Protein AF-A0A519RLJ9-F1 (afdb_monomer_lite)

Foldseek 3Di:
DDDDDDDDDDDPDDDDDDDDDDDDDDDDDDDQWDWCPVDLDADEFFDKDFIFATAGPVVRHGDDLPWDKFKDKQNHTFDWDTDPGGIIGGHHDDAWFAWIWIWMWTDDPNDIDIDIDIHGYWYDPDQKIKRAGHVPAFWAEEEEAEQDACPPPLNVCLCSPAVNVLCVFPLNVVLSSRYTYMYGRDHDYPDFDPDDPQAPAPPPALDGDPVSVVVCCVPPVDHQAYEYAYCGHDWDAHRRYTYDHSDHNLVVVLNCLCSQLVAFAQAAAPPPPDDFDDDAPSHLFKDQDFALVRRNVNLQAPDNPQFALPHPPHDQQGFGWNAGGNNHRHGMTGGHDDDCSYDHSPHDDDLSSSQSNLLSTCLRSCQQVQWDWDDDPQKIKIARNHDDDPQFKKKWKDKQNHTDPVCIPPRMDIDRNVPDPDPDMDMDIDIDTNPPSHSPPCSVVPND

Sequence (448 aa):
CDVYLTKSNIDGTVSKQKISIIFHVKPVADENLKFDMTNKKVFVAGDSVQLNFPYDPDTHVSVPANSNFKLSIDDIPVSYSVNVDGLNFTMPVHHLAGAKKLNIQFDNQGKTVSLTRSLLSKIDYGDIEYWMGDKGRPGATYVVITEQRVDRQEYLDWINSQFTNFLNTPIVAQYSNYWNLVVIKKPAPENYAYVDNEEVSAILFGDLKESGYAFVKSFVPNYDGIILNTNLNGRATGGYLMVVNFPHINILLHEFGHLHAKLGDEYADTSYPRDPIYMEGLNPNVSNFNDYESIPWKHWILDKTNIPGVNAGADQMGVGAFLGANYKANQFYRPMLSTIMGFDIFAPFGPIYTEAWALGTYERLGILGSITSTKTANLRTFTVAKEWDRNLTKVEWFLNGSKQDGWTNQSEIIVDENKIAENIYSIKAELTDLSSYIKNPHAYSAFK

pLDDT: mean 78.14, std 18.5, range [20.95, 97.0]

Structure (mmCIF, N/CA/C/O backbone):
data_AF-A0A519RLJ9-F1
#
_entry.id   AF-A0A519RLJ9-F1
#
loop_
_atom_site.group_PDB
_atom_site.id
_atom_site.type_symbol
_atom_site.label_atom_id
_atom_site.label_alt_id
_atom_site.label_comp_id
_atom_site.label_asym_id
_atom_site.label_entity_id
_atom_site.label_seq_id
_atom_site.pdbx_PDB_ins_code
_atom_site.Cartn_x
_atom_site.Cartn_y
_atom_site.Cartn_z
_atom_site.occupancy
_atom_site.B_iso_or_equiv
_atom_site.auth_seq_id
_atom_site.auth_comp_id
_atom_site.auth_asym_id
_atom_site.auth_atom_id
_atom_site.pdbx_PDB_model_num
ATOM 1 N N . CYS A 1 1 ? 21.998 19.809 10.229 1.00 22.97 1 CYS A N 1
ATOM 2 C CA . CYS A 1 1 ? 23.327 19.389 9.748 1.00 22.97 1 CYS A CA 1
ATOM 3 C C . CYS A 1 1 ? 23.210 19.150 8.260 1.00 22.97 1 CYS A C 1
ATOM 5 O O . CYS A 1 1 ? 22.621 18.143 7.896 1.00 22.97 1 CYS A O 1
ATOM 7 N N . ASP A 1 2 ? 23.734 20.058 7.440 1.00 21.92 2 ASP A N 1
ATOM 8 C CA . ASP A 1 2 ? 23.807 19.851 5.995 1.00 21.92 2 ASP A CA 1
ATOM 9 C C . ASP A 1 2 ? 25.248 19.529 5.604 1.00 21.92 2 ASP A C 1
ATOM 11 O O . ASP A 1 2 ? 26.192 20.226 5.982 1.00 21.92 2 ASP A O 1
ATOM 15 N N . VAL A 1 3 ? 25.386 18.437 4.860 1.00 21.33 3 VAL A N 1
ATOM 16 C CA . VAL A 1 3 ? 26.570 18.035 4.101 1.00 21.33 3 VAL A CA 1
ATOM 17 C C . VAL A 1 3 ? 26.432 18.630 2.694 1.00 21.33 3 VAL A C 1
ATOM 19 O O . VAL A 1 3 ? 25.332 18.627 2.147 1.00 21.33 3 VAL A O 1
ATOM 22 N N . TYR A 1 4 ? 27.531 19.093 2.087 1.00 24.50 4 TYR A N 1
ATOM 23 C CA . TYR A 1 4 ? 27.564 19.508 0.677 1.00 24.50 4 TYR A CA 1
ATOM 24 C C . TYR A 1 4 ? 28.473 18.607 -0.162 1.00 24.50 4 TYR A C 1
ATOM 26 O O . TYR A 1 4 ? 29.585 18.268 0.241 1.00 24.50 4 TYR A O 1
ATOM 34 N N . LEU A 1 5 ? 27.978 18.284 -1.358 1.00 24.62 5 LEU A N 1
ATOM 35 C CA . LEU A 1 5 ? 28.681 17.648 -2.470 1.00 24.62 5 LEU A CA 1
ATOM 36 C C . LEU A 1 5 ? 29.419 18.690 -3.325 1.00 24.62 5 LEU A C 1
ATOM 38 O O . LEU A 1 5 ? 28.916 19.786 -3.574 1.00 24.62 5 LEU A O 1
ATOM 42 N N . THR A 1 6 ? 30.593 18.314 -3.826 1.00 23.77 6 THR A N 1
ATOM 43 C CA . THR A 1 6 ? 31.406 19.054 -4.800 1.00 23.77 6 THR A CA 1
ATOM 44 C C . THR A 1 6 ? 31.033 18.684 -6.238 1.00 23.77 6 THR A C 1
ATOM 46 O O . THR A 1 6 ? 30.880 17.508 -6.560 1.00 23.77 6 THR A O 1
ATOM 49 N N . LYS A 1 7 ? 30.985 19.673 -7.143 1.00 27.58 7 LYS A N 1
ATOM 50 C CA . LYS A 1 7 ? 31.057 19.439 -8.595 1.00 27.58 7 LYS A CA 1
ATOM 51 C C . LYS A 1 7 ? 31.957 20.482 -9.261 1.00 27.58 7 LYS A C 1
ATOM 53 O O . LYS A 1 7 ? 31.788 21.679 -9.049 1.00 27.58 7 LYS A O 1
ATOM 58 N N . SER A 1 8 ? 32.921 20.009 -10.047 1.00 27.06 8 SER A N 1
ATOM 59 C CA . SER A 1 8 ? 33.808 20.804 -10.902 1.00 27.06 8 SER A CA 1
ATOM 60 C C . SER A 1 8 ? 33.192 21.000 -12.291 1.00 27.06 8 SER A C 1
ATOM 62 O O . SER A 1 8 ? 32.725 20.021 -12.873 1.00 27.06 8 SER A O 1
ATOM 64 N N . ASN A 1 9 ? 33.266 22.212 -12.851 1.00 33.59 9 ASN A N 1
ATOM 65 C CA . ASN A 1 9 ? 33.014 22.480 -14.274 1.00 33.59 9 ASN A CA 1
ATOM 66 C C . ASN A 1 9 ? 34.316 22.913 -14.990 1.00 33.59 9 ASN A C 1
ATOM 68 O O . ASN A 1 9 ? 35.293 23.296 -14.349 1.00 33.59 9 ASN A O 1
ATOM 72 N N . ILE A 1 10 ? 34.317 22.765 -16.318 1.00 41.56 10 ILE A N 1
ATOM 73 C CA . ILE A 1 10 ? 35.453 22.422 -17.201 1.00 41.56 10 ILE A CA 1
ATOM 74 C C . ILE A 1 10 ? 36.354 23.605 -17.651 1.00 41.56 10 ILE A C 1
ATOM 76 O O . ILE A 1 10 ? 37.298 23.390 -18.401 1.00 41.56 10 ILE A O 1
ATOM 80 N N . ASP A 1 11 ? 36.173 24.838 -17.174 1.00 42.59 11 ASP A N 1
ATOM 81 C CA . ASP A 1 11 ? 36.894 26.022 -17.699 1.00 42.59 11 ASP A CA 1
ATOM 82 C C . ASP A 1 11 ? 37.713 26.836 -16.671 1.00 42.59 11 ASP A C 1
ATOM 84 O O . ASP A 1 11 ? 38.232 27.907 -16.984 1.00 42.59 11 ASP A O 1
ATOM 88 N N . GLY A 1 12 ? 37.932 26.313 -15.461 1.00 42.00 12 GLY A N 1
ATOM 89 C CA . GLY A 1 12 ? 39.043 26.741 -14.597 1.00 42.00 12 GLY A CA 1
ATOM 90 C C . GLY A 1 12 ? 38.978 28.153 -13.992 1.00 42.00 12 GLY A C 1
ATOM 91 O O . GLY A 1 12 ? 39.973 28.594 -13.417 1.00 42.00 12 GLY A O 1
ATOM 92 N N . THR A 1 13 ? 37.844 28.861 -14.040 1.00 34.94 13 THR A N 1
ATOM 93 C CA . THR A 1 13 ? 37.690 30.168 -13.367 1.00 34.94 13 THR A CA 1
ATOM 94 C C . THR A 1 13 ? 36.633 30.138 -12.259 1.00 34.94 13 THR A C 1
ATOM 96 O O . THR A 1 13 ? 35.510 29.680 -12.439 1.00 34.94 13 THR A O 1
ATOM 99 N N . VAL A 1 14 ? 37.004 30.621 -11.064 1.00 31.22 14 VAL A N 1
ATOM 100 C CA . VAL A 1 14 ? 36.149 30.642 -9.863 1.00 31.22 14 VAL A CA 1
ATOM 101 C C . VAL A 1 14 ? 35.544 32.035 -9.691 1.00 31.22 14 VAL A C 1
ATOM 103 O O . VAL A 1 14 ? 36.252 32.980 -9.346 1.00 31.22 14 VAL A O 1
ATOM 106 N N . SER A 1 15 ? 34.225 32.159 -9.854 1.00 29.77 15 SER A N 1
ATOM 107 C CA . SER A 1 15 ? 33.452 33.312 -9.378 1.00 29.77 15 SER A CA 1
ATOM 108 C C . SER A 1 15 ? 32.503 32.862 -8.260 1.00 29.77 15 SER A C 1
ATOM 110 O O . SER A 1 15 ? 31.780 31.877 -8.389 1.00 29.77 15 SER A O 1
ATOM 112 N N . LYS A 1 16 ? 32.557 33.533 -7.103 1.00 25.69 16 LYS A N 1
ATOM 113 C CA . LYS A 1 16 ? 31.707 33.230 -5.941 1.00 25.69 16 LYS A CA 1
ATOM 114 C C . LYS A 1 16 ? 30.383 33.987 -6.075 1.00 25.69 16 LYS A C 1
ATOM 116 O O . LYS A 1 16 ? 30.379 35.210 -5.954 1.00 25.69 16 LYS A O 1
ATOM 121 N N . GLN A 1 17 ? 29.271 33.275 -6.250 1.00 24.62 17 GLN A N 1
ATOM 122 C CA . GLN A 1 17 ? 27.920 33.811 -6.047 1.00 24.62 17 GLN A CA 1
ATOM 123 C C . GLN A 1 17 ? 27.141 32.954 -5.041 1.00 24.62 17 GLN A C 1
ATOM 125 O O . GLN A 1 17 ? 27.264 31.733 -4.998 1.00 24.62 17 GLN A O 1
ATOM 130 N N . LYS A 1 18 ? 26.395 33.645 -4.176 1.00 22.44 18 LYS A N 1
ATOM 131 C CA . LYS A 1 18 ? 25.698 33.139 -2.989 1.00 22.44 18 LYS A CA 1
ATOM 132 C C . LYS A 1 18 ? 24.268 32.752 -3.396 1.00 22.44 18 LYS A C 1
ATOM 134 O O . LYS A 1 18 ? 23.529 33.624 -3.841 1.00 22.44 18 LYS A O 1
ATOM 139 N N . ILE A 1 19 ? 23.892 31.480 -3.260 1.00 22.34 19 ILE A N 1
ATOM 140 C CA . I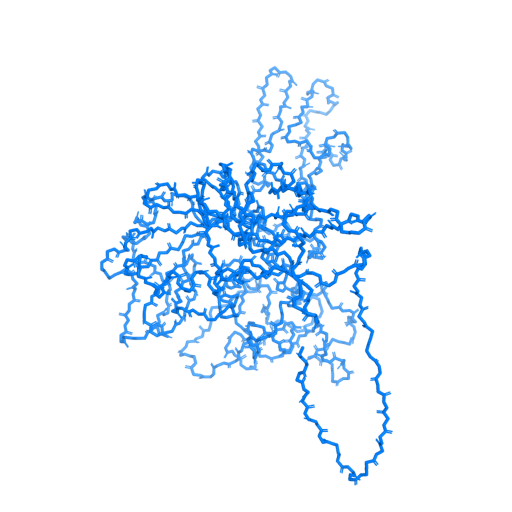LE A 1 19 ? 22.536 30.979 -3.550 1.00 22.34 19 ILE A CA 1
ATOM 141 C C . ILE A 1 19 ? 21.792 30.770 -2.226 1.00 22.34 19 ILE A C 1
ATOM 143 O O . ILE A 1 19 ? 22.325 30.158 -1.302 1.00 22.34 19 ILE A O 1
ATOM 147 N N . SER A 1 20 ? 20.570 31.297 -2.150 1.00 20.95 20 SER A N 1
ATOM 148 C CA . SER A 1 20 ? 19.632 31.137 -1.034 1.00 20.95 20 SER A CA 1
ATOM 149 C C . SER A 1 20 ? 18.620 30.033 -1.350 1.00 20.95 20 SER A C 1
ATOM 151 O O . SER A 1 20 ? 18.102 29.988 -2.464 1.00 20.95 20 SER A O 1
ATOM 153 N N . ILE A 1 21 ? 18.303 29.185 -0.368 1.00 21.56 21 ILE A N 1
ATOM 154 C CA . ILE A 1 21 ? 17.259 28.152 -0.457 1.00 21.56 21 ILE A CA 1
ATOM 155 C C . ILE A 1 21 ? 16.128 28.512 0.513 1.00 21.56 21 ILE A C 1
ATOM 157 O O . ILE A 1 21 ? 16.378 28.878 1.660 1.00 21.56 21 ILE A O 1
ATOM 161 N N . ILE A 1 22 ? 14.888 28.428 0.025 1.00 23.12 22 ILE A N 1
ATOM 162 C CA . ILE A 1 22 ? 13.652 28.695 0.767 1.00 23.12 22 ILE A CA 1
ATOM 163 C C . ILE A 1 22 ? 13.033 27.356 1.179 1.00 23.12 22 ILE A C 1
ATOM 165 O O . ILE A 1 22 ? 12.832 26.480 0.340 1.00 23.12 22 ILE A O 1
ATOM 169 N N . PHE A 1 23 ? 12.695 27.221 2.461 1.00 22.23 23 PHE A N 1
ATOM 170 C CA . PHE A 1 23 ? 11.922 26.099 2.994 1.00 22.23 23 PHE A CA 1
ATOM 171 C C . PHE A 1 23 ? 10.433 26.454 3.044 1.00 22.23 23 PHE A C 1
ATOM 173 O O . PHE A 1 23 ? 10.064 27.525 3.523 1.00 22.23 23 PHE A O 1
ATOM 180 N N . HIS A 1 24 ? 9.569 25.525 2.628 1.00 22.42 24 HIS A N 1
ATOM 181 C CA . HIS A 1 24 ? 8.136 25.592 2.914 1.00 22.42 24 HIS A CA 1
ATOM 182 C C . HIS A 1 24 ? 7.833 24.762 4.163 1.00 22.42 24 HIS A C 1
ATOM 184 O O . HIS A 1 24 ? 7.605 23.557 4.089 1.00 22.42 24 HIS A O 1
ATOM 190 N N . VAL A 1 25 ? 7.833 25.422 5.320 1.00 24.17 25 VAL A N 1
ATOM 191 C CA . VAL A 1 25 ? 7.362 24.862 6.592 1.00 24.17 25 VAL A CA 1
ATOM 192 C C . VAL A 1 25 ? 6.022 25.517 6.903 1.00 24.17 25 VAL A C 1
ATOM 194 O O . VAL A 1 25 ? 5.924 26.744 6.901 1.00 24.17 25 VAL A O 1
ATOM 197 N N . LYS A 1 26 ? 4.971 24.726 7.150 1.00 24.23 26 LYS A N 1
ATOM 198 C CA . LYS A 1 26 ? 3.727 25.275 7.707 1.00 24.23 26 LYS A CA 1
ATOM 199 C C . LYS A 1 26 ? 3.988 25.675 9.167 1.00 24.23 26 LYS A C 1
ATOM 201 O O . LYS A 1 26 ? 4.359 24.802 9.950 1.00 24.23 26 LYS A O 1
ATOM 206 N N . PRO A 1 27 ? 3.798 26.950 9.541 1.00 28.98 27 PRO A N 1
ATOM 207 C CA . PRO A 1 27 ? 4.069 27.415 10.888 1.00 28.98 27 PRO A CA 1
ATOM 208 C C . PRO A 1 27 ? 2.886 27.110 11.812 1.00 28.98 27 PRO A C 1
ATOM 210 O O . PRO A 1 27 ? 1.740 27.431 11.499 1.00 28.98 27 PRO A O 1
ATOM 213 N N . VAL A 1 28 ? 3.181 26.578 12.994 1.00 29.55 28 VAL A N 1
ATOM 214 C CA . VAL A 1 28 ? 2.538 27.054 14.222 1.00 29.55 28 VAL A CA 1
ATOM 215 C C . VAL A 1 28 ? 3.669 27.637 15.065 1.00 29.55 28 VAL A C 1
ATOM 217 O O . VAL A 1 28 ? 4.760 27.076 15.097 1.00 29.55 28 VAL A O 1
ATOM 220 N N . ALA A 1 29 ? 3.425 28.831 15.598 1.00 34.62 29 ALA A N 1
ATOM 221 C CA . ALA A 1 29 ? 4.416 29.767 16.112 1.00 34.62 29 ALA A CA 1
ATOM 222 C C . ALA A 1 29 ? 5.423 29.163 17.109 1.00 34.62 29 ALA A C 1
ATOM 224 O O . ALA A 1 29 ? 5.026 28.433 18.009 1.00 34.62 29 ALA A O 1
ATOM 225 N N . ASP A 1 30 ? 6.690 29.546 16.906 1.00 36.75 30 ASP A N 1
ATOM 226 C CA . ASP A 1 30 ? 7.830 29.585 17.833 1.00 36.75 30 ASP A CA 1
ATOM 227 C C . ASP A 1 30 ? 7.744 28.724 19.096 1.00 36.75 30 ASP A C 1
ATOM 229 O O . ASP A 1 30 ? 7.095 29.102 20.068 1.00 36.75 30 ASP A O 1
ATOM 233 N N . GLU A 1 31 ? 8.497 27.623 19.080 1.00 43.94 31 GLU A N 1
ATOM 234 C CA . GLU A 1 31 ? 9.605 27.340 20.005 1.00 43.94 31 GLU A CA 1
ATOM 235 C C . GLU A 1 31 ? 10.197 25.983 19.597 1.00 43.94 31 GLU A C 1
ATOM 237 O O . GLU A 1 31 ? 9.472 24.996 19.478 1.00 43.94 31 GLU A O 1
ATOM 242 N N . ASN A 1 32 ? 11.504 25.918 19.331 1.00 52.50 32 ASN A N 1
ATOM 243 C CA . ASN A 1 32 ? 12.202 24.782 18.706 1.00 52.50 32 ASN A CA 1
ATOM 244 C C . ASN A 1 32 ? 12.193 23.463 19.521 1.00 52.50 32 ASN A C 1
ATOM 246 O O . ASN A 1 32 ? 12.993 22.574 19.256 1.00 52.50 32 ASN A O 1
ATOM 250 N N . LEU A 1 33 ? 11.301 23.293 20.494 1.00 46.94 33 LEU A N 1
ATOM 251 C CA . LEU A 1 33 ? 11.306 22.224 21.482 1.00 46.94 33 LEU A CA 1
ATOM 252 C C . LEU A 1 33 ? 11.239 20.812 20.859 1.00 46.94 33 LEU A C 1
ATOM 254 O O . LEU A 1 33 ? 10.334 20.461 20.091 1.00 46.94 33 LEU A O 1
ATOM 258 N N . LYS A 1 34 ? 12.200 19.959 21.230 1.00 54.94 34 LYS A N 1
ATOM 259 C CA . LYS A 1 34 ? 12.291 18.547 20.830 1.00 54.94 34 LYS A CA 1
ATOM 260 C C . LYS A 1 34 ? 12.080 17.623 22.024 1.00 54.94 34 LYS A C 1
ATOM 262 O O . LYS A 1 34 ? 12.339 17.991 23.155 1.00 54.94 34 LYS A O 1
ATOM 267 N N . PHE A 1 35 ? 11.633 16.405 21.743 1.00 54.66 35 PHE A N 1
ATOM 268 C CA . PHE A 1 35 ? 11.635 15.295 22.692 1.00 54.66 35 PHE A CA 1
ATOM 269 C C . PHE A 1 35 ? 12.705 14.315 22.222 1.00 54.66 35 PHE A C 1
ATOM 271 O O . PHE A 1 35 ? 12.685 13.949 21.043 1.00 54.66 35 PHE A O 1
ATOM 278 N N . ASP A 1 36 ? 13.599 13.888 23.111 1.00 52.12 36 ASP A N 1
ATOM 279 C CA . ASP A 1 36 ? 14.444 12.726 22.841 1.00 52.12 36 ASP A CA 1
ATOM 280 C C . ASP A 1 36 ? 13.684 11.468 23.268 1.00 52.12 36 ASP A C 1
ATOM 282 O O . ASP A 1 36 ? 13.525 11.184 24.457 1.00 52.12 36 ASP A O 1
ATOM 286 N N . MET A 1 37 ? 13.146 10.755 22.282 1.00 52.12 37 MET A N 1
ATOM 287 C CA . MET A 1 37 ? 12.640 9.401 22.464 1.00 52.12 37 MET A CA 1
ATOM 288 C C . MET A 1 37 ? 13.844 8.476 22.328 1.00 52.12 37 MET A C 1
ATOM 290 O O . MET A 1 37 ? 14.149 8.008 21.231 1.00 52.12 37 MET A O 1
ATOM 294 N N . THR A 1 38 ? 14.532 8.210 23.436 1.00 39.50 38 THR A N 1
ATOM 295 C CA . THR A 1 38 ? 15.809 7.480 23.442 1.00 39.50 38 THR A CA 1
ATOM 296 C C . THR A 1 38 ? 15.722 6.053 22.908 1.00 39.50 38 THR A C 1
ATOM 298 O O . THR A 1 38 ? 16.753 5.426 22.709 1.00 39.50 38 THR A O 1
ATOM 301 N N . ASN A 1 39 ? 14.532 5.515 22.627 1.00 45.72 39 ASN A N 1
ATOM 302 C CA . ASN A 1 39 ? 14.405 4.228 21.963 1.00 45.72 39 ASN A CA 1
ATOM 303 C C . ASN A 1 39 ? 13.245 4.229 20.963 1.00 45.72 39 ASN A C 1
ATOM 305 O O . ASN A 1 39 ? 12.110 4.560 21.310 1.00 45.72 39 ASN A O 1
ATOM 309 N N . LYS A 1 40 ? 13.526 3.770 19.739 1.00 52.69 40 LYS A N 1
ATOM 310 C CA . LYS A 1 40 ? 12.545 3.367 18.718 1.00 52.69 40 LYS A CA 1
ATOM 311 C C . LYS A 1 40 ? 11.772 2.120 19.187 1.00 52.69 40 LYS A C 1
ATOM 313 O O . LYS A 1 40 ? 11.896 1.052 18.597 1.00 52.69 40 LYS A O 1
ATOM 318 N N . LYS A 1 41 ? 11.061 2.218 20.314 1.00 63.66 41 LYS A N 1
ATOM 319 C CA . LYS A 1 41 ? 10.275 1.121 20.887 1.00 63.66 41 LYS A CA 1
ATOM 320 C C . LYS A 1 41 ? 8.920 1.049 20.204 1.00 63.66 41 LYS A C 1
ATOM 322 O O . LYS A 1 41 ? 8.267 2.069 19.992 1.00 63.66 41 LYS A O 1
ATOM 327 N N . VAL A 1 42 ? 8.512 -0.175 19.904 1.00 69.94 42 VAL A N 1
ATOM 328 C CA . VAL A 1 42 ? 7.134 -0.509 19.558 1.00 69.94 42 VAL A CA 1
ATOM 329 C C . VAL A 1 42 ? 6.433 -0.922 20.831 1.00 69.94 42 VAL A C 1
ATOM 331 O O . VAL A 1 42 ? 6.945 -1.767 21.562 1.00 69.94 42 VAL A O 1
ATOM 334 N N . PHE A 1 43 ? 5.291 -0.305 21.098 1.00 74.00 43 PHE A N 1
ATOM 335 C CA . PHE A 1 43 ? 4.575 -0.500 22.350 1.00 74.00 43 PHE A CA 1
ATOM 336 C C . PHE A 1 43 ? 3.354 -1.402 22.171 1.00 74.00 43 PHE A C 1
ATOM 338 O O . PHE A 1 43 ? 2.681 -1.353 21.139 1.00 74.00 43 PHE A O 1
ATOM 345 N N . VAL A 1 44 ? 3.033 -2.178 23.200 1.00 75.44 44 VAL A N 1
ATOM 346 C CA . VAL A 1 44 ? 1.748 -2.871 23.349 1.00 75.44 44 VAL A CA 1
ATOM 347 C C . VAL A 1 44 ? 0.868 -2.149 24.369 1.00 75.44 44 VAL A C 1
ATOM 349 O O . VAL A 1 44 ? 1.330 -1.321 25.156 1.00 75.44 44 VAL A O 1
ATOM 352 N N . ALA A 1 45 ? -0.433 -2.436 24.351 1.00 73.81 45 ALA A N 1
ATOM 353 C CA . ALA A 1 45 ? -1.345 -1.918 25.366 1.00 73.81 45 ALA A CA 1
ATOM 354 C C . ALA A 1 45 ? -0.877 -2.331 26.774 1.00 73.81 45 ALA A C 1
ATOM 356 O O . ALA A 1 45 ? -0.548 -3.492 27.007 1.00 73.81 45 ALA A O 1
ATOM 357 N N . GLY A 1 46 ? -0.872 -1.382 27.710 1.00 78.81 46 GLY A N 1
ATOM 358 C CA . GLY A 1 46 ? -0.385 -1.599 29.073 1.00 78.81 46 GLY A CA 1
ATOM 359 C C . GLY A 1 46 ? 1.100 -1.293 29.287 1.00 78.81 46 GLY A C 1
ATOM 360 O O . GLY A 1 46 ? 1.513 -1.185 30.441 1.00 78.81 46 GLY A O 1
ATOM 361 N N . ASP A 1 47 ? 1.889 -1.085 28.228 1.00 78.00 47 ASP A N 1
ATOM 362 C CA . ASP A 1 47 ? 3.290 -0.687 28.381 1.00 78.00 47 ASP A CA 1
ATOM 363 C C . ASP A 1 47 ? 3.412 0.683 29.053 1.00 78.00 47 ASP A C 1
ATOM 365 O O . ASP A 1 47 ? 2.701 1.634 28.717 1.00 78.00 47 ASP A O 1
ATOM 369 N N . SER A 1 48 ? 4.368 0.800 29.972 1.00 81.38 48 SER A N 1
ATOM 370 C CA . SER A 1 48 ? 4.771 2.087 30.534 1.00 81.38 48 SER A CA 1
ATOM 371 C C . SER A 1 48 ? 5.647 2.843 29.539 1.00 81.38 48 SER A C 1
ATOM 373 O O . SER A 1 48 ? 6.699 2.358 29.118 1.00 81.38 48 SER A O 1
ATOM 375 N N . VAL A 1 49 ? 5.235 4.061 29.204 1.00 81.25 49 VAL A N 1
ATOM 376 C CA . VAL A 1 49 ? 5.968 4.979 28.334 1.00 81.25 49 VAL A CA 1
ATOM 377 C C . VAL A 1 49 ? 6.485 6.139 29.164 1.00 81.25 49 VAL A C 1
ATOM 379 O O . VAL A 1 49 ? 5.711 6.786 29.867 1.00 81.25 49 VAL A O 1
ATOM 382 N N . GLN A 1 50 ? 7.779 6.418 29.040 1.00 82.44 50 GLN A N 1
ATOM 383 C CA . GLN A 1 50 ? 8.421 7.599 29.605 1.00 82.44 50 GLN A CA 1
ATOM 384 C C . GLN A 1 50 ? 8.858 8.520 28.466 1.00 82.44 50 GLN A C 1
ATOM 386 O O . GLN A 1 50 ? 9.608 8.109 27.579 1.00 82.44 50 GLN A O 1
ATOM 391 N N . LEU A 1 51 ? 8.383 9.760 28.495 1.00 79.25 51 LEU A N 1
ATOM 392 C CA . LEU A 1 51 ? 8.795 10.831 27.597 1.00 79.25 51 LEU A CA 1
ATOM 393 C C . LEU A 1 51 ? 9.633 11.821 28.395 1.00 79.25 51 LEU A C 1
ATOM 395 O O . LEU A 1 51 ? 9.121 12.405 29.347 1.00 79.25 51 LEU A O 1
ATOM 399 N N . ASN A 1 52 ? 10.877 12.052 27.987 1.00 79.69 52 ASN A N 1
ATOM 400 C CA . ASN A 1 52 ? 11.699 13.124 28.559 1.00 79.69 52 ASN A CA 1
ATOM 401 C C . ASN A 1 52 ? 11.005 14.478 28.383 1.00 79.69 52 ASN A C 1
ATOM 403 O O . ASN A 1 52 ? 10.235 14.625 27.446 1.00 79.69 52 ASN A O 1
ATOM 407 N N . PHE A 1 53 ? 11.257 15.488 29.215 1.00 77.69 53 PHE A N 1
ATOM 408 C CA . PHE A 1 53 ? 10.660 16.804 28.953 1.00 77.69 53 PHE A CA 1
ATOM 409 C C . PHE A 1 53 ? 11.079 17.369 27.582 1.00 77.69 53 PHE A C 1
ATOM 411 O O . PHE A 1 53 ? 12.200 17.115 27.125 1.00 77.69 53 PHE A O 1
ATOM 418 N N . PRO A 1 54 ? 10.201 18.147 26.917 1.00 72.44 54 PRO A N 1
ATOM 419 C CA . PRO A 1 54 ? 10.601 18.868 25.722 1.00 72.44 54 PRO A CA 1
ATOM 420 C C . PRO A 1 54 ? 11.763 19.809 26.057 1.00 72.44 54 PRO A C 1
ATOM 422 O O . PRO A 1 54 ? 11.732 20.457 27.099 1.00 72.44 54 PRO A O 1
ATOM 425 N N . TYR A 1 55 ? 12.763 19.912 25.186 1.00 71.88 55 TYR A N 1
ATOM 426 C CA . TYR A 1 55 ? 13.931 20.772 25.384 1.00 71.88 55 TYR A CA 1
ATOM 427 C C . TYR A 1 55 ? 14.210 21.642 24.165 1.00 71.88 55 TYR A C 1
ATOM 429 O O . TYR A 1 55 ? 13.980 21.228 23.028 1.00 71.88 55 TYR A O 1
ATOM 437 N N . ASP A 1 56 ? 14.728 22.842 24.398 1.00 67.62 56 ASP A N 1
ATOM 438 C CA . ASP A 1 56 ? 15.175 23.744 23.341 1.00 67.62 56 ASP A CA 1
ATOM 439 C C . ASP A 1 56 ? 16.483 23.194 22.743 1.00 67.62 56 ASP A C 1
ATOM 441 O O . ASP A 1 56 ? 17.437 22.966 23.480 1.00 67.62 56 ASP A O 1
ATOM 445 N N . PRO A 1 57 ? 16.560 22.919 21.434 1.00 61.22 57 PRO A N 1
ATOM 446 C CA . PRO A 1 57 ? 17.709 22.283 20.812 1.00 61.22 57 PRO A CA 1
ATOM 447 C C . PRO A 1 57 ? 18.933 23.189 20.718 1.00 61.22 57 PRO A C 1
ATOM 449 O O . PRO A 1 57 ? 20.022 22.657 20.527 1.00 61.22 57 PRO A O 1
ATOM 452 N N . ASP A 1 58 ? 18.767 24.507 20.839 1.00 62.06 58 ASP A N 1
ATOM 453 C CA . ASP A 1 58 ? 19.869 25.464 20.785 1.00 62.06 58 ASP A CA 1
ATOM 454 C C . ASP A 1 58 ? 20.461 25.688 22.184 1.00 62.06 58 ASP A C 1
ATOM 456 O O . ASP A 1 58 ? 21.675 25.816 22.342 1.00 62.06 58 ASP A O 1
ATOM 460 N N . THR A 1 59 ? 19.611 25.701 23.218 1.00 70.12 59 THR A N 1
ATOM 461 C CA . THR A 1 59 ? 20.032 25.961 24.609 1.00 70.12 59 THR A CA 1
ATOM 462 C C . THR A 1 59 ? 20.130 24.707 25.481 1.00 70.12 59 THR A C 1
ATOM 464 O O . THR A 1 59 ? 20.712 24.756 26.563 1.00 70.12 59 THR A O 1
ATOM 467 N N . HIS A 1 60 ? 19.570 23.584 25.029 1.00 68.44 60 HIS A N 1
ATOM 468 C CA . HIS A 1 60 ? 19.378 22.336 25.777 1.00 68.44 60 HIS A CA 1
ATOM 469 C C . HIS A 1 60 ? 18.590 22.484 27.091 1.00 68.44 60 HIS A C 1
ATOM 471 O O . HIS A 1 60 ? 18.612 21.592 27.941 1.00 68.44 60 HIS A O 1
ATOM 477 N N . VAL A 1 61 ? 17.854 23.586 27.261 1.00 69.81 61 VAL A N 1
ATOM 478 C CA . VAL A 1 61 ? 17.009 23.822 28.437 1.00 69.81 61 VAL A CA 1
ATOM 479 C C . VAL A 1 61 ? 15.675 23.097 28.263 1.00 69.81 61 VAL A C 1
ATOM 481 O O . VAL A 1 61 ? 14.999 23.261 27.249 1.00 69.81 61 VAL A O 1
ATOM 484 N N . SER A 1 62 ? 15.292 22.289 29.254 1.00 71.38 62 SER A N 1
ATOM 485 C CA . SER A 1 62 ? 14.006 21.579 29.274 1.00 71.38 62 SER A CA 1
ATOM 486 C C . SER A 1 62 ? 12.861 22.472 29.753 1.00 71.38 62 SER A C 1
ATOM 488 O O . SER A 1 62 ? 13.054 23.348 30.599 1.00 71.38 62 SER A O 1
ATOM 490 N N . VAL A 1 63 ? 11.654 22.217 29.250 1.00 70.88 63 VAL A N 1
ATO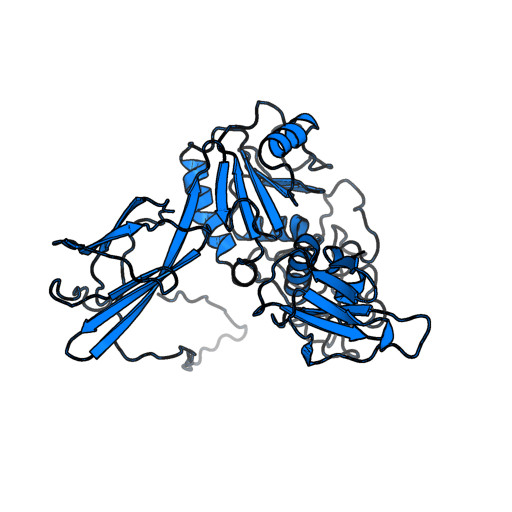M 491 C CA . VAL A 1 63 ? 10.421 22.842 29.733 1.00 70.88 63 VAL A CA 1
ATOM 492 C C . VAL A 1 63 ? 10.223 22.486 31.213 1.00 70.88 63 VAL A C 1
ATOM 494 O O . VAL A 1 63 ? 10.398 21.321 31.581 1.00 70.88 63 VAL A O 1
ATOM 497 N N . PRO A 1 64 ? 9.852 23.449 32.076 1.00 65.12 64 PRO A N 1
ATOM 498 C CA . PRO A 1 64 ? 9.692 23.200 33.503 1.00 65.12 64 PRO A CA 1
ATOM 499 C C . PRO A 1 64 ? 8.669 22.090 33.807 1.00 65.12 64 PRO A C 1
ATOM 501 O O . PRO A 1 64 ? 7.572 22.072 33.239 1.00 65.12 64 PRO A O 1
ATOM 504 N N . ALA A 1 65 ? 8.996 21.206 34.759 1.00 60.97 65 ALA A N 1
ATOM 505 C CA . ALA A 1 65 ? 8.169 20.063 35.176 1.00 60.97 65 ALA A CA 1
ATOM 506 C C . ALA A 1 65 ? 6.772 20.445 35.715 1.00 60.97 65 ALA A C 1
ATOM 508 O O . ALA A 1 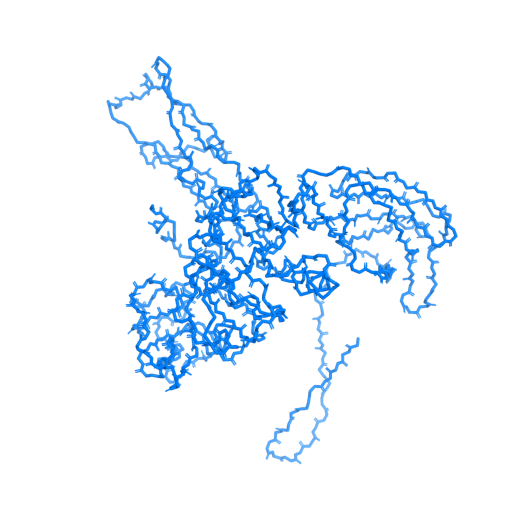65 ? 5.878 19.613 35.816 1.00 60.97 65 ALA A O 1
ATOM 509 N N . ASN A 1 66 ? 6.572 21.712 36.060 1.00 65.06 66 ASN A N 1
ATOM 510 C CA . ASN A 1 66 ? 5.330 22.300 36.560 1.00 65.06 66 ASN A CA 1
ATOM 511 C C . ASN A 1 66 ? 4.395 22.830 35.455 1.00 65.06 66 ASN A C 1
ATOM 513 O O . ASN A 1 66 ? 3.385 23.460 35.769 1.00 65.06 66 ASN A O 1
ATOM 517 N N . SER A 1 67 ? 4.702 22.586 34.178 1.00 70.19 67 SER A N 1
ATOM 518 C CA . SER A 1 67 ? 3.806 22.933 33.068 1.00 70.19 67 SER A CA 1
ATOM 519 C C . SER A 1 67 ? 2.583 22.003 33.043 1.00 70.19 67 SER A C 1
ATOM 521 O O . SER A 1 67 ? 2.698 20.796 33.249 1.00 70.19 67 SER A O 1
ATOM 523 N N . ASN A 1 68 ? 1.390 22.546 32.779 1.00 80.44 68 ASN A N 1
ATOM 524 C CA . ASN A 1 68 ? 0.172 21.742 32.636 1.00 80.44 68 ASN A CA 1
ATOM 525 C C . ASN A 1 68 ? 0.131 21.097 31.247 1.00 80.44 68 ASN A C 1
ATOM 527 O O . ASN A 1 68 ? -0.207 21.760 30.264 1.00 80.44 68 ASN A O 1
ATOM 531 N N . PHE A 1 69 ? 0.458 19.809 31.168 1.00 86.00 69 PHE A N 1
ATOM 532 C CA . PHE A 1 69 ? 0.419 19.060 29.918 1.00 86.00 69 PHE A CA 1
ATOM 533 C C . PHE A 1 69 ? -0.998 18.557 29.590 1.00 86.00 69 PHE A C 1
ATOM 535 O O . PHE A 1 69 ? -1.802 18.215 30.453 1.00 86.00 69 PHE A O 1
ATOM 542 N N . LYS A 1 70 ? -1.312 18.471 28.303 1.00 89.69 70 LYS A N 1
ATOM 543 C CA . LYS A 1 70 ? -2.411 17.673 27.764 1.00 89.69 70 LYS A CA 1
ATOM 544 C C . LYS A 1 70 ? -1.802 16.650 26.833 1.00 89.69 70 LYS A C 1
ATOM 546 O O . LYS A 1 70 ? -1.159 17.017 25.852 1.00 89.69 70 LYS A O 1
ATOM 551 N N . LEU A 1 71 ? -2.010 15.383 27.154 1.00 88.94 71 LEU A N 1
ATOM 552 C CA . LEU A 1 71 ? -1.530 14.260 26.371 1.00 88.94 71 LEU A CA 1
ATOM 553 C C . LEU A 1 71 ? -2.711 13.604 25.663 1.00 88.94 71 LEU A C 1
ATOM 555 O O . LEU A 1 71 ? -3.744 13.351 26.284 1.00 88.94 71 LEU A O 1
ATOM 559 N N . SER A 1 72 ? -2.563 13.313 24.376 1.00 87.06 72 SER A N 1
ATOM 560 C CA . SER A 1 72 ? -3.515 12.482 23.641 1.00 87.06 72 SER A CA 1
ATOM 561 C C . SER A 1 72 ? -2.808 11.571 22.650 1.00 87.06 72 SER A C 1
ATOM 563 O O . SER A 1 72 ? -1.734 11.906 22.151 1.00 87.06 72 SER A O 1
ATOM 565 N N . ILE A 1 73 ? -3.423 10.429 22.365 1.00 81.19 73 ILE A N 1
ATOM 566 C CA . ILE A 1 73 ? -3.000 9.481 21.335 1.00 81.19 73 ILE A CA 1
ATOM 567 C C . ILE A 1 73 ? -4.163 9.302 20.369 1.00 81.19 73 ILE A C 1
ATOM 569 O O . ILE A 1 73 ? -5.268 9.004 20.808 1.00 81.19 73 ILE A O 1
ATOM 573 N N . ASP A 1 74 ? -3.924 9.518 19.075 1.00 78.31 74 ASP A N 1
ATOM 574 C CA . ASP A 1 74 ? -4.964 9.564 18.036 1.00 78.31 74 ASP A CA 1
ATOM 575 C C . ASP A 1 74 ? -6.115 10.504 18.437 1.00 78.31 74 ASP A C 1
ATOM 577 O O . ASP A 1 74 ? -7.293 10.197 18.291 1.00 78.31 74 ASP A O 1
ATOM 581 N N . ASP A 1 75 ? -5.740 11.654 19.011 1.00 86.44 75 ASP A N 1
ATOM 582 C CA . ASP A 1 75 ? -6.642 12.688 19.531 1.00 86.44 75 ASP A CA 1
ATOM 583 C C . ASP A 1 75 ? -7.537 12.231 20.721 1.00 86.44 75 ASP A C 1
ATOM 585 O O . ASP A 1 75 ? -8.381 12.992 21.196 1.00 86.44 75 ASP A O 1
ATOM 589 N N . ILE A 1 76 ? -7.294 11.040 21.290 1.00 85.44 76 ILE A N 1
ATOM 590 C CA . ILE A 1 76 ? -7.932 10.535 22.519 1.00 85.44 76 ILE A CA 1
ATOM 591 C C . ILE A 1 76 ? -7.086 10.922 23.744 1.00 85.44 76 ILE A C 1
ATOM 593 O O . ILE A 1 76 ? -5.908 10.563 23.791 1.00 85.44 76 ILE A O 1
ATOM 597 N N . PRO A 1 77 ? -7.635 11.625 24.754 1.00 91.62 77 PRO A N 1
ATOM 598 C CA . PRO A 1 77 ? -6.888 12.005 25.954 1.00 91.62 77 PRO A CA 1
ATOM 599 C C . PRO A 1 77 ? -6.319 10.805 26.725 1.00 91.62 77 PRO A C 1
ATOM 601 O O . PRO A 1 77 ? -7.016 9.817 26.948 1.00 91.62 77 PRO A O 1
ATOM 604 N N . VAL A 1 78 ? -5.070 10.923 27.184 1.00 88.12 78 VAL A N 1
ATOM 605 C CA . VAL A 1 78 ? -4.366 9.890 27.959 1.00 88.12 78 VAL A CA 1
ATOM 606 C C . VAL A 1 78 ? -3.948 10.453 29.314 1.00 88.12 78 VAL A C 1
ATOM 608 O O . VAL A 1 78 ? -3.361 11.532 29.402 1.00 88.12 78 VAL A O 1
ATOM 611 N N . SER A 1 79 ? -4.249 9.718 30.385 1.00 90.69 79 SER A N 1
ATOM 612 C CA . SER A 1 79 ? -3.782 10.057 31.730 1.00 90.69 79 SER A CA 1
ATOM 613 C C . SER A 1 79 ? -2.274 9.857 31.847 1.00 90.69 79 SER A C 1
ATOM 615 O O . SER A 1 79 ? -1.732 8.866 31.363 1.00 90.69 79 SER A O 1
ATOM 617 N N . TYR A 1 80 ? -1.604 10.781 32.529 1.00 89.12 80 TYR A N 1
ATOM 618 C CA . TYR A 1 80 ? -0.158 10.760 32.715 1.00 89.12 80 TYR A CA 1
ATOM 619 C C . TYR A 1 80 ? 0.210 11.160 34.149 1.00 89.12 80 TYR A C 1
ATOM 621 O O . TYR A 1 80 ? -0.586 11.768 34.868 1.00 89.12 80 TYR A O 1
ATOM 629 N N . SER A 1 81 ? 1.430 10.832 34.558 1.00 88.00 81 SER A N 1
ATOM 630 C CA . SER A 1 81 ? 2.085 11.350 35.755 1.00 88.00 81 SER A CA 1
ATOM 631 C C . SER A 1 81 ? 3.366 12.083 35.367 1.00 88.00 81 SER A C 1
ATOM 633 O O . SER A 1 81 ? 3.975 11.798 34.337 1.00 88.00 81 SER A O 1
ATOM 635 N N . VAL A 1 82 ? 3.768 13.056 36.179 1.00 85.06 82 VAL A N 1
ATOM 636 C CA . VAL A 1 82 ? 5.007 13.814 35.979 1.00 85.06 82 VAL A CA 1
ATOM 637 C C . VAL A 1 82 ? 6.021 13.356 37.022 1.00 85.06 82 VAL A C 1
ATOM 639 O O . VAL A 1 82 ? 5.694 13.319 38.208 1.00 85.06 82 VAL A O 1
ATOM 642 N N . ASN A 1 83 ? 7.233 12.997 36.602 1.00 80.19 83 ASN A N 1
ATOM 643 C CA . ASN A 1 83 ? 8.362 12.742 37.499 1.00 80.19 83 ASN A CA 1
ATOM 644 C C . ASN A 1 83 ? 9.531 13.694 37.181 1.00 80.19 83 ASN A C 1
ATOM 646 O O . ASN A 1 83 ? 9.403 14.596 36.356 1.00 80.19 83 ASN A O 1
ATOM 650 N N . VAL A 1 84 ? 10.662 13.518 37.872 1.00 77.31 84 VAL A N 1
ATOM 651 C CA . VAL A 1 84 ? 11.853 14.371 37.701 1.00 77.31 84 VAL A CA 1
ATOM 652 C C . VAL A 1 84 ? 12.438 14.309 36.285 1.00 77.31 84 VAL A C 1
ATOM 654 O O . VAL A 1 84 ? 13.010 15.291 35.822 1.00 77.31 84 VAL A O 1
ATOM 657 N N . ASP A 1 85 ? 12.231 13.195 35.586 1.00 74.50 85 ASP A N 1
ATOM 658 C CA . ASP A 1 85 ? 12.834 12.920 34.282 1.00 74.50 85 ASP A CA 1
ATOM 659 C C . ASP A 1 85 ? 11.866 13.163 33.108 1.00 74.50 85 ASP A C 1
ATOM 661 O O . ASP A 1 85 ? 12.301 13.190 31.958 1.00 74.50 85 ASP A O 1
ATOM 665 N N . GLY A 1 86 ? 10.560 13.344 33.357 1.00 80.62 86 GLY A N 1
ATOM 666 C CA . GLY A 1 86 ? 9.583 13.591 32.299 1.00 80.62 86 GLY A CA 1
ATOM 667 C C . GLY A 1 86 ? 8.130 13.200 32.595 1.00 80.62 86 GLY A C 1
ATOM 668 O O . GLY A 1 86 ? 7.657 13.198 33.734 1.00 80.62 86 GLY A O 1
ATOM 669 N N . LEU A 1 87 ? 7.403 12.890 31.519 1.00 84.81 87 LEU A N 1
ATOM 670 C CA . LEU A 1 87 ? 6.009 12.444 31.525 1.00 84.81 87 LEU A CA 1
ATOM 671 C C . LEU A 1 87 ? 5.948 10.923 31.420 1.00 84.81 87 LEU A C 1
ATOM 673 O O . LEU A 1 87 ? 6.477 10.348 30.470 1.00 84.81 87 LEU A O 1
ATOM 677 N N . ASN A 1 88 ? 5.242 10.278 32.343 1.00 86.19 88 ASN A N 1
ATOM 678 C CA . ASN A 1 88 ? 4.954 8.853 32.273 1.00 86.19 88 ASN A CA 1
ATOM 679 C C . ASN A 1 88 ? 3.482 8.622 31.989 1.00 86.19 88 ASN A C 1
ATOM 681 O O . ASN A 1 88 ? 2.618 9.245 32.601 1.00 86.19 88 ASN A O 1
ATOM 685 N N . PHE A 1 89 ? 3.181 7.680 31.113 1.00 86.69 89 PHE A N 1
ATOM 686 C CA . PHE A 1 89 ? 1.818 7.229 30.886 1.00 86.69 89 PHE A CA 1
ATOM 687 C C . PHE A 1 89 ? 1.808 5.751 30.519 1.00 86.69 89 PHE A C 1
ATOM 689 O O . PHE A 1 89 ? 2.834 5.171 30.167 1.00 86.69 89 PHE A O 1
ATOM 696 N N . THR A 1 90 ? 0.638 5.137 30.611 1.00 83.62 90 THR A N 1
ATOM 697 C CA . THR A 1 90 ? 0.433 3.759 30.173 1.00 83.62 90 THR A CA 1
ATOM 698 C C . THR A 1 90 ? -0.183 3.775 28.786 1.00 83.62 90 THR A C 1
ATOM 700 O O . THR A 1 90 ? -1.156 4.498 28.558 1.00 83.62 90 THR A O 1
ATOM 703 N N . MET A 1 91 ? 0.359 2.980 27.861 1.00 79.19 91 MET A N 1
ATOM 704 C CA . MET A 1 91 ? -0.229 2.847 26.534 1.00 79.19 91 MET A CA 1
ATOM 705 C C . MET A 1 91 ? -1.675 2.358 26.645 1.00 79.19 91 MET A C 1
ATOM 707 O O . MET A 1 91 ? -1.911 1.287 27.219 1.00 79.19 91 MET A O 1
ATOM 711 N N . PRO A 1 92 ? -2.649 3.104 26.096 1.00 76.50 92 PRO A N 1
ATOM 712 C CA . PRO A 1 92 ? -4.041 2.706 26.170 1.00 76.50 92 PRO A CA 1
ATOM 713 C C . PRO A 1 92 ? -4.285 1.438 25.348 1.00 76.50 92 PRO A C 1
ATOM 715 O O . PRO A 1 92 ? -3.566 1.130 24.388 1.00 76.50 92 PRO A O 1
ATOM 718 N N . VAL A 1 93 ? -5.352 0.722 25.706 1.00 74.31 93 VAL A N 1
ATOM 719 C CA . VAL A 1 93 ? -5.904 -0.317 24.836 1.00 74.31 93 VAL A CA 1
ATOM 720 C C . VAL A 1 93 ? -6.299 0.341 23.521 1.00 74.31 93 VAL A C 1
ATOM 722 O O . VAL A 1 93 ? -7.027 1.331 23.502 1.00 74.31 93 VAL A O 1
ATOM 725 N N . HIS A 1 94 ? -5.791 -0.206 22.427 1.00 71.12 94 HIS A N 1
ATOM 726 C CA . HIS A 1 94 ? -6.067 0.255 21.080 1.00 71.12 94 HIS A CA 1
ATOM 727 C C . HIS A 1 94 ? -6.495 -0.935 20.233 1.00 71.12 94 HIS A C 1
ATOM 729 O O . HIS A 1 94 ? -6.019 -2.054 20.413 1.00 71.12 94 HIS A O 1
ATOM 735 N N . HIS A 1 95 ? -7.414 -0.677 19.311 1.00 70.50 95 HIS A N 1
ATOM 736 C CA . HIS A 1 95 ? -7.977 -1.713 18.450 1.00 70.50 95 HIS A CA 1
ATOM 737 C C . HIS A 1 95 ? -7.201 -1.862 17.141 1.00 70.50 95 HIS A C 1
ATOM 739 O O . HIS A 1 95 ? -7.381 -2.851 16.459 1.00 70.50 95 HIS A O 1
ATOM 745 N N . LEU A 1 96 ? -6.315 -0.914 16.811 1.00 79.31 96 LEU A N 1
ATOM 746 C CA . LEU A 1 96 ? -5.538 -0.908 15.571 1.00 79.31 96 LEU A CA 1
ATOM 747 C C . LEU A 1 96 ? -4.053 -0.727 15.867 1.00 79.31 96 LEU A C 1
ATOM 749 O O . LEU A 1 96 ? -3.688 0.270 16.494 1.00 79.31 96 LEU A O 1
ATOM 753 N N . ALA A 1 97 ? -3.219 -1.641 15.378 1.00 82.38 97 ALA A N 1
ATOM 754 C CA . ALA A 1 97 ? -1.769 -1.502 15.358 1.00 82.38 97 ALA A CA 1
ATOM 755 C C . ALA A 1 97 ? -1.312 -0.519 14.270 1.00 82.38 97 ALA A C 1
ATOM 757 O O . ALA A 1 97 ? -2.033 -0.240 13.305 1.00 82.38 97 ALA A O 1
ATOM 758 N N . GLY A 1 98 ? -0.080 -0.036 14.400 1.00 76.50 98 GLY A N 1
ATOM 759 C CA . GLY A 1 98 ? 0.551 0.900 13.477 1.00 76.50 98 GLY A CA 1
ATOM 760 C C . GLY A 1 98 ? 0.930 2.218 14.144 1.00 76.50 98 GLY A C 1
ATOM 761 O O . GLY A 1 98 ? 1.013 2.315 15.376 1.00 76.50 98 GLY A O 1
ATOM 762 N N . ALA A 1 99 ? 1.223 3.215 13.308 1.00 76.00 99 ALA A N 1
ATOM 763 C CA . ALA A 1 99 ? 1.613 4.543 13.755 1.00 76.00 99 ALA A CA 1
ATOM 764 C C . ALA A 1 99 ? 0.447 5.243 14.471 1.00 76.00 99 ALA A C 1
ATOM 766 O O . ALA A 1 99 ? -0.693 5.224 14.014 1.00 76.00 99 ALA A O 1
ATOM 767 N N . LYS A 1 100 ? 0.765 5.860 15.603 1.00 75.06 100 LYS A N 1
ATOM 768 C CA . LYS A 1 100 ? -0.137 6.537 16.524 1.00 75.06 100 LYS A CA 1
ATOM 769 C C . LYS A 1 100 ? 0.283 7.979 16.671 1.00 75.06 100 LYS A C 1
ATOM 771 O O . LYS A 1 100 ? 1.449 8.263 16.950 1.00 75.06 100 LYS A O 1
ATOM 776 N N . LYS A 1 101 ? -0.665 8.891 16.514 1.00 79.19 101 LYS A N 1
ATOM 777 C CA . LYS A 1 101 ? -0.433 10.326 16.633 1.00 79.19 101 LYS A CA 1
ATOM 778 C C . LYS A 1 101 ? -0.436 10.711 18.107 1.00 79.19 101 LYS A C 1
ATOM 780 O O . LYS A 1 101 ? -1.488 10.877 18.713 1.00 79.19 101 LYS A O 1
ATOM 785 N N . LEU A 1 102 ? 0.744 10.864 18.686 1.00 81.62 102 LEU A N 1
ATOM 786 C CA . LEU A 1 102 ? 0.922 11.404 20.026 1.00 81.62 102 LEU A CA 1
ATOM 787 C C . LEU A 1 102 ? 0.888 12.931 19.957 1.00 81.62 102 LEU A C 1
ATOM 789 O O . LEU A 1 102 ? 1.793 13.528 19.376 1.00 81.62 102 LEU A O 1
ATOM 793 N N . ASN A 1 103 ? -0.108 13.569 20.566 1.00 84.25 103 ASN A N 1
ATOM 794 C CA . ASN A 1 103 ? -0.123 15.018 20.740 1.00 84.25 103 ASN A CA 1
ATOM 795 C C . ASN A 1 103 ? 0.136 15.394 22.191 1.00 84.25 103 ASN A C 1
ATOM 797 O O . ASN A 1 103 ? -0.483 14.856 23.111 1.00 84.25 103 ASN A O 1
ATOM 801 N N . ILE A 1 104 ? 0.998 16.384 22.364 1.00 84.75 104 ILE A N 1
ATOM 802 C CA . ILE A 1 104 ? 1.362 16.966 23.644 1.00 84.75 104 ILE A CA 1
ATOM 803 C C . ILE A 1 104 ? 1.122 18.464 23.530 1.00 84.75 104 ILE A C 1
ATOM 805 O O . ILE A 1 104 ? 1.690 19.114 22.655 1.00 84.75 104 ILE A O 1
ATOM 809 N N . GLN A 1 105 ? 0.285 19.014 24.401 1.00 86.44 105 GLN A N 1
ATOM 810 C CA . GLN A 1 105 ? 0.086 20.458 24.509 1.00 86.44 105 GLN A CA 1
ATOM 811 C C . GLN A 1 105 ? 0.477 20.925 25.901 1.00 86.44 105 GLN A C 1
ATOM 813 O O . GLN A 1 105 ? 0.195 20.230 26.870 1.00 86.44 105 GLN A O 1
ATOM 818 N N . PHE A 1 106 ? 1.101 22.087 26.017 1.00 83.56 106 PHE A N 1
ATOM 819 C CA . PHE A 1 106 ? 1.429 22.697 27.304 1.00 83.56 106 PHE A CA 1
ATOM 820 C C . PHE A 1 106 ? 1.538 24.211 27.154 1.00 83.56 106 PHE A C 1
ATOM 822 O O . PHE A 1 106 ? 1.660 24.727 26.043 1.00 83.56 106 PHE A O 1
ATOM 829 N N . ASP A 1 107 ? 1.461 24.918 28.277 1.00 80.81 107 ASP A N 1
ATOM 830 C CA . ASP A 1 107 ? 1.759 26.346 28.324 1.00 80.81 107 ASP A CA 1
ATOM 831 C C . ASP A 1 107 ? 3.263 26.552 28.521 1.00 80.81 107 ASP A C 1
ATOM 833 O O . ASP A 1 107 ? 3.848 25.971 29.437 1.00 80.81 107 ASP A O 1
ATOM 837 N N . ASN A 1 108 ? 3.876 27.377 27.676 1.00 75.31 108 ASN A N 1
ATOM 838 C CA . ASN A 1 108 ? 5.214 27.905 27.891 1.00 75.31 108 ASN A CA 1
ATOM 839 C C . ASN A 1 108 ? 5.158 29.433 27.848 1.00 75.31 108 ASN A C 1
ATOM 841 O O . ASN A 1 108 ? 4.825 30.025 26.824 1.00 75.31 108 ASN A O 1
ATOM 845 N N . GLN A 1 109 ? 5.450 30.075 28.980 1.00 76.69 109 GLN A N 1
ATOM 846 C CA . GLN A 1 109 ? 5.473 31.538 29.112 1.00 76.69 109 GLN A CA 1
ATOM 847 C C . GLN A 1 109 ? 4.190 32.232 28.596 1.00 76.69 109 GLN A C 1
ATOM 849 O O . GLN A 1 109 ? 4.254 33.296 27.977 1.00 76.69 109 GLN A O 1
ATOM 854 N N . GLY A 1 110 ? 3.012 31.643 28.847 1.00 74.75 110 GLY A N 1
ATOM 855 C CA . GLY A 1 110 ? 1.718 32.194 28.428 1.00 74.75 110 GLY A CA 1
ATOM 856 C C . GLY A 1 110 ? 1.343 31.923 26.967 1.00 74.75 110 GLY A C 1
ATOM 857 O O . GLY A 1 110 ? 0.353 32.476 26.478 1.00 74.75 110 GLY A O 1
ATOM 858 N N . LYS A 1 111 ? 2.119 31.097 26.254 1.00 76.00 111 LYS A N 1
ATOM 859 C CA . LYS A 1 111 ? 1.794 30.593 24.918 1.00 76.00 111 LYS A CA 1
ATOM 860 C C . LYS A 1 111 ? 1.504 29.099 24.976 1.00 76.00 111 LYS A C 1
ATOM 862 O O . LYS A 1 111 ? 2.262 28.319 25.543 1.00 76.00 111 LYS A O 1
ATOM 867 N N . THR A 1 112 ? 0.433 28.676 24.308 1.00 81.62 112 THR A N 1
ATOM 868 C CA . THR A 1 112 ? 0.158 27.248 24.113 1.00 81.62 112 THR A CA 1
ATOM 869 C C . THR A 1 112 ? 1.057 26.685 23.018 1.00 81.62 112 THR A C 1
ATOM 871 O O . THR A 1 112 ? 0.915 27.042 21.849 1.00 81.62 112 THR A O 1
ATOM 874 N N . VAL A 1 113 ? 1.926 25.752 23.392 1.00 79.44 113 VAL A N 1
ATOM 875 C CA . VAL A 1 113 ? 2.766 24.977 22.478 1.00 79.44 113 VAL A CA 1
ATOM 876 C C . VAL A 1 113 ? 2.090 23.633 22.212 1.00 79.44 113 VAL A C 1
ATOM 878 O O . VAL A 1 113 ? 1.556 23.007 23.127 1.00 79.44 113 VAL A O 1
ATOM 881 N N . SER A 1 114 ? 2.088 23.184 20.954 1.00 81.56 114 SER A N 1
ATOM 882 C CA . SER A 1 114 ? 1.570 21.871 20.545 1.00 81.56 114 SER A CA 1
ATOM 883 C C . SER A 1 114 ? 2.642 21.092 19.796 1.00 81.56 114 SER A C 1
ATOM 885 O O . SER A 1 114 ? 3.165 21.552 18.785 1.00 81.56 114 SER A O 1
ATOM 887 N N . LEU A 1 115 ? 2.943 19.891 20.278 1.00 76.00 115 LEU A N 1
ATOM 888 C CA . LEU A 1 115 ? 3.908 18.978 19.686 1.00 76.00 115 LEU A CA 1
ATOM 889 C C . LEU A 1 115 ? 3.198 17.689 19.289 1.00 76.00 115 LEU A C 1
ATOM 891 O O . LEU A 1 115 ? 2.581 17.028 20.120 1.00 76.00 115 LEU A O 1
ATOM 895 N N . THR A 1 116 ? 3.326 17.315 18.020 1.00 74.81 116 THR A N 1
ATOM 896 C CA . THR A 1 116 ? 2.845 16.029 17.512 1.00 74.81 116 THR A CA 1
ATOM 897 C C . THR A 1 116 ? 4.032 15.130 17.191 1.00 74.81 116 THR A C 1
ATOM 899 O O . THR A 1 116 ? 5.028 15.569 16.604 1.00 74.81 116 THR A O 1
ATOM 902 N N . ARG A 1 117 ? 3.946 13.865 17.596 1.00 72.44 117 ARG A N 1
ATOM 903 C CA . ARG A 1 117 ? 4.913 12.804 17.309 1.00 72.44 117 ARG A CA 1
ATOM 904 C C . ARG A 1 117 ? 4.176 11.546 16.867 1.00 72.44 117 ARG A C 1
ATOM 906 O O . ARG A 1 117 ? 2.978 11.414 17.096 1.00 72.44 117 ARG A O 1
ATOM 913 N N . SER A 1 118 ? 4.912 10.631 16.251 1.00 71.31 118 SER A N 1
ATOM 914 C CA . SER A 1 118 ? 4.404 9.301 15.927 1.00 71.31 118 SER A CA 1
ATOM 915 C C . SER A 1 118 ? 4.984 8.288 16.907 1.00 71.31 118 SER A C 1
ATOM 917 O O . SER A 1 118 ? 6.199 8.240 17.093 1.00 71.31 118 SER A O 1
ATOM 919 N N . LEU A 1 119 ? 4.121 7.494 17.529 1.00 72.69 119 LEU A N 1
ATOM 920 C CA . LEU A 1 119 ? 4.482 6.284 18.267 1.00 72.69 119 LEU A CA 1
ATOM 921 C C . LEU A 1 119 ? 4.116 5.078 17.410 1.00 72.69 119 LEU A C 1
ATOM 923 O O . LEU A 1 119 ? 3.108 5.121 16.718 1.00 72.69 119 LEU A O 1
ATOM 927 N N . LEU A 1 120 ? 4.886 3.995 17.456 1.00 73.62 120 LEU A N 1
ATOM 928 C CA . LEU A 1 120 ? 4.473 2.744 16.822 1.00 73.62 120 LEU A CA 1
ATOM 929 C C . LEU A 1 120 ? 3.866 1.828 17.884 1.00 73.62 120 LEU A C 1
ATOM 931 O O . LEU A 1 120 ? 4.437 1.648 18.961 1.00 73.62 120 LEU A O 1
ATOM 935 N N . SER A 1 121 ? 2.702 1.265 17.580 1.00 78.81 121 SER A N 1
ATOM 936 C CA . SER A 1 121 ? 2.012 0.314 18.448 1.00 78.81 121 SER A CA 1
ATOM 937 C C . SER A 1 121 ? 1.773 -1.007 17.730 1.00 78.81 121 SER A C 1
ATOM 939 O O . SER A 1 121 ? 1.565 -1.014 16.515 1.00 78.81 121 SER A O 1
ATOM 941 N N . LYS A 1 122 ? 1.796 -2.112 18.476 1.00 83.31 122 LYS A N 1
ATOM 942 C CA . LYS A 1 122 ? 1.450 -3.447 17.979 1.00 83.31 122 LYS A CA 1
ATOM 943 C C . LYS A 1 122 ? 0.397 -4.104 18.868 1.00 83.31 122 LYS A C 1
ATOM 945 O O . LYS A 1 122 ? 0.294 -3.794 20.054 1.00 83.31 122 LYS A O 1
ATOM 950 N N . ILE A 1 123 ? -0.342 -5.052 18.300 1.00 83.25 123 ILE A N 1
ATOM 951 C CA . ILE A 1 123 ? -1.318 -5.874 19.020 1.00 83.25 123 ILE A CA 1
ATOM 952 C C . ILE A 1 123 ? -0.800 -7.310 19.076 1.00 83.25 123 ILE A C 1
ATOM 954 O O . ILE A 1 123 ? -0.512 -7.905 18.041 1.00 83.25 123 ILE A O 1
ATOM 958 N N . ASP A 1 124 ? -0.690 -7.870 20.278 1.00 84.25 124 ASP A N 1
ATOM 959 C CA . ASP A 1 124 ? -0.238 -9.245 20.507 1.00 84.25 124 ASP A CA 1
ATOM 960 C C . ASP A 1 124 ? -1.440 -10.185 20.716 1.00 84.25 124 ASP A C 1
ATOM 962 O O . ASP A 1 124 ? -2.287 -9.939 21.576 1.00 84.25 124 ASP A O 1
ATOM 966 N N . TYR A 1 125 ? -1.504 -11.271 19.941 1.00 84.94 125 TYR A N 1
ATOM 967 C CA . TYR A 1 125 ? -2.506 -12.337 20.062 1.00 84.94 125 TYR A CA 1
ATOM 968 C C . TYR A 1 125 ? -1.871 -13.702 20.382 1.00 84.94 125 TYR A C 1
ATOM 970 O O . TYR A 1 125 ? -2.365 -14.750 19.959 1.00 84.94 125 TYR A O 1
ATOM 978 N N . GLY A 1 126 ? -0.766 -13.717 21.125 1.00 85.69 126 GLY A N 1
ATOM 979 C CA . GLY A 1 126 ? -0.100 -14.941 21.560 1.00 85.69 126 GLY A CA 1
ATOM 980 C C . GLY A 1 126 ? 0.950 -15.399 20.560 1.00 85.69 126 GLY A C 1
ATOM 981 O O . GLY A 1 126 ? 2.106 -15.039 20.711 1.00 85.69 126 GLY A O 1
ATOM 982 N N . ASP A 1 127 ? 0.583 -16.191 19.552 1.00 86.50 127 ASP A N 1
ATOM 983 C CA . ASP A 1 127 ? 1.541 -16.688 18.544 1.00 86.50 127 ASP A CA 1
ATOM 984 C C . ASP A 1 127 ? 1.757 -15.720 17.372 1.00 86.50 127 ASP A C 1
ATOM 986 O O . ASP A 1 127 ? 2.702 -15.884 16.597 1.00 86.50 127 ASP A O 1
ATOM 990 N N . ILE A 1 128 ? 0.892 -14.714 17.241 1.00 89.56 128 ILE A N 1
ATOM 991 C CA . ILE A 1 128 ? 0.952 -13.703 16.185 1.00 89.56 128 ILE A CA 1
ATOM 992 C C . ILE A 1 128 ? 0.898 -12.298 16.769 1.00 89.56 128 ILE A C 1
ATOM 994 O O . ILE A 1 128 ? 0.251 -12.061 17.790 1.00 89.56 128 ILE A O 1
ATOM 998 N N . GLU A 1 129 ? 1.535 -11.363 16.078 1.00 88.44 129 GLU A N 1
ATOM 999 C CA . GLU A 1 129 ? 1.481 -9.937 16.384 1.00 88.44 129 GLU A CA 1
ATOM 1000 C C . GLU A 1 129 ? 1.043 -9.152 15.152 1.00 88.44 129 GLU A C 1
ATOM 1002 O O . GLU A 1 129 ? 1.570 -9.363 14.062 1.00 88.44 129 GLU A O 1
ATOM 1007 N N . TYR A 1 130 ? 0.125 -8.209 15.325 1.00 88.44 130 TYR A N 1
ATOM 1008 C CA . TYR A 1 130 ? -0.197 -7.221 14.302 1.00 88.44 130 TYR A CA 1
ATOM 1009 C C . TYR A 1 130 ? 0.644 -5.982 14.548 1.00 88.44 130 TYR A C 1
ATOM 1011 O O . TYR A 1 130 ? 0.535 -5.347 15.591 1.00 88.44 130 TYR A O 1
ATOM 1019 N N . TRP A 1 131 ? 1.479 -5.641 13.579 1.00 83.88 131 TRP A N 1
ATOM 1020 C CA . TRP A 1 131 ? 2.327 -4.446 13.589 1.00 83.88 131 TRP A CA 1
ATOM 1021 C C . TRP A 1 131 ? 1.706 -3.302 12.778 1.00 83.88 131 TRP A C 1
ATOM 1023 O O . TRP A 1 131 ? 2.091 -2.143 12.915 1.00 83.88 131 TRP A O 1
ATOM 1033 N N . MET A 1 132 ? 0.701 -3.628 11.966 1.00 85.62 132 MET A N 1
ATOM 1034 C CA . MET A 1 132 ? -0.190 -2.692 11.297 1.00 85.62 132 MET A CA 1
ATOM 1035 C C . MET A 1 132 ? -1.568 -3.342 11.172 1.00 85.62 132 MET A C 1
ATOM 1037 O O . MET A 1 132 ? -1.648 -4.540 10.890 1.00 85.62 132 MET A O 1
ATOM 1041 N N . GLY A 1 133 ? -2.632 -2.570 11.390 1.00 87.62 133 GLY A N 1
ATOM 1042 C CA . GLY A 1 133 ? -4.000 -3.085 11.320 1.00 87.62 133 GLY A CA 1
ATOM 1043 C C . GLY A 1 133 ? -4.378 -3.963 12.509 1.00 87.62 133 GLY A C 1
ATOM 1044 O O . GLY A 1 133 ? -3.849 -3.790 13.605 1.00 87.62 133 GLY A O 1
ATOM 1045 N N . ASP A 1 134 ? -5.337 -4.862 12.315 1.00 87.06 134 ASP A N 1
ATOM 1046 C CA . ASP A 1 134 ? -5.819 -5.765 13.360 1.00 87.06 134 ASP A CA 1
ATOM 1047 C C . ASP A 1 134 ? -6.388 -7.064 12.772 1.00 87.06 134 ASP A C 1
ATOM 1049 O O . ASP A 1 134 ? -6.433 -7.276 11.554 1.00 87.06 134 ASP A O 1
ATOM 1053 N N . LYS A 1 135 ? -6.838 -7.958 13.656 1.00 84.19 135 LYS A N 1
ATOM 1054 C CA . LYS A 1 135 ? -7.531 -9.170 13.237 1.00 84.19 135 LYS A CA 1
ATOM 1055 C C . LYS A 1 135 ? -8.923 -8.833 12.694 1.00 84.19 135 LYS A C 1
ATOM 1057 O O . LYS A 1 135 ? -9.862 -8.640 13.458 1.00 84.19 135 LYS A O 1
ATOM 1062 N N . GLY A 1 136 ? -9.069 -8.924 11.375 1.00 80.06 136 GLY A N 1
ATOM 1063 C CA . GLY A 1 136 ? -10.353 -8.780 10.684 1.00 80.06 136 GLY A CA 1
ATOM 1064 C C . GLY A 1 136 ? -10.524 -7.446 9.964 1.00 80.06 136 GLY A C 1
ATOM 1065 O O . GLY A 1 136 ? -11.461 -7.320 9.174 1.00 80.06 136 GLY A O 1
ATOM 1066 N N . ARG A 1 137 ? -9.608 -6.489 10.156 1.00 85.31 137 ARG A N 1
ATOM 1067 C CA . ARG A 1 137 ? -9.537 -5.274 9.347 1.00 85.31 137 ARG A CA 1
ATOM 1068 C C . ARG A 1 137 ? -9.453 -5.607 7.849 1.00 85.31 137 ARG A C 1
ATOM 1070 O O . ARG A 1 137 ? -8.558 -6.348 7.436 1.00 85.31 137 ARG A O 1
ATOM 1077 N N . PRO A 1 138 ? -10.336 -5.034 7.012 1.00 84.44 138 PRO A N 1
ATOM 1078 C CA . PRO A 1 138 ? -10.221 -5.130 5.561 1.00 84.44 138 PRO A CA 1
ATOM 1079 C C . PRO A 1 138 ? -8.924 -4.495 5.050 1.00 84.44 138 PRO A C 1
ATOM 1081 O O . PRO A 1 138 ? -8.538 -3.416 5.498 1.00 84.44 138 PRO A O 1
ATOM 1084 N N . GLY A 1 139 ? -8.278 -5.134 4.077 1.00 87.62 139 GLY A N 1
ATOM 1085 C CA . GLY A 1 139 ? -7.078 -4.598 3.443 1.00 87.62 139 GLY A CA 1
ATOM 1086 C C . GLY A 1 139 ? -6.087 -5.673 3.026 1.00 87.62 139 GLY A C 1
ATOM 1087 O O . GLY A 1 139 ? -6.306 -6.863 3.256 1.00 87.62 139 GLY A O 1
ATOM 1088 N N . ALA A 1 140 ? -4.987 -5.215 2.435 1.00 91.12 140 ALA A N 1
ATOM 1089 C CA . ALA A 1 140 ? -3.863 -6.047 2.054 1.00 91.12 140 ALA A CA 1
ATOM 1090 C C . ALA A 1 140 ? -3.195 -6.636 3.301 1.00 91.12 140 ALA A C 1
ATOM 1092 O O . ALA A 1 140 ? -2.708 -5.898 4.158 1.00 91.12 140 ALA A O 1
ATOM 1093 N N . THR A 1 141 ? -3.172 -7.959 3.403 1.00 93.62 141 THR A N 1
ATOM 1094 C CA . THR A 1 141 ? -2.653 -8.689 4.558 1.00 93.62 141 THR A CA 1
ATOM 1095 C C . THR A 1 141 ? -1.348 -9.386 4.215 1.00 93.62 141 THR A C 1
ATOM 1097 O O . THR A 1 141 ? -1.331 -10.377 3.489 1.00 93.62 141 THR A O 1
ATOM 1100 N N . TYR A 1 142 ? -0.251 -8.887 4.776 1.00 94.12 142 TYR A N 1
ATOM 1101 C CA . TYR A 1 142 ? 1.082 -9.454 4.604 1.00 94.12 142 TYR A CA 1
ATOM 1102 C C . TYR A 1 142 ? 1.534 -10.167 5.869 1.00 94.12 142 TYR A C 1
ATOM 1104 O O . TYR A 1 142 ? 1.414 -9.627 6.971 1.00 94.12 142 TYR A O 1
ATOM 1112 N N . VAL A 1 143 ? 2.069 -11.376 5.706 1.00 93.38 143 VAL A N 1
ATOM 1113 C CA . VAL A 1 143 ? 2.531 -12.202 6.824 1.00 93.38 143 VAL A CA 1
ATOM 1114 C C . VAL A 1 143 ? 4.046 -12.317 6.811 1.00 93.38 143 VAL A C 1
ATOM 1116 O O . VAL A 1 143 ? 4.620 -12.872 5.882 1.00 93.38 143 VAL A O 1
ATOM 1119 N N . VAL A 1 144 ? 4.695 -11.833 7.861 1.00 89.38 144 VAL A N 1
ATOM 1120 C CA . VAL A 1 144 ? 6.120 -12.027 8.111 1.00 89.38 144 VAL A CA 1
ATOM 1121 C C . VAL A 1 144 ? 6.321 -13.345 8.846 1.00 89.38 144 VAL A C 1
ATOM 1123 O O . VAL A 1 144 ? 5.745 -13.573 9.915 1.00 89.38 144 VAL A O 1
ATOM 1126 N N . ILE A 1 145 ? 7.176 -14.187 8.281 1.00 85.38 145 ILE A N 1
ATOM 1127 C CA . ILE A 1 145 ? 7.691 -15.398 8.912 1.00 85.38 145 ILE A CA 1
ATOM 1128 C C . ILE A 1 145 ? 9.214 -15.367 8.923 1.00 85.38 145 ILE A C 1
ATOM 1130 O O . ILE A 1 145 ? 9.853 -14.701 8.107 1.00 85.38 145 ILE A O 1
ATOM 1134 N N . THR A 1 146 ? 9.792 -16.119 9.847 1.00 77.69 146 THR A N 1
ATOM 1135 C CA . THR A 1 146 ? 11.236 -16.233 10.021 1.00 77.69 146 THR A CA 1
ATOM 1136 C C . THR A 1 146 ? 11.609 -17.708 10.113 1.00 77.69 146 THR A C 1
ATOM 1138 O O . THR A 1 146 ? 10.887 -18.503 10.721 1.00 77.69 146 THR A O 1
ATOM 1141 N N . GLU A 1 147 ? 12.740 -18.094 9.522 1.00 68.56 147 GLU A N 1
ATOM 1142 C CA . GLU A 1 147 ? 13.264 -19.470 9.642 1.00 68.56 147 GLU A CA 1
ATOM 1143 C C . GLU A 1 147 ? 13.766 -19.769 11.062 1.00 68.56 147 GLU A C 1
ATOM 1145 O O . GLU A 1 147 ? 13.857 -20.916 11.488 1.00 68.56 147 GLU A O 1
ATOM 1150 N N . GLN A 1 148 ? 14.092 -18.720 11.816 1.00 63.25 148 GLN A N 1
ATOM 1151 C CA . GLN A 1 148 ? 14.518 -18.789 13.212 1.00 63.25 148 GLN A CA 1
ATOM 1152 C C . GLN A 1 148 ? 13.465 -18.148 14.118 1.00 63.25 148 GLN A C 1
ATOM 1154 O O . GLN A 1 148 ? 12.481 -17.601 13.636 1.00 63.25 148 GLN A O 1
ATOM 1159 N N . ARG A 1 149 ? 13.612 -18.221 15.446 1.00 57.75 149 ARG A N 1
ATOM 1160 C CA . ARG A 1 149 ? 12.648 -17.567 16.349 1.00 57.75 149 ARG A CA 1
ATOM 1161 C C . ARG A 1 149 ? 12.687 -16.042 16.178 1.00 57.75 149 ARG A C 1
ATOM 1163 O O . ARG A 1 149 ? 13.771 -15.462 16.153 1.00 57.75 149 ARG A O 1
ATOM 1170 N N . VAL A 1 150 ? 11.513 -15.408 16.160 1.00 58.31 150 VAL A N 1
ATOM 1171 C CA . VAL A 1 150 ? 11.356 -13.942 16.040 1.00 58.31 150 VAL A CA 1
ATOM 1172 C C . VAL A 1 150 ? 11.918 -13.180 17.247 1.00 58.31 150 VAL A C 1
ATOM 1174 O O . VAL A 1 150 ? 12.248 -12.005 17.138 1.00 58.31 150 VAL A O 1
ATOM 1177 N N . ASP A 1 151 ? 12.076 -13.839 18.398 1.00 63.59 151 ASP A N 1
ATOM 1178 C CA . ASP A 1 151 ? 12.630 -13.232 19.616 1.00 63.59 151 ASP A CA 1
ATOM 1179 C C . ASP A 1 151 ? 14.156 -13.029 19.583 1.00 63.59 151 ASP A C 1
ATOM 1181 O O . ASP A 1 151 ? 14.737 -12.528 20.547 1.00 63.59 151 ASP A O 1
ATOM 1185 N N . ARG A 1 152 ? 14.823 -13.393 18.481 1.00 69.06 152 ARG A N 1
ATOM 1186 C CA . ARG A 1 152 ? 16.222 -13.026 18.253 1.00 69.06 152 ARG A CA 1
ATOM 1187 C C . ARG A 1 152 ? 16.347 -11.516 18.056 1.00 69.06 152 ARG A C 1
ATOM 1189 O O . ARG A 1 152 ? 15.626 -10.918 17.260 1.00 69.06 152 ARG A O 1
ATOM 1196 N N . GLN A 1 153 ? 17.325 -10.924 18.740 1.00 72.00 153 GLN A N 1
ATOM 1197 C CA . GLN A 1 153 ? 17.525 -9.474 18.773 1.00 72.00 153 GLN A CA 1
ATOM 1198 C C . GLN A 1 153 ? 17.682 -8.859 17.375 1.00 72.00 153 GLN A C 1
ATOM 1200 O O . GLN A 1 153 ? 17.095 -7.821 17.111 1.00 72.00 153 GLN A O 1
ATOM 1205 N N . GLU A 1 154 ? 18.376 -9.531 16.456 1.00 74.88 154 GLU A N 1
ATOM 1206 C CA . GLU A 1 154 ? 18.581 -9.068 15.073 1.00 74.88 154 GLU A CA 1
ATOM 1207 C C . GLU A 1 154 ? 17.262 -8.852 14.311 1.00 74.88 154 GLU A C 1
ATOM 1209 O O . GLU A 1 154 ? 17.098 -7.853 13.610 1.00 74.88 154 GLU A O 1
ATOM 1214 N N . TYR A 1 155 ? 16.285 -9.749 14.490 1.00 73.69 155 TYR A N 1
ATOM 1215 C CA . TYR A 1 155 ? 14.963 -9.613 13.876 1.00 73.69 155 TYR A CA 1
ATOM 1216 C C . TYR A 1 155 ? 14.190 -8.458 14.495 1.00 73.69 155 TYR A C 1
ATOM 1218 O O . TYR A 1 155 ? 13.629 -7.639 13.769 1.00 73.69 155 TYR A O 1
ATOM 1226 N N . LEU A 1 156 ? 14.205 -8.349 15.824 1.00 72.25 156 LEU A N 1
ATOM 1227 C CA . LEU A 1 156 ? 13.583 -7.225 16.520 1.00 72.25 156 LEU A CA 1
ATOM 1228 C C . LEU A 1 156 ? 14.199 -5.893 16.069 1.00 72.25 156 LEU A C 1
ATOM 1230 O O . LEU A 1 156 ? 13.470 -4.949 15.770 1.00 72.25 156 LEU A O 1
ATOM 1234 N N . ASP A 1 157 ? 15.523 -5.829 15.946 1.00 75.75 157 ASP A N 1
ATOM 1235 C CA . ASP A 1 157 ? 16.255 -4.649 15.490 1.00 75.75 157 ASP A CA 1
ATOM 1236 C C . ASP A 1 157 ? 15.914 -4.296 14.040 1.00 75.75 157 ASP A C 1
ATOM 1238 O O . ASP A 1 157 ? 15.714 -3.120 13.717 1.00 75.75 157 ASP A O 1
ATOM 1242 N N . TRP A 1 158 ? 15.791 -5.289 13.157 1.00 80.31 158 TRP A N 1
ATOM 1243 C CA . TRP A 1 158 ? 15.390 -5.061 11.772 1.00 80.31 158 TRP A CA 1
ATOM 1244 C C . TRP A 1 158 ? 13.950 -4.554 11.656 1.00 80.31 158 TRP A C 1
ATOM 1246 O O . TRP A 1 158 ? 13.721 -3.551 10.972 1.00 80.31 158 TRP A O 1
ATOM 1256 N N . ILE A 1 159 ? 12.987 -5.174 12.351 1.00 73.31 159 ILE A N 1
ATOM 1257 C CA . ILE A 1 159 ? 11.590 -4.718 12.310 1.00 73.31 159 ILE A CA 1
ATOM 1258 C C . ILE A 1 159 ? 11.486 -3.291 12.892 1.00 73.31 159 ILE A C 1
ATOM 1260 O O . ILE A 1 159 ? 10.872 -2.403 12.287 1.00 73.31 159 ILE A O 1
ATOM 1264 N N . ASN A 1 160 ? 12.161 -3.025 14.015 1.00 71.62 160 ASN A N 1
ATOM 1265 C CA . ASN A 1 160 ? 12.164 -1.709 14.667 1.00 71.62 160 ASN A CA 1
ATOM 1266 C C . ASN A 1 160 ? 12.880 -0.624 13.846 1.00 71.62 160 ASN A C 1
ATOM 1268 O O . ASN A 1 160 ? 12.562 0.559 13.974 1.00 71.62 160 ASN A O 1
ATOM 1272 N N . SER A 1 161 ? 13.862 -0.991 13.018 1.00 75.38 161 SER A N 1
ATOM 1273 C CA . SER A 1 161 ? 14.631 -0.030 12.224 1.00 75.38 161 SER A CA 1
ATOM 1274 C C . SER A 1 161 ? 14.135 0.066 10.783 1.00 75.38 161 SER A C 1
ATOM 1276 O O . SER A 1 161 ? 13.549 1.077 10.403 1.00 75.38 161 SER A O 1
ATOM 1278 N N . GLN A 1 162 ? 14.367 -0.961 9.971 1.00 81.25 162 GLN A N 1
ATOM 1279 C CA . GLN A 1 162 ? 14.148 -0.919 8.528 1.00 81.25 162 GLN A CA 1
ATOM 1280 C C . GLN A 1 162 ? 12.668 -1.025 8.191 1.00 81.25 162 GLN A C 1
ATOM 1282 O O . GLN A 1 162 ? 12.159 -0.220 7.412 1.00 81.25 162 GLN A O 1
ATOM 1287 N N . PHE A 1 163 ? 11.964 -1.970 8.816 1.00 77.44 163 PHE A N 1
ATOM 1288 C CA . PHE A 1 163 ? 10.558 -2.208 8.501 1.00 77.44 163 PHE A CA 1
ATOM 1289 C C . PHE A 1 163 ? 9.667 -1.054 8.973 1.00 77.44 163 PHE A C 1
ATOM 1291 O O . PHE A 1 163 ? 8.776 -0.602 8.260 1.00 77.44 163 PHE A O 1
ATOM 1298 N N . THR A 1 164 ? 9.951 -0.498 10.150 1.00 74.56 164 THR A N 1
ATOM 1299 C CA . THR A 1 164 ? 9.254 0.701 10.632 1.00 74.56 164 THR A CA 1
ATOM 1300 C C . THR A 1 164 ? 9.465 1.894 9.698 1.00 74.56 164 THR A C 1
ATOM 1302 O O . THR A 1 164 ? 8.521 2.623 9.400 1.00 74.56 164 THR A O 1
ATOM 1305 N N . ASN A 1 165 ? 10.682 2.090 9.182 1.00 79.25 165 ASN A N 1
ATOM 1306 C CA . ASN A 1 165 ? 10.921 3.137 8.191 1.00 79.25 165 ASN A CA 1
ATOM 1307 C C . ASN A 1 165 ? 10.173 2.852 6.875 1.00 79.25 165 ASN A C 1
ATOM 1309 O O . ASN A 1 165 ? 9.626 3.782 6.289 1.00 79.25 165 ASN A O 1
ATOM 1313 N N . PHE A 1 166 ? 10.093 1.588 6.443 1.00 84.44 166 PHE A N 1
ATOM 1314 C CA . PHE A 1 166 ? 9.273 1.176 5.299 1.00 84.44 166 PHE A CA 1
ATOM 1315 C C . PHE A 1 166 ? 7.810 1.590 5.488 1.00 84.44 166 PHE A C 1
ATOM 1317 O O . PHE A 1 166 ? 7.274 2.296 4.638 1.00 84.44 166 PHE A O 1
ATOM 1324 N N . LEU A 1 167 ? 7.206 1.275 6.640 1.00 77.94 167 LEU A N 1
ATOM 1325 C CA . LEU A 1 167 ? 5.825 1.659 6.965 1.00 77.94 167 LEU A CA 1
ATOM 1326 C C . LEU A 1 167 ? 5.598 3.179 6.958 1.00 77.94 167 LEU A C 1
ATOM 1328 O O . LEU A 1 167 ? 4.502 3.636 6.643 1.00 77.94 167 LEU A O 1
ATOM 1332 N N . ASN A 1 168 ? 6.632 3.958 7.283 1.00 77.12 168 ASN A N 1
ATOM 1333 C CA . ASN A 1 168 ? 6.592 5.421 7.286 1.00 77.12 168 ASN A CA 1
ATOM 1334 C C . ASN A 1 168 ? 6.923 6.053 5.925 1.00 77.12 168 ASN A C 1
ATOM 1336 O O . ASN A 1 168 ? 6.875 7.278 5.794 1.00 77.12 168 ASN A O 1
ATOM 1340 N N . THR A 1 169 ? 7.263 5.257 4.908 1.00 83.19 169 THR A N 1
ATOM 1341 C CA . THR A 1 169 ? 7.467 5.777 3.551 1.00 83.19 169 THR A CA 1
ATOM 1342 C C . THR A 1 169 ? 6.146 6.384 3.071 1.00 83.19 169 THR A C 1
ATOM 1344 O O . THR A 1 169 ? 5.121 5.721 3.220 1.00 83.19 169 THR A O 1
ATOM 1347 N N . PRO A 1 170 ? 6.119 7.600 2.484 1.00 85.88 170 PRO A N 1
ATOM 1348 C CA . PRO A 1 170 ? 4.873 8.316 2.187 1.00 85.88 170 PRO A CA 1
ATOM 1349 C C . PRO A 1 170 ? 3.815 7.481 1.456 1.00 85.88 170 PRO A C 1
ATOM 1351 O O . PRO A 1 170 ? 2.652 7.483 1.849 1.00 85.88 170 PRO A O 1
ATOM 1354 N N . ILE A 1 171 ? 4.237 6.706 0.455 1.00 85.69 171 ILE A N 1
ATOM 1355 C CA . ILE A 1 171 ? 3.361 5.830 -0.325 1.00 85.69 171 ILE A CA 1
ATOM 1356 C C . ILE A 1 171 ? 2.768 4.676 0.495 1.00 85.69 171 ILE A C 1
ATOM 1358 O O . ILE A 1 171 ? 1.625 4.301 0.280 1.00 85.69 171 ILE A O 1
ATOM 1362 N N . VAL A 1 172 ? 3.502 4.132 1.467 1.00 86.50 172 VAL A N 1
ATOM 1363 C CA . VAL A 1 172 ? 3.011 3.069 2.358 1.00 86.50 172 VAL A CA 1
ATOM 1364 C C . VAL A 1 172 ? 2.104 3.676 3.429 1.00 86.50 172 VAL A C 1
ATOM 1366 O O . VAL A 1 172 ? 0.986 3.214 3.652 1.00 86.50 172 VAL A O 1
ATOM 1369 N N . ALA A 1 173 ? 2.560 4.767 4.047 1.00 82.06 173 ALA A N 1
ATOM 1370 C CA . ALA A 1 173 ? 1.870 5.454 5.128 1.00 82.06 173 ALA A CA 1
ATOM 1371 C C . ALA A 1 173 ? 0.507 6.016 4.697 1.00 82.06 173 ALA A C 1
ATOM 1373 O O . ALA A 1 173 ? -0.453 5.941 5.467 1.00 82.06 173 ALA A O 1
ATOM 1374 N N . GLN A 1 174 ? 0.388 6.532 3.469 1.00 84.69 174 GLN A N 1
ATOM 1375 C CA . GLN A 1 174 ? -0.875 7.054 2.942 1.00 84.69 174 GLN A CA 1
ATOM 1376 C C . GLN A 1 174 ? -1.981 5.998 2.906 1.00 84.69 174 GLN A C 1
ATOM 1378 O O . GLN A 1 174 ? -3.135 6.317 3.174 1.00 84.69 174 GLN A O 1
ATOM 1383 N N . TYR A 1 175 ? -1.624 4.745 2.626 1.00 86.38 175 TYR A N 1
ATOM 1384 C CA . TYR A 1 175 ? -2.562 3.628 2.583 1.00 86.38 175 TYR A CA 1
ATOM 1385 C C . TYR A 1 175 ? -2.553 2.786 3.855 1.00 86.38 175 TYR A C 1
ATOM 1387 O O . TYR A 1 175 ? -3.184 1.737 3.875 1.00 86.38 175 TYR A O 1
ATOM 1395 N N . SER A 1 176 ? -1.907 3.241 4.932 1.00 81.75 176 SER A N 1
ATOM 1396 C CA . SER A 1 176 ? -1.820 2.534 6.221 1.00 81.75 176 SER A CA 1
ATOM 1397 C C . SER A 1 176 ? -3.159 1.993 6.735 1.00 81.75 176 SER A C 1
ATOM 1399 O O . SER A 1 176 ? -3.197 0.976 7.430 1.00 81.75 176 SER A O 1
ATOM 1401 N N . ASN A 1 177 ? -4.270 2.639 6.365 1.00 82.31 177 ASN A N 1
ATOM 1402 C CA . ASN A 1 177 ? -5.603 2.199 6.742 1.00 82.31 177 ASN A CA 1
ATOM 1403 C C . ASN A 1 177 ? -6.112 0.929 6.045 1.00 82.31 177 ASN A C 1
ATOM 1405 O O . ASN A 1 177 ? -7.101 0.347 6.490 1.00 82.31 177 ASN A O 1
ATOM 1409 N N . TYR A 1 178 ? -5.422 0.487 5.000 1.00 87.56 178 TYR A N 1
ATOM 1410 C CA . TYR A 1 178 ? -5.738 -0.684 4.183 1.00 87.56 178 TYR A CA 1
ATOM 1411 C C . TYR A 1 178 ? -4.653 -1.752 4.243 1.00 87.56 178 TYR A C 1
ATOM 1413 O O . TYR A 1 178 ? -4.581 -2.604 3.360 1.00 87.56 178 TYR A O 1
ATOM 1421 N N . TRP A 1 179 ? -3.788 -1.690 5.250 1.00 88.06 179 TRP A N 1
ATOM 1422 C CA . TRP A 1 179 ? -2.688 -2.622 5.417 1.00 88.06 179 TRP A CA 1
ATOM 1423 C C . TRP A 1 179 ? -2.818 -3.355 6.744 1.00 88.06 179 TRP A C 1
ATOM 1425 O O . TRP A 1 179 ? -3.032 -2.753 7.800 1.00 88.06 179 TRP A O 1
ATOM 1435 N N . ASN A 1 180 ? -2.643 -4.669 6.669 1.00 91.56 180 ASN A N 1
ATOM 1436 C CA . ASN A 1 180 ? -2.416 -5.534 7.806 1.00 91.56 180 ASN A CA 1
ATOM 1437 C C . ASN A 1 180 ? -1.023 -6.137 7.663 1.00 91.56 180 ASN A C 1
ATOM 1439 O O . ASN A 1 180 ? -0.696 -6.737 6.637 1.00 91.56 180 ASN A O 1
ATOM 1443 N N . LEU A 1 181 ? -0.216 -5.996 8.706 1.00 90.88 181 LEU A N 1
ATOM 1444 C CA . LEU A 1 181 ? 1.080 -6.649 8.789 1.00 90.88 181 LEU A CA 1
ATOM 1445 C C . LEU A 1 181 ? 1.084 -7.562 10.000 1.00 90.88 181 LEU A C 1
ATOM 1447 O O . LEU A 1 181 ? 1.028 -7.087 11.137 1.00 90.88 181 LEU A O 1
ATOM 1451 N N . VAL A 1 182 ? 1.170 -8.858 9.738 1.00 92.56 182 VAL A N 1
ATOM 1452 C CA . VAL A 1 182 ? 1.127 -9.897 10.760 1.00 92.56 182 VAL A CA 1
ATOM 1453 C C . VAL A 1 182 ? 2.495 -10.541 10.865 1.00 92.56 182 VAL A C 1
ATOM 1455 O O . VAL A 1 182 ? 3.045 -10.973 9.864 1.00 92.56 182 VAL A O 1
ATOM 1458 N N . VAL A 1 183 ? 3.040 -10.643 12.068 1.00 89.12 183 VAL A N 1
ATOM 1459 C CA . VAL A 1 183 ? 4.278 -11.372 12.348 1.00 89.12 183 VAL A CA 1
ATOM 1460 C C . VAL A 1 183 ? 3.912 -12.656 13.079 1.00 89.12 183 VAL A C 1
ATOM 1462 O O . VAL A 1 183 ? 3.300 -12.601 14.146 1.00 89.12 183 VAL A O 1
ATOM 1465 N N . ILE A 1 184 ? 4.278 -13.813 12.526 1.00 88.88 184 ILE A N 1
ATOM 1466 C CA . ILE A 1 184 ? 4.153 -15.095 13.232 1.00 88.88 184 ILE A CA 1
ATOM 1467 C C . ILE A 1 184 ? 5.403 -15.271 14.092 1.00 88.88 184 ILE A C 1
ATOM 1469 O O . ILE A 1 184 ? 6.502 -15.411 13.568 1.00 88.88 184 ILE A O 1
ATOM 1473 N N . LYS A 1 185 ? 5.241 -15.270 15.420 1.00 83.25 185 LYS A N 1
ATOM 1474 C CA . LYS A 1 185 ? 6.363 -15.364 16.373 1.00 83.25 185 LYS A CA 1
ATOM 1475 C C . LYS A 1 185 ? 6.992 -16.747 16.432 1.00 83.25 185 LYS A C 1
ATOM 1477 O O . LYS A 1 185 ? 8.167 -16.887 16.786 1.00 83.25 185 LYS A O 1
ATOM 1482 N N . LYS A 1 186 ? 6.197 -17.775 16.134 1.00 82.38 186 LYS A N 1
ATOM 1483 C CA . LYS A 1 186 ? 6.682 -19.149 16.058 1.00 82.38 186 LYS A CA 1
ATOM 1484 C C . LYS A 1 186 ? 7.637 -19.272 14.871 1.00 82.38 186 LYS A C 1
ATOM 1486 O O . LYS A 1 186 ? 7.249 -18.873 13.774 1.00 82.38 186 LYS A O 1
ATOM 1491 N N . PRO A 1 187 ? 8.844 -19.834 15.071 1.00 72.12 187 PRO A N 1
ATOM 1492 C CA . PRO A 1 187 ? 9.723 -20.114 13.948 1.00 72.12 187 PRO A CA 1
ATOM 1493 C C . PRO A 1 187 ? 8.972 -21.006 12.964 1.00 72.12 187 PRO A C 1
ATOM 1495 O O . PRO A 1 187 ? 8.286 -21.951 13.378 1.00 72.12 187 PRO A O 1
ATOM 1498 N N . ALA A 1 188 ? 9.106 -20.714 11.673 1.00 66.19 188 ALA A N 1
ATOM 1499 C CA . ALA A 1 188 ? 8.763 -21.713 10.679 1.00 66.19 188 ALA A CA 1
ATOM 1500 C C . ALA A 1 188 ? 9.610 -22.969 10.987 1.00 66.19 188 ALA A C 1
ATOM 1502 O O . ALA A 1 188 ? 10.782 -22.824 11.344 1.00 66.19 188 ALA A O 1
ATOM 1503 N N . PRO A 1 189 ? 9.055 -24.194 10.938 1.00 62.41 189 PRO A N 1
ATOM 1504 C CA . PRO A 1 189 ? 9.872 -25.402 11.127 1.00 62.41 189 PRO A CA 1
ATOM 1505 C C . PRO A 1 189 ? 11.042 -25.459 10.100 1.00 62.41 189 PRO A C 1
ATOM 1507 O O . PRO A 1 189 ? 11.112 -24.653 9.181 1.00 62.41 189 PRO A O 1
ATOM 1510 N N . GLU A 1 190 ? 12.003 -26.369 10.214 1.00 56.97 190 GLU A N 1
ATOM 1511 C CA . GLU A 1 190 ? 13.164 -26.351 9.299 1.00 56.97 190 GLU A CA 1
ATOM 1512 C C . GLU A 1 190 ? 12.782 -26.689 7.830 1.00 56.97 190 GLU A C 1
ATOM 1514 O O . GLU A 1 190 ? 11.952 -27.566 7.585 1.00 56.97 190 GLU A O 1
ATOM 1519 N N . ASN A 1 191 ? 13.453 -26.055 6.848 1.00 55.25 191 ASN A N 1
ATOM 1520 C CA . ASN A 1 191 ? 13.433 -26.366 5.399 1.00 55.25 191 ASN A CA 1
ATOM 1521 C C . ASN A 1 191 ? 12.226 -25.897 4.537 1.00 55.25 191 ASN A C 1
ATOM 1523 O O . ASN A 1 191 ? 11.842 -26.638 3.625 1.00 55.25 191 ASN A O 1
ATOM 1527 N N . TYR A 1 192 ? 11.625 -24.714 4.745 1.00 58.03 192 TYR A N 1
ATOM 1528 C CA . TYR A 1 192 ? 10.446 -24.266 3.956 1.00 58.03 192 TYR A CA 1
ATOM 1529 C C . TYR A 1 192 ? 10.710 -23.490 2.672 1.00 58.03 192 TYR A C 1
ATOM 1531 O O . TYR A 1 192 ? 9.854 -23.523 1.785 1.00 58.03 192 TYR A O 1
ATOM 1539 N N . ALA A 1 193 ? 11.842 -22.807 2.552 1.00 51.06 193 ALA A N 1
ATOM 1540 C CA . ALA A 1 193 ? 12.258 -22.268 1.269 1.00 51.06 193 ALA A CA 1
ATOM 1541 C C . ALA A 1 193 ? 12.942 -23.381 0.469 1.00 51.06 193 ALA A C 1
ATOM 1543 O O . ALA A 1 193 ? 13.675 -24.207 1.023 1.00 51.06 193 ALA A O 1
ATOM 1544 N N . TYR A 1 194 ? 12.710 -23.430 -0.843 1.00 51.03 194 TYR A N 1
ATOM 1545 C CA . TYR A 1 194 ? 13.724 -24.021 -1.709 1.00 51.03 194 TYR A CA 1
ATOM 1546 C C . TYR A 1 194 ? 14.984 -23.181 -1.486 1.00 51.03 194 TYR A C 1
ATOM 1548 O O . TYR A 1 194 ? 14.896 -21.963 -1.580 1.00 51.03 194 TYR A O 1
ATOM 1556 N N . VAL A 1 195 ? 16.092 -23.815 -1.094 1.00 49.41 195 VAL A N 1
ATOM 1557 C CA . VAL A 1 195 ? 17.431 -23.228 -0.918 1.00 49.41 195 VAL A CA 1
ATOM 1558 C C . VAL A 1 195 ? 18.368 -24.175 -1.647 1.00 49.41 195 VAL A C 1
ATOM 1560 O O . VAL A 1 195 ? 18.465 -25.335 -1.250 1.00 49.41 195 VAL A O 1
ATOM 1563 N N . ASP A 1 196 ? 18.995 -23.728 -2.730 1.00 43.62 196 ASP A N 1
ATOM 1564 C CA . ASP A 1 196 ? 20.048 -24.489 -3.400 1.00 43.62 196 ASP A CA 1
ATOM 1565 C C . ASP A 1 196 ? 21.350 -23.684 -3.282 1.00 43.62 196 ASP A C 1
ATOM 1567 O O . ASP A 1 196 ? 21.386 -22.514 -3.651 1.00 43.62 196 ASP A O 1
ATOM 1571 N N . ASN A 1 197 ? 22.398 -24.298 -2.725 1.00 42.34 197 ASN A N 1
ATOM 1572 C CA . ASN A 1 197 ? 23.753 -23.737 -2.563 1.00 42.34 197 ASN A CA 1
ATOM 1573 C C . ASN A 1 197 ? 23.918 -22.457 -1.708 1.00 42.34 197 ASN A C 1
ATOM 1575 O O . ASN A 1 197 ? 24.683 -21.576 -2.085 1.00 42.34 197 ASN A O 1
ATOM 1579 N N . GLU A 1 198 ? 23.271 -22.361 -0.540 1.00 48.94 198 GLU A N 1
ATOM 1580 C CA . GLU A 1 198 ? 23.528 -21.308 0.479 1.00 48.94 198 GLU A CA 1
ATOM 1581 C C . GLU A 1 198 ? 23.303 -19.838 0.033 1.00 48.94 198 GLU A C 1
ATOM 1583 O O . GLU A 1 198 ? 23.491 -18.916 0.829 1.00 48.94 198 GLU A O 1
ATOM 1588 N N . GLU A 1 199 ? 22.804 -19.605 -1.186 1.00 48.75 199 GLU A N 1
ATOM 1589 C CA . GLU A 1 199 ? 22.382 -18.298 -1.696 1.00 48.75 199 GLU A CA 1
ATOM 1590 C C . GLU A 1 199 ? 20.919 -18.318 -2.173 1.00 48.75 199 GLU A C 1
ATOM 1592 O O . GLU A 1 199 ? 20.478 -19.182 -2.928 1.00 48.75 199 GLU A O 1
ATOM 1597 N N . VAL A 1 200 ? 20.162 -17.294 -1.784 1.00 51.06 200 VAL A N 1
ATOM 1598 C CA . VAL A 1 200 ? 18.791 -16.995 -2.240 1.00 51.06 200 VAL A CA 1
ATOM 1599 C C . VAL A 1 200 ? 18.789 -16.470 -3.688 1.00 51.06 200 VAL A C 1
ATOM 1601 O O . VAL A 1 200 ? 17.735 -16.370 -4.309 1.00 51.06 200 VAL A O 1
ATOM 1604 N N . SER A 1 201 ? 19.958 -16.166 -4.267 1.00 44.53 201 SER A N 1
ATOM 1605 C CA . SER A 1 201 ? 20.094 -15.511 -5.578 1.00 44.53 201 SER A CA 1
ATOM 1606 C C . SER A 1 201 ? 19.692 -16.382 -6.784 1.00 44.53 201 SER A C 1
ATOM 1608 O O . SER A 1 201 ? 19.505 -15.849 -7.876 1.00 44.53 201 SER A O 1
ATOM 1610 N N . ALA A 1 202 ? 19.498 -17.698 -6.616 1.00 39.47 202 ALA A N 1
ATOM 1611 C CA . ALA A 1 202 ? 19.282 -18.625 -7.736 1.00 39.47 202 ALA A CA 1
ATOM 1612 C C . ALA A 1 202 ? 17.991 -19.461 -7.668 1.00 39.47 202 ALA A C 1
ATOM 1614 O O . ALA A 1 202 ? 17.887 -20.491 -8.338 1.00 39.47 202 ALA A O 1
ATOM 1615 N N . ILE A 1 203 ? 16.975 -19.045 -6.905 1.00 43.81 203 ILE A N 1
ATOM 1616 C CA . ILE A 1 203 ? 15.745 -19.842 -6.770 1.00 43.81 203 ILE A CA 1
ATOM 1617 C C . ILE A 1 203 ? 14.641 -19.218 -7.587 1.00 43.81 203 ILE A C 1
ATOM 1619 O O . ILE A 1 203 ? 13.771 -18.486 -7.126 1.00 43.81 203 ILE A O 1
ATOM 1623 N N . LEU A 1 204 ? 14.729 -19.608 -8.850 1.00 45.97 204 LEU A N 1
ATOM 1624 C CA . LEU A 1 204 ? 13.854 -19.401 -9.995 1.00 45.97 204 LEU A CA 1
ATOM 1625 C C . LEU A 1 204 ? 12.355 -19.658 -9.792 1.00 45.97 204 LEU A C 1
ATOM 1627 O O . LEU A 1 204 ? 11.638 -19.692 -10.786 1.00 45.97 204 LEU A O 1
ATOM 1631 N N . PHE A 1 205 ? 11.867 -19.818 -8.563 1.00 48.69 205 PHE A N 1
ATOM 1632 C CA . PHE A 1 205 ? 10.442 -19.976 -8.305 1.00 48.69 205 PHE A CA 1
ATOM 1633 C C . PHE A 1 205 ? 9.907 -19.276 -7.064 1.00 48.69 205 PHE A C 1
ATOM 1635 O O . PHE A 1 205 ? 8.689 -19.224 -6.975 1.00 48.69 205 PHE A O 1
ATOM 1642 N N . GLY A 1 206 ? 10.738 -18.713 -6.167 1.00 51.59 206 GLY A N 1
ATOM 1643 C CA . GLY A 1 206 ? 10.249 -17.934 -5.018 1.00 51.59 206 GLY A CA 1
ATOM 1644 C C . GLY A 1 206 ? 8.988 -18.525 -4.382 1.00 51.59 206 GLY A C 1
ATOM 1645 O O . GLY A 1 206 ? 8.030 -17.801 -4.174 1.00 51.59 206 GLY A O 1
ATOM 1646 N N . ASP A 1 207 ? 8.947 -19.843 -4.179 1.00 59.22 207 ASP A N 1
ATOM 1647 C CA . ASP A 1 207 ? 7.739 -20.552 -3.761 1.00 59.22 207 ASP A CA 1
ATOM 1648 C C . ASP A 1 207 ? 8.031 -21.206 -2.417 1.00 59.22 207 ASP A C 1
ATOM 1650 O O . ASP A 1 207 ? 9.081 -21.835 -2.224 1.00 59.22 207 ASP A O 1
ATOM 1654 N N . LEU A 1 208 ? 7.128 -21.039 -1.456 1.00 67.38 208 LEU A N 1
ATOM 1655 C CA . LEU A 1 208 ? 7.225 -21.798 -0.216 1.00 67.38 208 LEU A CA 1
ATOM 1656 C C . LEU A 1 208 ? 6.867 -23.247 -0.540 1.00 67.38 208 LEU A C 1
ATOM 1658 O O . LEU A 1 208 ? 5.978 -23.521 -1.344 1.00 67.38 208 LEU A O 1
ATOM 1662 N N . LYS A 1 209 ? 7.496 -24.214 0.133 1.00 69.81 209 LYS A N 1
ATOM 1663 C CA . LYS A 1 209 ? 6.957 -25.582 0.106 1.00 69.81 209 LYS A CA 1
ATOM 1664 C C . LYS A 1 209 ? 5.495 -25.553 0.565 1.00 69.81 209 LYS A C 1
ATOM 1666 O O . LYS A 1 209 ? 5.135 -24.740 1.416 1.00 69.81 209 LYS A O 1
ATOM 1671 N N . GLU A 1 210 ? 4.657 -26.464 0.063 1.00 72.81 210 GLU A N 1
ATOM 1672 C CA . GLU A 1 210 ? 3.224 -26.533 0.419 1.00 72.81 210 GLU A CA 1
ATOM 1673 C C . GLU A 1 210 ? 2.987 -26.500 1.934 1.00 72.81 210 GLU A C 1
ATOM 1675 O O . GLU A 1 210 ? 2.065 -25.854 2.434 1.00 72.81 210 GLU A O 1
ATOM 1680 N N . SER A 1 211 ? 3.871 -27.156 2.681 1.00 73.88 211 SER A N 1
ATOM 1681 C CA . SER A 1 211 ? 3.851 -27.184 4.134 1.00 73.88 211 SER A CA 1
ATOM 1682 C C . SER A 1 211 ? 4.011 -25.783 4.759 1.00 73.88 211 SER A C 1
ATOM 1684 O O . SER A 1 211 ? 3.502 -25.548 5.851 1.00 73.88 211 SER A O 1
ATOM 1686 N N . GLY A 1 212 ? 4.715 -24.854 4.105 1.00 79.69 212 GLY A N 1
ATOM 1687 C CA . GLY A 1 212 ? 4.967 -23.484 4.568 1.00 79.69 212 GLY A CA 1
ATOM 1688 C C . GLY A 1 212 ? 3.756 -22.596 4.348 1.00 79.69 212 GLY A C 1
ATOM 1689 O O . GLY A 1 212 ? 3.332 -21.879 5.254 1.00 79.69 212 GLY A O 1
ATOM 1690 N N . TYR A 1 213 ? 3.106 -22.747 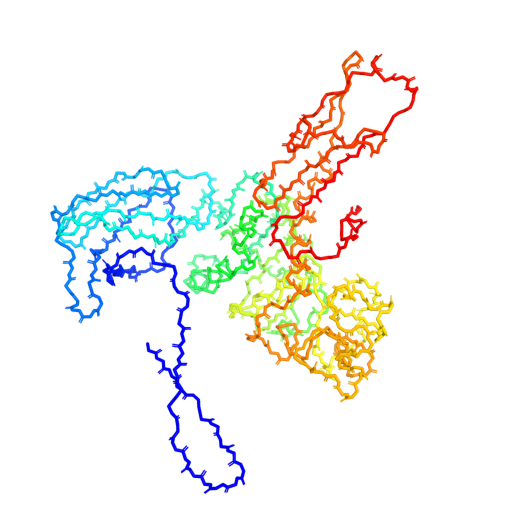3.194 1.00 83.38 213 TYR A N 1
ATOM 1691 C CA . TYR A 1 213 ? 1.784 -22.170 2.974 1.00 83.38 213 TYR A CA 1
ATOM 1692 C C . TYR A 1 213 ? 0.758 -22.709 3.972 1.00 83.38 213 TYR A C 1
ATOM 1694 O O . TYR A 1 213 ? -0.033 -21.931 4.502 1.00 83.38 213 TYR A O 1
ATOM 1702 N N . ALA A 1 214 ? 0.773 -24.014 4.265 1.00 85.75 214 ALA A N 1
ATOM 1703 C CA . ALA A 1 214 ? -0.100 -24.614 5.273 1.00 85.75 214 ALA A CA 1
ATOM 1704 C C . ALA A 1 214 ? 0.189 -24.071 6.683 1.00 85.75 214 ALA A C 1
ATOM 1706 O O . ALA A 1 214 ? -0.747 -23.755 7.417 1.00 85.75 214 ALA A O 1
ATOM 1707 N N . PHE A 1 215 ? 1.467 -23.895 7.038 1.00 86.81 215 PHE A N 1
ATOM 1708 C CA . PHE A 1 215 ? 1.881 -23.272 8.293 1.00 86.81 215 PHE A CA 1
ATOM 1709 C C . PHE A 1 215 ? 1.316 -21.855 8.413 1.00 86.81 215 PHE A C 1
ATOM 1711 O O . PHE A 1 215 ? 0.579 -21.585 9.357 1.00 86.81 215 PHE A O 1
ATOM 1718 N N . VAL A 1 216 ? 1.555 -20.978 7.432 1.00 90.56 216 VAL A N 1
ATOM 1719 C CA . VAL A 1 216 ? 1.015 -19.608 7.448 1.00 90.56 216 VAL A CA 1
ATOM 1720 C C . VAL A 1 216 ? -0.514 -19.612 7.523 1.00 90.56 216 VAL A C 1
ATOM 1722 O O . VAL A 1 216 ? -1.080 -18.939 8.385 1.00 90.56 216 VAL A O 1
ATOM 1725 N N . LYS A 1 217 ? -1.185 -20.436 6.703 1.00 91.94 217 LYS A N 1
ATOM 1726 C CA . LYS A 1 217 ? -2.654 -20.572 6.700 1.00 91.94 217 LYS A CA 1
ATOM 1727 C C . LYS A 1 217 ? -3.221 -21.019 8.048 1.00 91.94 217 LYS A C 1
ATOM 1729 O O . LYS A 1 217 ? -4.350 -20.657 8.368 1.00 91.94 217 LYS A O 1
ATOM 1734 N N . SER A 1 218 ? -2.463 -21.778 8.843 1.00 92.31 218 SER A N 1
ATOM 1735 C CA . SER A 1 218 ? -2.907 -22.211 10.174 1.00 92.31 218 SER A CA 1
ATOM 1736 C C . SER A 1 218 ? -3.019 -21.067 11.191 1.00 92.31 218 SER A C 1
ATOM 1738 O O . SER A 1 218 ? -3.793 -21.179 12.140 1.00 92.31 218 SER A O 1
ATOM 1740 N N . PHE A 1 219 ? -2.306 -19.955 10.974 1.00 92.31 219 PHE A N 1
ATOM 1741 C CA . PHE A 1 219 ? -2.384 -18.746 11.804 1.00 92.31 219 PHE A CA 1
ATOM 1742 C C . PHE A 1 219 ? -3.223 -17.645 11.152 1.00 92.31 219 PHE A C 1
ATOM 1744 O O . PHE A 1 219 ? -4.046 -17.006 11.809 1.00 92.31 219 PHE A O 1
ATOM 1751 N N . VAL A 1 220 ? -3.002 -17.424 9.857 1.00 93.38 220 VAL A N 1
ATOM 1752 C CA . VAL A 1 220 ? -3.607 -16.356 9.062 1.00 93.38 220 VAL A CA 1
ATOM 1753 C C . VAL A 1 220 ? -4.190 -17.002 7.802 1.00 93.38 220 VAL A C 1
ATOM 1755 O O . VAL A 1 220 ? -3.475 -17.185 6.822 1.00 93.38 220 VAL A O 1
ATOM 1758 N N . PRO A 1 221 ? -5.472 -17.410 7.801 1.00 91.81 221 PRO A N 1
ATOM 1759 C CA . PRO A 1 221 ? -6.050 -18.164 6.685 1.00 91.81 221 PRO A CA 1
ATOM 1760 C C . PRO A 1 221 ? -6.220 -17.329 5.408 1.00 91.81 221 PRO A C 1
ATOM 1762 O O . PRO A 1 221 ? -6.223 -17.891 4.316 1.00 91.81 221 PRO A O 1
ATOM 1765 N N . ASN A 1 222 ? -6.334 -16.004 5.548 1.00 89.69 222 ASN A N 1
ATOM 1766 C CA . ASN A 1 222 ? -6.476 -15.058 4.445 1.00 89.69 222 ASN A CA 1
ATOM 1767 C C . ASN A 1 222 ? -5.292 -14.085 4.465 1.00 89.69 222 ASN A C 1
ATOM 1769 O O . ASN A 1 222 ? -5.180 -13.279 5.389 1.00 89.69 222 ASN A O 1
ATOM 1773 N N . TYR A 1 223 ? -4.421 -14.171 3.464 1.00 92.81 223 TYR A N 1
ATOM 1774 C CA . TYR A 1 223 ? -3.300 -13.258 3.247 1.00 92.81 223 TYR A CA 1
ATOM 1775 C C . TYR A 1 223 ? -3.117 -12.995 1.756 1.00 92.81 223 TYR A C 1
ATOM 1777 O O . TYR A 1 223 ? -3.519 -13.802 0.919 1.00 92.81 223 TYR A O 1
ATOM 1785 N N . ASP A 1 224 ? -2.456 -11.887 1.450 1.00 92.62 224 ASP A N 1
ATOM 1786 C CA . ASP A 1 224 ? -2.139 -11.439 0.098 1.00 92.62 224 ASP A CA 1
ATOM 1787 C C . ASP A 1 224 ? -0.650 -11.566 -0.236 1.00 92.62 224 ASP A C 1
ATOM 1789 O O . ASP A 1 224 ? -0.250 -11.362 -1.382 1.00 92.62 224 ASP A O 1
ATOM 1793 N N . GLY A 1 225 ? 0.183 -11.881 0.756 1.00 92.31 225 GLY A N 1
ATOM 1794 C CA . GLY A 1 225 ? 1.595 -12.157 0.551 1.00 92.31 225 GLY A CA 1
ATOM 1795 C C . GLY A 1 225 ? 2.305 -12.599 1.824 1.00 92.31 225 GLY A C 1
ATOM 1796 O O . GLY A 1 225 ? 1.857 -12.328 2.941 1.00 92.31 225 GLY A O 1
ATOM 1797 N N . ILE A 1 226 ? 3.428 -13.279 1.643 1.00 90.62 226 ILE A N 1
ATOM 1798 C CA . ILE A 1 226 ? 4.301 -13.768 2.703 1.00 90.62 226 ILE A CA 1
ATOM 1799 C C . ILE A 1 226 ? 5.670 -13.123 2.532 1.00 90.62 226 ILE A C 1
ATOM 1801 O O . ILE A 1 226 ? 6.193 -13.040 1.426 1.00 90.62 226 ILE A O 1
ATOM 1805 N N . ILE A 1 227 ? 6.245 -12.683 3.641 1.00 89.12 227 ILE A N 1
ATOM 1806 C CA . ILE A 1 227 ? 7.585 -12.120 3.733 1.00 89.12 227 ILE A CA 1
ATOM 1807 C C . ILE A 1 227 ? 8.393 -13.096 4.577 1.00 89.12 227 ILE A C 1
ATOM 1809 O O . ILE A 1 227 ? 8.253 -13.143 5.799 1.00 89.12 227 ILE A O 1
ATOM 1813 N N . LEU A 1 228 ? 9.210 -13.906 3.920 1.00 85.62 228 LEU A N 1
ATOM 1814 C CA . LEU A 1 228 ? 10.174 -14.764 4.583 1.00 85.62 228 LEU A CA 1
ATOM 1815 C C . LEU A 1 228 ? 11.444 -13.958 4.837 1.00 85.62 228 LEU A C 1
ATOM 1817 O O . LEU A 1 228 ? 12.201 -13.673 3.909 1.00 85.62 228 LEU A O 1
ATOM 1821 N N . ASN A 1 229 ? 11.672 -13.606 6.099 1.00 81.19 229 ASN A N 1
ATOM 1822 C CA . ASN A 1 229 ? 12.951 -13.061 6.520 1.00 81.19 229 ASN A CA 1
ATOM 1823 C C . ASN A 1 229 ? 13.892 -14.221 6.887 1.00 81.19 229 ASN A C 1
ATOM 1825 O O . ASN A 1 229 ? 13.609 -14.996 7.807 1.00 81.19 229 ASN A O 1
ATOM 1829 N N . THR A 1 230 ? 14.968 -14.363 6.119 1.00 76.38 230 THR A N 1
ATOM 1830 C CA . THR A 1 230 ? 15.950 -15.451 6.212 1.00 76.38 230 THR A CA 1
ATOM 1831 C C . THR A 1 230 ? 17.333 -14.900 6.552 1.00 76.38 230 THR A C 1
ATOM 1833 O O . THR A 1 230 ? 17.640 -13.745 6.279 1.00 76.38 230 THR A O 1
ATOM 1836 N N . ASN A 1 231 ? 18.198 -15.747 7.109 1.00 72.69 231 ASN A N 1
ATOM 1837 C CA . ASN A 1 231 ? 19.613 -15.419 7.296 1.00 72.69 231 ASN A CA 1
ATOM 1838 C C . ASN A 1 231 ? 20.463 -15.730 6.049 1.00 72.69 231 ASN A C 1
ATOM 1840 O O . ASN A 1 231 ? 21.666 -15.472 6.051 1.00 72.69 231 ASN A O 1
ATOM 1844 N N . LEU A 1 232 ? 19.872 -16.323 5.010 1.00 71.69 232 LEU A N 1
ATOM 1845 C CA . LEU A 1 232 ? 20.562 -16.673 3.771 1.00 71.69 232 LEU A CA 1
ATOM 1846 C C . LEU A 1 232 ? 20.828 -15.429 2.927 1.00 71.69 232 LEU A C 1
ATOM 1848 O O . LEU A 1 232 ? 20.025 -14.502 2.896 1.00 71.69 232 LEU A O 1
ATOM 1852 N N . ASN A 1 233 ? 21.953 -15.381 2.222 1.00 69.69 233 ASN A N 1
ATOM 1853 C CA . ASN A 1 233 ? 22.274 -14.217 1.401 1.00 69.69 233 ASN A CA 1
ATOM 1854 C C . ASN A 1 233 ? 21.389 -14.159 0.157 1.00 69.69 233 ASN A C 1
ATOM 1856 O O . ASN A 1 233 ? 21.319 -15.123 -0.595 1.00 69.69 233 ASN A O 1
ATOM 1860 N N . GLY A 1 234 ? 20.776 -13.005 -0.095 1.00 67.81 234 GLY A N 1
ATOM 1861 C CA . GLY A 1 234 ? 20.047 -12.714 -1.327 1.00 67.81 234 GLY A CA 1
ATOM 1862 C C . GLY A 1 234 ? 18.594 -12.316 -1.089 1.00 67.81 234 GLY A C 1
ATOM 1863 O O . GLY A 1 234 ? 18.151 -12.105 0.042 1.00 67.81 234 GLY A O 1
ATOM 1864 N N . ARG A 1 235 ? 17.879 -12.136 -2.197 1.00 76.94 235 ARG A N 1
ATOM 1865 C CA . ARG A 1 235 ? 16.488 -11.694 -2.223 1.00 76.94 235 ARG A CA 1
ATOM 1866 C C . ARG A 1 235 ? 15.805 -12.182 -3.488 1.00 76.94 235 ARG A C 1
ATOM 1868 O O . ARG A 1 235 ? 16.460 -12.294 -4.522 1.00 76.94 235 ARG A O 1
ATOM 1875 N N . ALA A 1 236 ? 14.518 -12.467 -3.385 1.00 76.25 236 ALA A N 1
ATOM 1876 C CA . ALA A 1 236 ? 13.690 -12.812 -4.526 1.00 76.25 236 ALA A CA 1
ATOM 1877 C C . ALA A 1 236 ? 12.218 -12.594 -4.187 1.00 76.25 236 ALA A C 1
ATOM 1879 O O . ALA A 1 236 ? 11.781 -12.906 -3.077 1.00 76.25 236 ALA A O 1
ATOM 1880 N N . THR A 1 237 ? 11.443 -12.160 -5.173 1.00 80.56 237 THR A N 1
ATOM 1881 C CA . THR A 1 237 ? 9.985 -12.138 -5.087 1.00 80.56 237 THR A CA 1
ATOM 1882 C C . THR A 1 237 ? 9.388 -12.981 -6.206 1.00 80.56 237 THR A C 1
ATOM 1884 O O . THR A 1 237 ? 9.722 -12.810 -7.376 1.00 80.56 237 THR A O 1
ATOM 1887 N N . GLY A 1 238 ? 8.496 -13.902 -5.845 1.00 76.25 238 GLY A N 1
ATOM 1888 C CA . GLY A 1 238 ? 7.794 -14.784 -6.771 1.00 76.25 238 GLY A CA 1
ATOM 1889 C C . GLY A 1 238 ? 6.389 -15.093 -6.266 1.00 76.25 238 GLY A C 1
ATOM 1890 O O . GLY A 1 238 ? 6.193 -15.448 -5.107 1.00 76.25 238 GLY A O 1
ATOM 1891 N N . GLY A 1 239 ? 5.381 -14.932 -7.128 1.00 78.56 239 GLY A N 1
ATOM 1892 C CA . GLY A 1 239 ? 3.985 -15.177 -6.757 1.00 78.56 239 GLY A CA 1
ATOM 1893 C C . GLY A 1 239 ? 3.566 -14.399 -5.502 1.00 78.56 239 GLY A C 1
ATOM 1894 O O . GLY A 1 239 ? 3.577 -13.172 -5.493 1.00 78.56 239 GLY A O 1
ATOM 1895 N N . TYR A 1 240 ? 3.194 -15.127 -4.445 1.00 82.75 240 TYR A N 1
ATOM 1896 C CA . TYR A 1 240 ? 2.780 -14.563 -3.154 1.00 82.75 240 TYR A CA 1
ATOM 1897 C C . TYR A 1 240 ? 3.905 -14.504 -2.112 1.00 82.75 240 TYR A C 1
ATOM 1899 O O . TYR A 1 240 ? 3.628 -14.195 -0.955 1.00 82.75 240 TYR A O 1
ATOM 1907 N N . LEU A 1 241 ? 5.145 -14.838 -2.462 1.00 85.31 241 LEU A N 1
ATOM 1908 C CA . LEU A 1 241 ? 6.262 -14.890 -1.526 1.00 85.31 241 LEU A CA 1
ATOM 1909 C C . LEU A 1 241 ? 7.343 -13.884 -1.909 1.00 85.31 241 LEU A C 1
ATOM 1911 O O . LEU A 1 241 ? 7.818 -13.827 -3.039 1.00 85.31 241 LEU A O 1
ATOM 1915 N N . MET A 1 242 ? 7.782 -13.151 -0.900 1.00 86.69 242 MET A N 1
ATOM 1916 C CA . MET A 1 242 ? 9.009 -12.381 -0.887 1.00 86.69 242 MET A CA 1
ATOM 1917 C C . MET A 1 242 ? 9.982 -13.048 0.080 1.00 86.69 242 MET A C 1
ATOM 1919 O O . MET A 1 242 ? 9.640 -13.284 1.239 1.00 86.69 242 MET A O 1
ATOM 1923 N N . VAL A 1 243 ? 11.200 -13.317 -0.374 1.00 82.56 243 VAL A N 1
ATOM 1924 C CA . VAL A 1 243 ? 12.310 -13.793 0.452 1.00 82.56 243 VAL A CA 1
ATOM 1925 C C . VAL A 1 243 ? 13.344 -12.686 0.533 1.00 82.56 243 VAL A C 1
ATOM 1927 O O . VAL A 1 243 ? 13.820 -12.201 -0.492 1.00 82.56 243 VAL A O 1
ATOM 1930 N N . VAL A 1 244 ? 13.690 -12.276 1.748 1.00 81.62 244 VAL A N 1
ATOM 1931 C CA . VAL A 1 244 ? 14.659 -11.206 1.993 1.00 81.62 244 VAL A CA 1
ATOM 1932 C C . VAL A 1 244 ? 15.520 -11.526 3.207 1.00 81.62 244 VAL A C 1
ATOM 1934 O O . VAL A 1 244 ? 15.062 -12.173 4.143 1.00 81.62 244 VAL A O 1
ATOM 1937 N N . ASN A 1 245 ? 16.750 -11.023 3.221 1.00 81.44 245 ASN A N 1
ATOM 1938 C CA . ASN A 1 245 ? 17.629 -11.076 4.386 1.00 81.44 245 ASN A CA 1
ATOM 1939 C C . ASN A 1 245 ? 17.907 -9.670 4.895 1.00 81.44 245 ASN A C 1
ATOM 1941 O O . ASN A 1 245 ? 18.568 -8.889 4.207 1.00 81.44 245 ASN A O 1
ATOM 1945 N N . PHE A 1 246 ? 17.330 -9.356 6.060 1.00 74.50 246 PHE A N 1
ATOM 1946 C CA . PHE A 1 246 ? 17.449 -8.076 6.769 1.00 74.50 246 PHE A CA 1
ATOM 1947 C C . PHE A 1 246 ? 17.659 -6.854 5.855 1.00 74.50 246 PHE A C 1
ATOM 1949 O O . PHE A 1 246 ? 18.584 -6.062 6.069 1.00 74.50 246 PHE A O 1
ATOM 1956 N N . PRO A 1 247 ? 16.821 -6.678 4.813 1.00 76.88 247 PRO A N 1
ATOM 1957 C CA . PRO A 1 247 ? 17.110 -5.730 3.757 1.00 76.88 247 PRO A CA 1
ATOM 1958 C C . PRO A 1 247 ? 17.060 -4.307 4.299 1.00 76.88 247 PRO A C 1
ATOM 1960 O O . PRO A 1 247 ? 16.236 -3.973 5.159 1.00 76.88 247 PRO A O 1
ATOM 1963 N N . HIS A 1 248 ? 17.891 -3.440 3.724 1.00 83.38 248 HIS A N 1
ATOM 1964 C CA . HIS A 1 248 ? 17.669 -2.005 3.818 1.00 83.38 248 HIS A CA 1
ATOM 1965 C C . HIS A 1 248 ? 16.273 -1.652 3.293 1.00 83.38 248 HIS A C 1
ATOM 1967 O O . HIS A 1 248 ? 15.777 -2.287 2.361 1.00 83.38 248 HIS A O 1
ATOM 1973 N N . ILE A 1 249 ? 15.672 -0.598 3.852 1.00 85.31 249 ILE A N 1
ATOM 1974 C CA . ILE A 1 249 ? 14.329 -0.119 3.477 1.00 85.31 249 ILE A CA 1
ATOM 1975 C C . ILE A 1 249 ? 14.082 -0.082 1.963 1.00 85.31 249 ILE A C 1
ATOM 1977 O O . ILE A 1 249 ? 13.020 -0.488 1.508 1.00 85.31 249 ILE A O 1
ATOM 1981 N N . ASN A 1 250 ? 15.053 0.370 1.176 1.00 88.62 250 ASN A N 1
ATOM 1982 C CA . ASN A 1 250 ? 14.866 0.521 -0.261 1.00 88.62 250 ASN A CA 1
ATOM 1983 C C . ASN A 1 250 ? 14.793 -0.811 -1.011 1.00 88.62 250 ASN A C 1
ATOM 1985 O O . ASN A 1 250 ? 14.052 -0.937 -1.977 1.00 88.62 250 ASN A O 1
ATOM 1989 N N . ILE A 1 251 ? 15.527 -1.819 -0.540 1.00 87.88 251 ILE A N 1
ATOM 1990 C CA . ILE A 1 251 ? 15.408 -3.178 -1.065 1.00 87.88 251 ILE A CA 1
ATOM 1991 C C . ILE A 1 251 ? 14.032 -3.732 -0.700 1.00 87.88 251 ILE A C 1
ATOM 1993 O O . ILE A 1 251 ? 13.357 -4.294 -1.550 1.00 87.88 251 ILE A O 1
ATOM 1997 N N . LEU A 1 252 ? 13.576 -3.513 0.536 1.00 88.81 252 LEU A N 1
ATOM 1998 C CA . LEU A 1 252 ? 12.236 -3.927 0.945 1.00 88.81 252 LEU A CA 1
ATOM 1999 C C . LEU A 1 252 ? 11.158 -3.272 0.067 1.00 88.81 252 LEU A C 1
ATOM 2001 O O . LEU A 1 252 ? 10.249 -3.947 -0.397 1.00 88.81 252 LEU A O 1
ATOM 2005 N N . LEU A 1 253 ? 11.291 -1.976 -0.209 1.00 91.56 253 LEU A N 1
ATOM 2006 C CA . LEU A 1 253 ? 10.422 -1.231 -1.117 1.00 91.56 253 LEU A CA 1
ATOM 2007 C C . LEU A 1 253 ? 10.438 -1.780 -2.555 1.00 91.56 253 LEU A C 1
ATOM 2009 O O . LEU A 1 253 ? 9.372 -1.909 -3.150 1.00 91.56 253 LEU A O 1
ATOM 2013 N N . HIS A 1 254 ? 11.614 -2.113 -3.092 1.00 92.94 254 HIS A N 1
ATOM 2014 C CA . HIS A 1 254 ? 11.776 -2.735 -4.410 1.00 92.94 254 HIS A CA 1
ATOM 2015 C C . HIS A 1 254 ? 11.046 -4.083 -4.490 1.00 92.94 254 HIS A C 1
ATOM 2017 O O . HIS A 1 254 ? 10.177 -4.271 -5.339 1.00 92.94 254 HIS A O 1
ATOM 2023 N N . GLU A 1 255 ? 11.308 -4.983 -3.540 1.00 91.06 255 GLU A N 1
ATOM 2024 C CA . GLU A 1 255 ? 10.678 -6.306 -3.507 1.00 91.06 255 GLU A CA 1
ATOM 2025 C C . GLU A 1 255 ? 9.161 -6.209 -3.291 1.00 91.06 255 GLU A C 1
ATOM 2027 O O . GLU A 1 255 ? 8.370 -6.920 -3.916 1.00 91.06 255 GLU A O 1
ATOM 2032 N N . PHE A 1 256 ? 8.708 -5.270 -2.454 1.00 92.81 256 PHE A N 1
ATOM 2033 C CA . PHE A 1 256 ? 7.280 -4.986 -2.324 1.00 92.81 256 PHE A CA 1
ATOM 2034 C C . PHE A 1 256 ? 6.695 -4.393 -3.603 1.00 92.81 256 PHE A C 1
ATOM 2036 O O . PHE A 1 256 ? 5.513 -4.593 -3.866 1.00 92.81 256 PHE A O 1
ATOM 2043 N N . GLY A 1 257 ? 7.487 -3.702 -4.418 1.00 93.56 257 GLY A N 1
ATOM 2044 C CA . GLY A 1 257 ? 7.078 -3.277 -5.748 1.00 93.56 257 GLY A CA 1
ATOM 2045 C C . GLY A 1 257 ? 6.627 -4.461 -6.604 1.00 93.56 257 GLY A C 1
ATOM 2046 O O . GLY A 1 257 ? 5.551 -4.405 -7.203 1.00 93.56 257 GLY A O 1
ATOM 2047 N N . HIS A 1 258 ? 7.378 -5.563 -6.585 1.00 92.38 258 HIS A N 1
ATOM 2048 C CA . HIS A 1 258 ? 6.972 -6.812 -7.231 1.00 92.38 258 HIS A CA 1
ATOM 2049 C C . HIS A 1 258 ? 5.736 -7.424 -6.557 1.00 92.38 258 HIS A C 1
ATOM 2051 O O . HIS A 1 258 ? 4.720 -7.646 -7.216 1.00 92.38 258 HIS A O 1
ATOM 2057 N N . LEU A 1 259 ? 5.792 -7.655 -5.239 1.00 91.38 259 LEU A N 1
ATOM 2058 C CA . LEU A 1 259 ? 4.749 -8.386 -4.509 1.00 91.38 259 LEU A CA 1
ATOM 2059 C C . LEU A 1 259 ? 3.409 -7.635 -4.497 1.00 91.38 259 LEU A C 1
ATOM 2061 O O . LEU A 1 259 ? 2.361 -8.205 -4.791 1.00 91.38 259 LEU A O 1
ATOM 2065 N N . HIS A 1 260 ? 3.427 -6.352 -4.139 1.00 93.06 260 HIS A N 1
ATOM 2066 C CA . HIS A 1 260 ? 2.242 -5.520 -3.940 1.00 93.06 260 HIS A CA 1
ATOM 2067 C C . HIS A 1 260 ? 1.761 -4.886 -5.246 1.00 93.06 260 HIS A C 1
ATOM 2069 O O . HIS A 1 260 ? 0.577 -4.971 -5.571 1.00 93.06 260 HIS A O 1
ATOM 2075 N N . ALA A 1 261 ? 2.664 -4.258 -5.998 1.00 92.62 261 ALA A N 1
ATOM 2076 C CA . ALA A 1 261 ? 2.315 -3.423 -7.148 1.00 92.62 261 ALA A CA 1
ATOM 2077 C C . ALA A 1 261 ? 2.509 -4.124 -8.506 1.00 92.62 261 ALA A C 1
ATOM 2079 O O . ALA A 1 261 ? 2.273 -3.505 -9.543 1.00 92.62 261 ALA A O 1
ATOM 2080 N N . LYS A 1 262 ? 2.923 -5.404 -8.511 1.00 92.25 262 LYS A N 1
ATOM 2081 C CA . LYS A 1 262 ? 3.203 -6.196 -9.723 1.00 92.25 262 LYS A CA 1
ATOM 2082 C C . LYS A 1 262 ? 4.207 -5.508 -10.652 1.00 92.25 262 LYS A C 1
ATOM 2084 O O . LYS A 1 262 ? 4.138 -5.668 -11.867 1.00 92.25 262 LYS A O 1
ATOM 2089 N N . LEU A 1 263 ? 5.127 -4.717 -10.107 1.00 94.19 263 LEU A N 1
ATOM 2090 C CA . LEU A 1 263 ? 6.163 -4.053 -10.894 1.00 94.19 263 LEU A CA 1
ATOM 2091 C C . LEU A 1 263 ? 7.157 -5.092 -11.419 1.00 94.19 263 LEU A C 1
ATOM 2093 O O . LEU A 1 263 ? 7.395 -6.105 -10.771 1.00 94.19 263 LEU A O 1
ATOM 2097 N N . GLY A 1 264 ? 7.700 -4.865 -12.607 1.00 93.38 264 GLY A N 1
ATOM 2098 C CA . GLY A 1 264 ? 8.786 -5.650 -13.185 1.00 93.38 264 GLY A CA 1
ATOM 2099 C C . GLY A 1 264 ? 10.127 -4.970 -12.946 1.00 93.38 264 GLY A C 1
ATOM 2100 O O . GLY A 1 264 ? 10.176 -3.760 -12.706 1.00 93.38 264 GLY A O 1
ATOM 2101 N N . ASP A 1 265 ? 11.209 -5.736 -13.032 1.00 93.81 265 ASP A N 1
ATOM 2102 C CA . ASP A 1 265 ? 12.557 -5.174 -12.989 1.00 93.81 265 ASP A CA 1
ATOM 2103 C C . ASP A 1 265 ? 12.850 -4.327 -14.226 1.00 93.81 265 ASP A C 1
ATOM 2105 O O . ASP A 1 265 ? 12.454 -4.644 -15.348 1.00 93.81 265 ASP A O 1
ATOM 2109 N N . GLU A 1 266 ? 13.578 -3.235 -14.029 1.00 94.88 266 GLU A N 1
ATOM 2110 C CA . GLU A 1 266 ? 13.910 -2.255 -15.067 1.00 94.88 266 GLU A CA 1
ATOM 2111 C C . GLU A 1 266 ? 15.389 -2.223 -15.424 1.00 94.88 266 GLU A C 1
ATOM 2113 O O . GLU A 1 266 ? 15.787 -1.552 -16.379 1.00 94.88 266 GLU A O 1
ATOM 2118 N N . TYR A 1 267 ? 16.214 -2.949 -14.677 1.00 90.94 267 TYR A N 1
ATOM 2119 C CA . TYR A 1 267 ? 17.607 -3.125 -15.034 1.00 90.94 267 TYR A CA 1
ATOM 2120 C C . TYR A 1 267 ? 17.758 -4.182 -16.132 1.00 90.94 267 TYR A C 1
ATOM 2122 O O . TYR A 1 267 ? 16.975 -5.126 -16.257 1.00 90.94 267 TYR A O 1
ATOM 2130 N N . ALA A 1 268 ? 18.789 -4.006 -16.954 1.00 88.19 268 ALA A N 1
ATOM 2131 C CA . ALA A 1 268 ? 19.247 -5.038 -17.869 1.00 88.19 268 ALA A CA 1
ATOM 2132 C C . ALA A 1 268 ? 20.294 -5.898 -17.155 1.00 88.19 268 ALA A C 1
ATOM 2134 O O . ALA A 1 268 ? 21.176 -5.354 -16.491 1.00 88.19 268 ALA A O 1
ATOM 2135 N N . ASP A 1 269 ? 20.225 -7.215 -17.323 1.00 83.94 269 ASP A N 1
ATOM 2136 C CA . ASP A 1 269 ? 21.177 -8.143 -16.726 1.00 83.94 269 ASP A CA 1
ATOM 2137 C C . ASP A 1 269 ? 21.506 -9.256 -17.720 1.00 83.94 269 ASP A C 1
ATOM 2139 O O . ASP A 1 269 ? 20.744 -10.196 -17.939 1.00 83.94 269 ASP A O 1
ATOM 2143 N N . THR A 1 270 ? 22.681 -9.144 -18.336 1.00 72.31 270 THR A N 1
ATOM 2144 C CA . THR A 1 270 ? 23.186 -10.134 -19.294 1.00 72.31 270 THR A CA 1
ATOM 2145 C C . THR A 1 270 ? 23.618 -11.448 -18.643 1.00 72.31 270 THR A C 1
ATOM 2147 O O . THR A 1 270 ? 23.871 -12.411 -19.362 1.00 72.31 270 THR A O 1
ATOM 2150 N N . SER A 1 271 ? 23.745 -11.488 -17.312 1.00 75.94 271 SER A N 1
ATOM 2151 C CA . SER A 1 271 ? 24.049 -12.708 -16.559 1.00 75.94 271 SER A CA 1
ATOM 2152 C C . SER A 1 271 ? 22.797 -13.511 -16.202 1.00 75.94 271 SER A C 1
ATOM 2154 O O . SER A 1 271 ? 22.915 -14.664 -15.783 1.00 75.94 271 SER A O 1
ATOM 2156 N N . TYR A 1 272 ? 21.604 -12.945 -16.425 1.00 72.00 272 TYR A N 1
ATOM 2157 C CA . TYR A 1 272 ? 20.348 -13.617 -16.139 1.00 72.00 272 TYR A CA 1
ATOM 2158 C C . TYR A 1 272 ? 20.176 -14.843 -17.061 1.00 72.00 272 TYR A C 1
ATOM 2160 O O . TYR A 1 272 ? 20.121 -14.704 -18.287 1.00 72.00 272 TYR A O 1
ATOM 2168 N N . PRO A 1 273 ? 20.112 -16.067 -16.507 1.00 66.44 273 PRO A N 1
ATOM 2169 C CA . PRO A 1 273 ? 20.340 -17.295 -17.272 1.00 66.44 273 PRO A CA 1
ATOM 2170 C C . PRO A 1 273 ? 19.142 -17.748 -18.118 1.00 66.44 273 PRO A C 1
ATOM 2172 O O . PRO A 1 273 ? 19.232 -18.768 -18.803 1.00 66.44 273 PRO A O 1
ATOM 2175 N N . ARG A 1 274 ? 17.999 -17.052 -18.053 1.00 71.06 274 ARG A N 1
ATOM 2176 C CA . ARG A 1 274 ? 16.761 -17.429 -18.750 1.00 71.06 274 ARG A CA 1
ATOM 2177 C C . ARG A 1 274 ? 16.139 -16.243 -19.467 1.00 71.06 274 ARG A C 1
ATOM 2179 O O . ARG A 1 274 ? 16.390 -15.093 -19.132 1.00 71.06 274 ARG A O 1
ATOM 2186 N N . ASP A 1 275 ? 15.283 -16.530 -20.438 1.00 79.00 275 ASP A N 1
ATOM 2187 C CA . ASP A 1 275 ? 14.400 -15.494 -20.951 1.00 79.00 275 ASP A CA 1
ATOM 2188 C C . ASP A 1 275 ? 13.365 -15.129 -19.879 1.00 79.00 275 ASP A C 1
ATOM 2190 O O . ASP A 1 275 ? 12.784 -16.028 -19.259 1.00 79.00 275 ASP A O 1
ATOM 2194 N N . PRO A 1 276 ? 13.151 -13.830 -19.625 1.00 82.69 276 PRO A N 1
ATOM 2195 C CA . PRO A 1 276 ? 12.158 -13.393 -18.664 1.00 82.69 276 PRO A CA 1
ATOM 2196 C C . PRO A 1 276 ? 10.757 -13.772 -19.125 1.00 82.69 276 PRO A C 1
ATOM 2198 O O . PRO A 1 276 ? 10.440 -13.745 -20.318 1.00 82.69 276 PRO A O 1
ATOM 2201 N N . ILE A 1 277 ? 9.886 -14.050 -18.159 1.00 83.94 277 ILE A N 1
ATOM 2202 C CA . ILE A 1 277 ? 8.455 -14.133 -18.428 1.00 83.94 277 ILE A CA 1
ATOM 2203 C C . ILE A 1 277 ? 7.979 -12.733 -18.806 1.00 83.94 277 ILE A C 1
ATOM 2205 O O . ILE A 1 277 ? 8.252 -11.755 -18.110 1.00 83.94 277 ILE A O 1
ATOM 2209 N N . TYR A 1 278 ? 7.261 -12.639 -19.918 1.00 89.19 278 TYR A N 1
ATOM 2210 C CA . TYR A 1 278 ? 6.682 -11.386 -20.360 1.00 89.19 278 TYR A CA 1
ATOM 2211 C C . TYR A 1 278 ? 5.349 -11.622 -21.069 1.00 89.19 278 TYR A C 1
ATOM 2213 O O . TYR A 1 278 ? 5.202 -12.506 -21.913 1.00 89.19 278 TYR A O 1
ATOM 2221 N N . MET A 1 279 ? 4.386 -10.781 -20.715 1.00 90.69 279 MET A N 1
ATOM 2222 C CA . MET A 1 279 ? 3.103 -10.605 -21.376 1.00 90.69 279 MET A CA 1
ATOM 2223 C C . MET A 1 279 ? 2.765 -9.121 -21.235 1.00 90.69 279 MET A C 1
ATOM 2225 O O . MET A 1 279 ? 2.898 -8.578 -20.138 1.00 90.69 279 MET A O 1
ATOM 2229 N N . GLU A 1 280 ? 2.371 -8.443 -22.314 1.00 92.06 280 GLU A N 1
ATOM 2230 C CA . GLU A 1 280 ? 2.018 -7.021 -22.216 1.00 92.06 280 GLU A CA 1
ATOM 2231 C C . GLU A 1 280 ? 0.888 -6.830 -21.193 1.00 92.06 280 GLU A C 1
ATOM 2233 O O . GLU A 1 280 ? -0.102 -7.563 -21.200 1.00 92.06 280 GLU A O 1
ATOM 2238 N N . GLY A 1 281 ? 1.063 -5.858 -20.296 1.00 85.62 281 GLY A N 1
ATOM 2239 C CA . GLY A 1 281 ? 0.146 -5.610 -19.183 1.00 85.62 281 GLY A CA 1
ATOM 2240 C C . GLY A 1 281 ? 0.389 -6.470 -17.937 1.00 85.62 281 GLY A C 1
ATOM 2241 O O . GLY A 1 281 ? -0.273 -6.234 -16.930 1.00 85.62 281 GLY A O 1
ATOM 2242 N N . LEU A 1 282 ? 1.339 -7.419 -17.958 1.00 89.00 282 LEU A N 1
ATOM 2243 C CA . LEU A 1 282 ? 1.730 -8.183 -16.764 1.00 89.00 282 LEU A CA 1
ATOM 2244 C C . LEU A 1 282 ? 2.341 -7.276 -15.692 1.00 89.00 282 LEU A C 1
ATOM 2246 O O . LEU A 1 282 ? 1.963 -7.358 -14.525 1.00 89.00 282 LEU A O 1
ATOM 2250 N N . ASN A 1 283 ? 3.272 -6.414 -16.101 1.00 93.25 283 ASN A N 1
ATOM 2251 C CA . ASN A 1 283 ? 3.918 -5.436 -15.239 1.00 93.25 283 ASN A CA 1
ATOM 2252 C C . ASN A 1 283 ? 3.603 -4.027 -15.757 1.00 93.25 283 ASN A C 1
ATOM 2254 O O . ASN A 1 283 ? 3.862 -3.742 -16.926 1.00 93.25 283 ASN A O 1
ATOM 2258 N N . PRO A 1 284 ? 3.078 -3.113 -14.923 1.00 93.62 284 PRO A N 1
ATOM 2259 C CA . PRO A 1 284 ? 2.622 -1.803 -15.385 1.00 93.62 284 PRO A CA 1
ATOM 2260 C C . PRO A 1 284 ? 3.764 -0.848 -15.761 1.00 93.62 284 PRO A C 1
ATOM 2262 O O . PRO A 1 284 ? 3.501 0.212 -16.320 1.00 93.62 284 PRO A O 1
ATOM 2265 N N . ASN A 1 285 ? 5.017 -1.196 -15.458 1.00 95.94 285 ASN A N 1
ATOM 2266 C CA . ASN A 1 285 ? 6.224 -0.410 -15.731 1.00 95.94 285 ASN A CA 1
ATOM 2267 C C . ASN A 1 285 ? 7.157 -1.049 -16.780 1.00 95.94 285 ASN A C 1
ATOM 2269 O O . ASN A 1 285 ? 8.271 -0.569 -16.970 1.00 95.94 285 ASN A O 1
ATOM 2273 N N . VAL A 1 286 ? 6.726 -2.116 -17.459 1.00 95.94 286 VAL A N 1
ATOM 2274 C CA . VAL A 1 286 ? 7.500 -2.774 -18.522 1.00 95.94 286 VAL A CA 1
ATOM 2275 C C . VAL A 1 286 ? 6.618 -2.952 -19.750 1.00 95.94 286 VAL A C 1
ATOM 2277 O O . VAL A 1 286 ? 5.499 -3.446 -19.645 1.00 95.94 286 VAL A O 1
ATOM 2280 N N . SER A 1 287 ? 7.126 -2.579 -20.923 1.00 96.38 287 SER A N 1
ATOM 2281 C CA . SER A 1 287 ? 6.416 -2.759 -22.193 1.00 96.38 287 SER A CA 1
ATOM 2282 C C . SER A 1 287 ? 7.370 -3.168 -23.310 1.00 96.38 287 SER A C 1
ATOM 2284 O O . SER A 1 287 ? 8.556 -2.848 -23.267 1.00 96.38 287 SER A O 1
ATOM 2286 N N . ASN A 1 288 ? 6.868 -3.863 -24.327 1.00 96.00 288 ASN A N 1
ATOM 2287 C CA . ASN A 1 288 ? 7.603 -4.093 -25.579 1.00 96.00 288 ASN A CA 1
ATOM 2288 C C . ASN A 1 288 ? 7.278 -3.022 -26.639 1.00 96.00 288 ASN A C 1
ATOM 2290 O O . ASN A 1 288 ? 7.763 -3.098 -27.767 1.00 96.00 288 ASN A O 1
ATOM 2294 N N . PHE A 1 289 ? 6.458 -2.031 -26.282 1.00 95.62 289 PHE A N 1
ATOM 2295 C CA . PHE A 1 289 ? 6.119 -0.886 -27.118 1.00 95.62 289 PHE A CA 1
ATOM 2296 C C . PHE A 1 289 ? 6.851 0.373 -26.657 1.00 95.62 289 PHE A C 1
ATOM 2298 O O . PHE A 1 289 ? 7.140 0.551 -25.472 1.00 95.62 289 PHE A O 1
ATOM 2305 N N . ASN A 1 290 ? 7.118 1.271 -27.604 1.00 93.62 290 ASN A N 1
ATOM 2306 C CA . ASN A 1 290 ? 7.748 2.566 -27.352 1.00 93.62 290 ASN A CA 1
ATOM 2307 C C . ASN A 1 290 ? 7.004 3.752 -27.980 1.00 93.62 290 ASN A C 1
ATOM 2309 O O . ASN A 1 290 ? 7.506 4.872 -27.957 1.00 93.62 290 ASN A O 1
ATOM 2313 N N . ASP A 1 291 ? 5.811 3.535 -28.526 1.00 92.75 291 ASP A N 1
ATOM 2314 C CA . ASP A 1 291 ? 4.954 4.584 -29.065 1.00 92.75 291 ASP A CA 1
ATOM 2315 C C . ASP A 1 291 ? 3.854 4.989 -28.075 1.00 92.75 291 ASP A C 1
ATOM 2317 O O . ASP A 1 291 ? 3.362 4.184 -27.282 1.00 92.75 291 ASP A O 1
ATOM 2321 N N . TYR A 1 292 ? 3.433 6.255 -28.147 1.00 93.06 292 TYR A N 1
ATOM 2322 C CA . TYR A 1 292 ? 2.416 6.807 -27.251 1.00 93.06 292 TYR A CA 1
ATOM 2323 C C . TYR A 1 292 ? 1.097 6.022 -27.267 1.00 93.06 292 TYR A C 1
ATOM 2325 O O . TYR A 1 292 ? 0.432 5.939 -26.238 1.00 93.06 292 TYR A O 1
ATOM 2333 N N . GLU A 1 293 ? 0.690 5.467 -28.411 1.00 91.94 293 GLU A N 1
ATOM 2334 C CA . GLU A 1 293 ? -0.615 4.815 -28.537 1.00 91.94 293 GLU A CA 1
ATOM 2335 C C . GLU A 1 293 ? -0.663 3.465 -27.815 1.00 91.94 293 GLU A C 1
ATOM 2337 O O . GLU A 1 293 ? -1.713 3.105 -27.266 1.00 91.94 293 GLU A O 1
ATOM 2342 N N . SER A 1 294 ? 0.470 2.766 -27.757 1.00 92.06 294 SER A N 1
ATOM 2343 C CA . SER A 1 294 ? 0.552 1.385 -27.274 1.00 92.06 294 SER A CA 1
ATOM 2344 C C . SER A 1 294 ? 1.179 1.249 -25.882 1.00 92.06 294 SER A C 1
ATOM 2346 O O . SER A 1 294 ? 0.859 0.295 -25.177 1.00 92.06 294 SER A O 1
ATOM 2348 N N . ILE A 1 295 ? 2.021 2.196 -25.446 1.00 92.81 295 ILE A N 1
ATOM 2349 C CA . ILE A 1 295 ? 2.640 2.156 -24.111 1.00 92.81 295 ILE A CA 1
ATOM 2350 C C . ILE A 1 295 ? 1.568 2.202 -22.997 1.00 92.81 295 ILE A C 1
ATOM 2352 O O . ILE A 1 295 ? 0.703 3.088 -23.003 1.00 92.81 295 ILE A O 1
ATOM 2356 N N . PRO A 1 296 ? 1.654 1.342 -21.963 1.00 91.69 296 PRO A N 1
ATOM 2357 C CA . PRO A 1 296 ? 0.622 1.240 -20.929 1.00 91.69 296 PRO A CA 1
ATOM 2358 C C . PRO A 1 296 ? 0.560 2.444 -19.976 1.00 91.69 296 PRO A C 1
ATOM 2360 O O . PRO A 1 296 ? -0.507 2.751 -19.448 1.00 91.69 296 PRO A O 1
ATOM 2363 N N . TRP A 1 297 ? 1.660 3.178 -19.782 1.00 94.06 297 TRP A N 1
ATOM 2364 C CA . TRP A 1 297 ? 1.717 4.391 -18.949 1.00 94.06 297 TRP A CA 1
ATOM 2365 C C . TRP A 1 297 ? 1.540 5.703 -19.733 1.00 94.06 297 TRP A C 1
ATOM 2367 O O . TRP A 1 297 ? 1.912 6.778 -19.255 1.00 94.06 297 TRP A O 1
ATOM 2377 N N . LYS A 1 298 ? 0.965 5.657 -20.941 1.00 93.12 298 LYS A N 1
ATOM 2378 C CA . LYS A 1 298 ? 0.812 6.830 -21.822 1.00 93.12 298 LYS A CA 1
ATOM 2379 C C . LYS A 1 298 ? 0.079 8.022 -21.199 1.00 93.12 298 LYS A C 1
ATOM 2381 O O . LYS A 1 298 ? 0.354 9.166 -21.548 1.00 93.12 298 LYS A O 1
ATOM 2386 N N . HIS A 1 299 ? -0.829 7.803 -20.249 1.00 92.12 299 HIS A N 1
ATOM 2387 C CA . HIS A 1 299 ? -1.527 8.872 -19.513 1.00 92.12 299 HIS A CA 1
ATOM 2388 C C . HIS A 1 299 ? -0.611 9.696 -18.595 1.00 92.12 299 HIS A C 1
ATOM 2390 O O . HIS A 1 299 ? -1.016 10.765 -18.137 1.00 92.12 299 HIS A O 1
ATOM 2396 N N . TRP A 1 300 ? 0.622 9.245 -18.352 1.00 93.88 300 TRP A N 1
ATOM 2397 C CA . TRP A 1 300 ? 1.644 9.997 -17.624 1.00 93.88 300 TRP A CA 1
ATOM 2398 C C . TRP A 1 300 ? 2.612 10.777 -18.523 1.00 93.88 300 TRP A C 1
ATOM 2400 O O . TRP A 1 300 ? 3.350 11.620 -18.011 1.00 93.88 300 TRP A O 1
ATOM 2410 N N . ILE A 1 301 ? 2.602 10.548 -19.841 1.00 93.38 301 ILE A N 1
ATOM 2411 C CA . ILE A 1 301 ? 3.451 11.273 -20.795 1.00 93.38 301 ILE A CA 1
ATOM 2412 C C . ILE A 1 301 ? 2.872 12.677 -21.022 1.00 93.38 301 ILE A C 1
ATOM 2414 O O . ILE A 1 301 ? 1.723 12.825 -21.443 1.00 93.38 301 ILE A O 1
ATOM 2418 N N . LEU A 1 302 ? 3.677 13.710 -20.744 1.00 91.75 302 LEU A N 1
ATOM 2419 C CA . LEU A 1 302 ? 3.258 15.114 -20.843 1.00 91.75 302 LEU A CA 1
ATOM 2420 C C . LEU A 1 302 ? 3.204 15.614 -22.292 1.00 91.75 302 LEU A C 1
ATOM 2422 O O . LEU A 1 302 ? 2.209 16.215 -22.694 1.00 91.75 302 LEU A O 1
ATOM 2426 N N . ASP A 1 303 ? 4.255 15.354 -23.071 1.00 92.75 303 ASP A N 1
ATOM 2427 C CA . ASP A 1 303 ? 4.328 15.702 -24.491 1.00 92.75 303 ASP A CA 1
ATOM 2428 C C . ASP A 1 303 ? 4.263 14.431 -25.341 1.00 92.75 303 ASP A C 1
ATOM 2430 O O . ASP A 1 303 ? 5.216 13.659 -25.435 1.00 92.75 303 ASP A O 1
ATOM 2434 N N . LYS A 1 304 ? 3.109 14.223 -25.976 1.00 92.94 304 LYS A N 1
ATOM 2435 C CA . LYS A 1 304 ? 2.824 13.043 -26.803 1.00 92.94 304 LYS A CA 1
ATOM 2436 C C . LYS A 1 304 ? 3.621 13.022 -28.110 1.00 92.94 304 LYS A C 1
ATOM 2438 O O . LYS A 1 304 ? 3.692 11.986 -28.760 1.00 92.94 304 LYS A O 1
ATOM 2443 N N . THR A 1 305 ? 4.174 14.166 -28.513 1.00 90.94 305 THR A N 1
ATOM 2444 C CA . THR A 1 305 ? 4.920 14.336 -29.767 1.00 90.94 305 THR A CA 1
ATOM 2445 C C . THR A 1 305 ? 6.435 14.338 -29.567 1.00 90.94 305 THR A C 1
ATOM 2447 O O . THR A 1 305 ? 7.176 14.204 -30.540 1.00 90.94 305 THR A O 1
ATOM 2450 N N . ASN A 1 306 ? 6.894 14.455 -28.317 1.00 92.06 306 ASN A N 1
ATOM 2451 C CA . ASN A 1 306 ? 8.304 14.509 -27.943 1.00 92.06 306 ASN A CA 1
ATOM 2452 C C . ASN A 1 306 ? 8.565 13.638 -26.702 1.00 92.06 306 ASN A C 1
ATOM 2454 O O . ASN A 1 306 ? 8.783 14.132 -25.596 1.00 92.06 306 ASN A O 1
ATOM 2458 N N . ILE A 1 307 ? 8.498 12.322 -26.894 1.00 95.25 307 ILE A N 1
ATOM 2459 C CA . ILE A 1 307 ? 8.539 11.316 -25.832 1.00 95.25 307 ILE A CA 1
ATOM 2460 C C . ILE A 1 307 ? 9.996 11.092 -25.378 1.00 95.25 307 ILE A C 1
ATOM 2462 O O . ILE A 1 307 ? 10.843 10.716 -26.201 1.00 95.25 307 ILE A O 1
ATOM 2466 N N . PRO A 1 308 ? 10.312 11.261 -24.079 1.00 95.88 308 PRO A N 1
ATOM 2467 C CA . PRO A 1 308 ? 11.628 10.927 -23.527 1.00 95.88 308 PRO A CA 1
ATOM 2468 C C . PRO A 1 308 ? 12.018 9.469 -23.804 1.00 95.88 308 PRO A C 1
ATOM 2470 O O . PRO A 1 308 ? 11.159 8.592 -23.844 1.00 95.88 308 PRO A O 1
ATOM 2473 N N . GLY A 1 309 ? 13.302 9.194 -24.041 1.00 92.25 309 GLY A N 1
ATOM 2474 C CA . GLY A 1 309 ? 13.789 7.867 -24.448 1.00 92.25 309 GLY A CA 1
ATOM 2475 C C . GLY A 1 309 ? 13.492 7.444 -25.901 1.00 92.25 309 GLY A C 1
ATOM 2476 O O . GLY A 1 309 ? 14.143 6.525 -26.396 1.00 92.25 309 GLY A O 1
ATOM 2477 N N . VAL A 1 310 ? 12.596 8.141 -26.616 1.00 94.00 310 VAL A N 1
ATOM 2478 C CA . VAL A 1 310 ? 12.256 7.869 -28.030 1.00 94.00 310 VAL A CA 1
ATOM 2479 C C . VAL A 1 310 ? 12.767 8.981 -28.944 1.00 94.00 310 VAL A C 1
ATOM 2481 O O . VAL A 1 310 ? 13.430 8.722 -29.948 1.00 94.00 310 VAL A O 1
ATOM 2484 N N . ASN A 1 311 ? 12.486 10.239 -28.596 1.00 93.69 311 ASN A N 1
ATOM 2485 C CA . ASN A 1 311 ? 12.892 11.404 -29.372 1.00 93.69 311 ASN A CA 1
ATOM 2486 C C . ASN A 1 311 ? 14.215 11.970 -28.831 1.00 93.69 311 ASN A C 1
ATOM 2488 O O . ASN A 1 311 ? 14.316 12.338 -27.662 1.00 93.69 311 ASN A O 1
ATOM 2492 N N . ALA A 1 312 ? 15.229 12.099 -29.694 1.00 87.75 312 ALA A N 1
ATOM 2493 C CA . ALA A 1 312 ? 16.582 12.515 -29.298 1.00 87.75 312 ALA A CA 1
ATOM 2494 C C . ALA A 1 312 ? 16.670 13.920 -28.656 1.00 87.75 312 ALA A C 1
ATOM 2496 O O . ALA A 1 312 ? 17.645 14.212 -27.971 1.00 87.75 312 ALA A O 1
ATOM 2497 N N . GLY A 1 313 ? 15.674 14.787 -28.877 1.00 84.94 313 GLY A N 1
ATOM 2498 C CA . GLY A 1 313 ? 15.598 16.138 -28.305 1.00 84.94 313 GLY A CA 1
ATOM 2499 C C . GLY A 1 313 ? 14.680 16.274 -27.085 1.00 84.94 313 GLY A C 1
ATOM 2500 O O . GLY A 1 313 ? 14.495 17.388 -26.599 1.00 84.94 313 GLY A O 1
ATOM 2501 N N . ALA A 1 314 ? 14.071 15.184 -26.613 1.00 89.81 314 ALA A N 1
ATOM 2502 C CA . ALA A 1 314 ? 13.192 15.212 -25.449 1.00 89.81 314 ALA A CA 1
ATOM 2503 C C . ALA A 1 314 ? 13.982 15.364 -24.140 1.00 89.81 314 ALA A C 1
ATOM 2505 O O . ALA A 1 314 ? 15.097 14.850 -24.006 1.00 89.81 314 ALA A O 1
ATOM 2506 N N . ASP A 1 315 ? 13.382 16.031 -23.152 1.00 88.38 315 ASP A N 1
ATOM 2507 C CA . ASP A 1 315 ? 13.916 16.077 -21.790 1.00 88.38 315 ASP A CA 1
ATOM 2508 C C . ASP A 1 315 ? 13.800 14.695 -21.131 1.00 88.38 315 ASP A C 1
ATOM 2510 O O . ASP A 1 315 ? 12.712 14.143 -20.993 1.00 88.38 315 ASP A O 1
ATOM 2514 N N . GLN A 1 316 ? 14.929 14.136 -20.701 1.00 89.75 316 GLN A N 1
ATOM 2515 C CA . GLN A 1 316 ? 15.009 12.784 -20.145 1.00 89.75 316 GLN A CA 1
ATOM 2516 C C . GLN A 1 316 ? 14.589 12.703 -18.664 1.00 89.75 316 GLN A C 1
ATOM 2518 O O . GLN A 1 316 ? 14.554 11.608 -18.108 1.00 89.75 316 GLN A O 1
ATOM 2523 N N . MET A 1 317 ? 14.272 13.833 -18.016 1.00 86.56 317 MET A N 1
ATOM 2524 C CA . MET A 1 317 ? 13.865 13.885 -16.602 1.00 86.56 317 MET A CA 1
ATOM 2525 C C . MET A 1 317 ? 12.412 13.440 -16.354 1.00 86.56 317 MET A C 1
ATOM 2527 O O . MET A 1 317 ? 12.017 13.241 -15.204 1.00 86.56 317 MET A O 1
ATOM 2531 N N . GLY A 1 318 ? 11.605 13.321 -17.412 1.00 89.31 318 GLY A N 1
ATOM 2532 C CA . GLY A 1 318 ? 10.181 12.994 -17.336 1.00 89.31 318 GLY A CA 1
ATOM 2533 C C . GLY A 1 318 ? 9.844 11.520 -17.569 1.00 89.31 318 GLY A C 1
ATOM 2534 O O . GLY A 1 318 ? 10.707 10.660 -17.735 1.00 89.31 318 GLY A O 1
ATOM 2535 N N . VAL A 1 319 ? 8.539 11.246 -17.615 1.00 95.56 319 VAL A N 1
ATOM 2536 C CA . VAL A 1 319 ? 8.005 9.950 -18.050 1.00 95.56 319 VAL A CA 1
ATOM 2537 C C . VAL A 1 319 ? 8.116 9.839 -19.570 1.00 95.56 319 VAL A C 1
ATOM 2539 O O . VAL A 1 319 ? 7.654 10.724 -20.291 1.00 95.56 319 VAL A O 1
ATOM 2542 N N . GLY A 1 320 ? 8.685 8.736 -20.045 1.00 96.44 320 GLY A N 1
ATOM 2543 C CA . GLY A 1 320 ? 8.852 8.422 -21.462 1.00 96.44 320 GLY A CA 1
ATOM 2544 C C . GLY A 1 320 ? 8.912 6.918 -21.701 1.00 96.44 320 GLY A C 1
ATOM 2545 O O . GLY A 1 320 ? 8.265 6.163 -20.986 1.00 96.44 320 GLY A O 1
ATOM 2546 N N . ALA A 1 321 ? 9.675 6.477 -22.695 1.00 97.00 321 ALA A N 1
ATOM 2547 C CA . ALA A 1 321 ? 9.932 5.066 -22.962 1.00 97.00 321 ALA A CA 1
ATOM 2548 C C . ALA A 1 321 ? 11.417 4.848 -23.234 1.00 97.00 321 ALA A C 1
ATOM 2550 O O . ALA A 1 321 ? 11.927 5.125 -24.318 1.00 97.00 321 ALA A O 1
ATOM 2551 N N . PHE A 1 322 ? 12.116 4.349 -22.221 1.00 95.94 322 PHE A N 1
ATOM 2552 C CA . PHE A 1 322 ? 13.559 4.165 -22.239 1.00 95.94 322 PHE A CA 1
ATOM 2553 C C . PHE A 1 322 ? 13.884 2.702 -22.509 1.00 95.94 322 PHE A C 1
ATOM 2555 O O . PHE A 1 322 ? 13.412 1.827 -21.788 1.00 95.94 322 PHE A O 1
ATOM 2562 N N . LEU A 1 323 ? 14.695 2.436 -23.532 1.00 95.25 323 LEU A N 1
ATOM 2563 C CA . LEU A 1 323 ? 15.106 1.078 -23.884 1.00 95.25 323 LEU A CA 1
ATOM 2564 C C . LEU A 1 323 ? 15.942 0.444 -22.757 1.00 95.25 323 LEU A C 1
ATOM 2566 O O . LEU A 1 323 ? 16.820 1.093 -22.176 1.00 95.25 323 LEU A O 1
ATOM 2570 N N . GLY A 1 324 ? 15.666 -0.824 -22.471 1.00 93.56 324 GLY A N 1
ATOM 2571 C CA . GLY A 1 324 ? 16.281 -1.616 -21.412 1.00 93.56 324 GLY A CA 1
ATOM 2572 C C . GLY A 1 324 ? 15.332 -1.814 -20.231 1.00 93.56 324 GLY A C 1
ATOM 2573 O O . GLY A 1 324 ? 15.049 -0.856 -19.514 1.00 93.56 324 GLY A O 1
ATOM 2574 N N . ALA A 1 325 ? 14.854 -3.041 -20.037 1.00 94.81 325 ALA A N 1
ATOM 2575 C CA . ALA A 1 325 ? 14.054 -3.467 -18.886 1.00 94.81 325 ALA A CA 1
ATOM 2576 C C . ALA A 1 325 ? 13.954 -4.998 -18.860 1.00 94.81 325 ALA A C 1
ATOM 2578 O O . ALA A 1 325 ? 14.320 -5.658 -19.836 1.00 94.81 325 ALA A O 1
ATOM 2579 N N . ASN A 1 326 ? 13.429 -5.558 -17.769 1.00 93.31 326 ASN A N 1
ATOM 2580 C CA . ASN A 1 326 ? 13.145 -6.983 -17.605 1.00 93.31 326 ASN A CA 1
ATOM 2581 C C . ASN A 1 326 ? 14.348 -7.846 -18.019 1.00 93.31 326 ASN A C 1
ATOM 2583 O O . ASN A 1 326 ? 14.250 -8.740 -18.857 1.00 93.31 326 ASN A O 1
ATOM 2587 N N . TYR A 1 327 ? 15.529 -7.464 -17.526 1.00 92.31 327 TYR A N 1
ATOM 2588 C CA . TYR A 1 327 ? 16.831 -8.080 -17.797 1.00 92.31 327 TYR A CA 1
ATOM 2589 C C . TYR A 1 327 ? 17.323 -8.013 -19.259 1.00 92.31 327 TYR A C 1
ATOM 2591 O O . TYR A 1 327 ? 18.451 -8.419 -19.540 1.00 92.31 327 TYR A O 1
ATOM 2599 N N . LYS A 1 328 ? 16.563 -7.437 -20.203 1.00 92.75 328 LYS A N 1
ATOM 2600 C CA . LYS A 1 328 ? 16.958 -7.280 -21.615 1.00 92.75 328 LYS A CA 1
ATOM 2601 C C . LYS A 1 328 ? 17.349 -5.840 -21.930 1.00 92.75 328 LYS A C 1
ATOM 2603 O O . LYS A 1 328 ? 16.544 -4.922 -21.819 1.00 92.75 328 LYS A O 1
ATOM 2608 N N . ALA A 1 329 ? 18.573 -5.648 -22.420 1.00 92.44 329 ALA A N 1
ATOM 2609 C CA . ALA A 1 329 ? 19.103 -4.323 -22.751 1.00 92.44 329 ALA A CA 1
ATOM 2610 C C . ALA A 1 329 ? 18.473 -3.674 -23.999 1.00 92.44 329 ALA A C 1
ATOM 2612 O O . ALA A 1 329 ? 18.537 -2.459 -24.143 1.00 92.44 329 ALA A O 1
ATOM 2613 N N . ASN A 1 330 ? 17.910 -4.464 -24.918 1.00 92.38 330 ASN A N 1
ATOM 2614 C CA . ASN A 1 330 ? 17.540 -4.015 -26.266 1.00 92.38 330 ASN A CA 1
ATOM 2615 C C . ASN A 1 330 ? 16.168 -4.518 -26.747 1.00 92.38 330 ASN A C 1
ATOM 2617 O O . ASN A 1 330 ? 15.949 -4.614 -27.952 1.00 92.38 330 ASN A O 1
ATOM 2621 N N . GLN A 1 331 ? 15.263 -4.848 -25.825 1.00 92.62 331 GLN A N 1
ATOM 2622 C CA . GLN A 1 331 ? 13.945 -5.390 -26.166 1.00 92.62 331 GLN A CA 1
ATOM 2623 C C . GLN A 1 331 ? 12.815 -4.611 -25.494 1.00 92.62 331 GLN A C 1
ATOM 2625 O O . GLN A 1 331 ? 11.954 -4.066 -26.175 1.00 92.62 331 GLN A O 1
ATOM 2630 N N . PHE A 1 332 ? 12.840 -4.532 -24.166 1.00 96.12 332 PHE A N 1
ATOM 2631 C CA . PHE A 1 332 ? 11.768 -3.916 -23.392 1.00 96.12 332 PHE A CA 1
ATOM 2632 C C . PHE A 1 332 ? 12.071 -2.460 -23.044 1.00 96.12 332 PHE A C 1
ATOM 2634 O O . PHE A 1 332 ? 13.229 -2.036 -23.022 1.00 96.12 332 PHE A O 1
ATOM 2641 N N . TYR A 1 333 ? 11.017 -1.712 -22.744 1.00 96.62 333 TYR A N 1
ATOM 2642 C CA . TYR A 1 333 ? 11.040 -0.308 -22.370 1.00 96.62 333 TYR A CA 1
ATOM 2643 C C . TYR A 1 333 ? 10.545 -0.127 -20.936 1.00 96.62 333 TYR A C 1
ATOM 2645 O O . TYR A 1 333 ? 9.664 -0.857 -20.478 1.00 96.62 333 TYR A O 1
ATOM 2653 N N . ARG A 1 334 ? 11.094 0.883 -20.260 1.00 96.19 334 ARG A N 1
ATOM 2654 C CA . ARG A 1 334 ? 10.696 1.345 -18.921 1.00 96.19 334 ARG A CA 1
ATOM 2655 C C . ARG A 1 334 ? 10.243 2.810 -18.957 1.00 96.19 334 ARG A C 1
ATOM 2657 O O . ARG A 1 334 ? 10.657 3.543 -19.863 1.00 96.19 334 ARG A O 1
ATOM 2664 N N . PRO A 1 335 ? 9.439 3.277 -17.987 1.00 96.12 335 PRO A N 1
ATOM 2665 C CA . PRO A 1 335 ? 8.851 4.613 -18.027 1.00 96.12 335 PRO A CA 1
ATOM 2666 C C . PRO A 1 335 ? 9.818 5.743 -17.679 1.00 96.12 335 PRO A C 1
ATOM 2668 O O . PRO A 1 335 ? 9.549 6.896 -18.013 1.00 96.12 335 PRO A O 1
ATOM 2671 N N . MET A 1 336 ? 10.907 5.452 -16.965 1.00 94.94 336 MET A N 1
ATOM 2672 C CA . MET A 1 336 ? 11.814 6.459 -16.414 1.00 94.94 336 MET A CA 1
ATOM 2673 C C . MET A 1 336 ? 13.267 5.979 -16.485 1.00 94.94 336 MET A C 1
ATOM 2675 O O . MET A 1 336 ? 13.547 4.783 -16.423 1.00 94.94 336 MET A O 1
ATOM 2679 N N . LEU A 1 337 ? 14.213 6.913 -16.609 1.00 91.19 337 LEU A N 1
ATOM 2680 C CA . LEU A 1 337 ? 15.625 6.571 -16.804 1.00 91.19 337 LEU A CA 1
ATOM 2681 C C . LEU A 1 337 ? 16.245 5.862 -15.586 1.00 91.19 337 LEU A C 1
ATOM 2683 O O . LEU A 1 337 ? 17.021 4.923 -15.775 1.00 91.19 337 LEU A O 1
ATOM 2687 N N . SER A 1 338 ? 15.898 6.314 -14.376 1.00 88.38 338 SER A N 1
ATOM 2688 C CA . SER A 1 338 ? 16.504 5.909 -13.102 1.00 88.38 338 SER A CA 1
ATOM 2689 C C . SER A 1 338 ? 15.440 5.756 -12.020 1.00 88.38 338 SER A C 1
ATOM 2691 O O . SER A 1 338 ? 14.806 6.747 -11.650 1.00 88.38 338 SER A O 1
ATOM 2693 N N . THR A 1 339 ? 15.220 4.529 -11.539 1.00 91.88 339 THR A N 1
ATOM 2694 C CA . THR A 1 339 ? 14.147 4.190 -10.590 1.00 91.88 339 THR A CA 1
ATOM 2695 C C . THR A 1 339 ? 14.591 3.124 -9.594 1.00 91.88 339 THR A C 1
ATOM 2697 O O . THR A 1 339 ? 15.570 2.408 -9.829 1.00 91.88 339 THR A O 1
ATOM 2700 N N . ILE A 1 340 ? 13.799 2.973 -8.528 1.00 92.44 340 ILE A N 1
ATOM 2701 C CA . ILE A 1 340 ? 13.972 1.931 -7.512 1.00 92.44 340 ILE A CA 1
ATOM 2702 C C . ILE A 1 340 ? 13.852 0.511 -8.080 1.00 92.44 340 ILE A C 1
ATOM 2704 O O . ILE A 1 340 ? 14.470 -0.405 -7.547 1.00 92.44 340 ILE A O 1
ATOM 2708 N N . MET A 1 341 ? 13.103 0.322 -9.172 1.00 94.50 341 MET A N 1
ATOM 2709 C CA . MET A 1 341 ? 12.965 -0.972 -9.858 1.00 94.50 341 MET A CA 1
ATOM 2710 C C . MET A 1 341 ? 14.115 -1.247 -10.834 1.00 94.50 341 MET A C 1
ATOM 2712 O O . MET A 1 341 ? 14.164 -2.301 -11.454 1.00 94.50 341 MET A O 1
ATOM 2716 N N . GLY A 1 342 ? 15.028 -0.294 -11.014 1.00 90.75 342 GLY A N 1
ATOM 2717 C CA . GLY A 1 342 ? 16.100 -0.374 -11.993 1.00 90.75 342 GLY A CA 1
ATOM 2718 C C . GLY A 1 342 ? 17.447 -0.009 -11.396 1.00 90.75 342 GLY A C 1
ATOM 2719 O O . GLY A 1 342 ? 17.987 -0.697 -10.535 1.00 90.75 342 GLY A O 1
ATOM 2720 N N . PHE A 1 343 ? 18.019 1.070 -11.920 1.00 82.69 343 PHE A N 1
ATOM 2721 C CA . PHE A 1 343 ? 19.431 1.402 -11.741 1.00 82.69 343 PHE A CA 1
ATOM 2722 C C . PHE A 1 343 ? 19.735 2.262 -10.505 1.00 82.69 343 PHE A C 1
ATOM 2724 O O . PHE A 1 343 ? 20.906 2.506 -10.223 1.00 82.69 343 PHE A O 1
ATOM 2731 N N . ASP A 1 344 ? 18.716 2.722 -9.771 1.00 89.25 344 ASP A N 1
ATOM 2732 C CA . ASP A 1 344 ? 18.894 3.554 -8.581 1.00 89.25 344 ASP A CA 1
ATOM 2733 C C . ASP A 1 344 ? 17.941 3.130 -7.468 1.00 89.25 344 ASP A C 1
ATOM 2735 O O . ASP A 1 344 ? 16.826 3.632 -7.330 1.00 89.25 344 ASP A O 1
ATOM 2739 N N . ILE A 1 345 ? 18.426 2.221 -6.624 1.00 86.12 345 ILE A N 1
ATOM 2740 C CA . ILE A 1 345 ? 17.697 1.734 -5.453 1.00 86.12 345 ILE A CA 1
ATOM 2741 C C . ILE A 1 345 ? 17.369 2.860 -4.453 1.00 86.12 345 ILE A C 1
ATOM 2743 O O . ILE A 1 345 ? 16.545 2.663 -3.575 1.00 86.12 345 ILE A O 1
ATOM 2747 N N . PHE A 1 346 ? 17.980 4.045 -4.544 1.00 87.44 346 PHE A N 1
ATOM 2748 C CA . PHE A 1 346 ? 17.673 5.185 -3.672 1.00 87.44 346 PHE A CA 1
ATOM 2749 C C . PHE A 1 346 ? 16.694 6.182 -4.303 1.00 87.44 346 PHE A C 1
ATOM 2751 O O . PHE A 1 346 ? 16.289 7.136 -3.631 1.00 87.44 346 PHE A O 1
ATOM 2758 N N . ALA A 1 347 ? 16.285 5.969 -5.556 1.00 87.44 347 ALA A N 1
ATOM 2759 C CA . ALA A 1 347 ? 15.295 6.809 -6.206 1.00 87.44 347 ALA A CA 1
ATOM 2760 C C . ALA A 1 347 ? 13.927 6.682 -5.506 1.00 87.44 347 ALA A C 1
ATOM 2762 O O . ALA A 1 347 ? 13.519 5.584 -5.117 1.00 87.44 347 ALA A O 1
ATOM 2763 N N . PRO A 1 348 ? 13.172 7.785 -5.361 1.00 83.69 348 PRO A N 1
ATOM 2764 C CA . PRO A 1 348 ? 11.799 7.711 -4.880 1.00 83.69 348 PRO A CA 1
ATOM 2765 C C . PRO A 1 348 ? 10.900 6.980 -5.890 1.00 83.69 348 PRO A C 1
ATOM 2767 O O . PRO A 1 348 ? 11.191 6.930 -7.087 1.00 83.69 348 PRO A O 1
ATOM 2770 N N . PHE A 1 349 ? 9.756 6.475 -5.420 1.00 86.44 349 PHE A N 1
ATOM 2771 C CA . PHE A 1 349 ? 8.705 5.972 -6.307 1.00 86.44 349 PHE A CA 1
ATOM 2772 C C . PHE A 1 349 ? 8.233 7.090 -7.242 1.00 86.44 349 PHE A C 1
ATOM 2774 O O . PHE A 1 349 ? 7.696 8.108 -6.805 1.00 86.44 349 PHE A O 1
ATOM 2781 N N . GLY A 1 350 ? 8.430 6.891 -8.544 1.00 90.12 350 GLY A N 1
ATOM 2782 C CA . GLY A 1 350 ? 7.877 7.762 -9.573 1.00 90.12 350 GLY A CA 1
ATOM 2783 C C . GLY A 1 350 ? 6.358 7.592 -9.740 1.00 90.12 350 GLY A C 1
ATOM 2784 O O . GLY A 1 350 ? 5.742 6.737 -9.094 1.00 90.12 350 GLY A O 1
ATOM 2785 N N . PRO A 1 351 ? 5.738 8.364 -10.646 1.00 92.12 351 PRO A N 1
ATOM 2786 C CA . PRO A 1 351 ? 4.289 8.358 -10.842 1.00 92.12 351 PRO A CA 1
ATOM 2787 C C . PRO A 1 351 ? 3.699 6.987 -11.210 1.00 92.12 351 PRO A C 1
ATOM 2789 O O . PRO A 1 351 ? 2.700 6.593 -10.619 1.00 92.12 351 PRO A O 1
ATOM 2792 N N . ILE A 1 352 ? 4.331 6.231 -12.118 1.00 93.31 352 ILE A N 1
ATOM 2793 C CA . ILE A 1 352 ? 3.831 4.918 -12.578 1.00 93.31 352 ILE A CA 1
ATOM 2794 C C . ILE A 1 352 ? 3.806 3.915 -11.423 1.00 93.31 352 ILE A C 1
ATOM 2796 O O . ILE A 1 352 ? 2.827 3.209 -11.210 1.00 93.31 352 ILE A O 1
ATOM 2800 N N . TYR A 1 353 ? 4.885 3.880 -10.649 1.00 93.31 353 TYR A N 1
ATOM 2801 C CA . TYR A 1 353 ? 5.036 2.992 -9.502 1.00 93.31 353 TYR A CA 1
ATOM 2802 C C . TYR A 1 353 ? 4.059 3.356 -8.388 1.00 93.31 353 TYR A C 1
ATOM 2804 O O . TYR A 1 353 ? 3.491 2.479 -7.743 1.00 93.31 353 TYR A O 1
ATOM 2812 N N . THR A 1 354 ? 3.847 4.659 -8.186 1.00 92.56 354 THR A N 1
ATOM 2813 C CA . THR A 1 354 ? 2.910 5.165 -7.185 1.00 92.56 354 THR A CA 1
ATOM 2814 C C . THR A 1 354 ? 1.465 4.818 -7.534 1.00 92.56 354 THR A C 1
ATOM 2816 O O . THR A 1 354 ? 0.710 4.357 -6.679 1.00 92.56 354 THR A O 1
ATOM 2819 N N . GLU A 1 355 ? 1.102 4.962 -8.807 1.00 92.06 355 GLU A N 1
ATOM 2820 C CA . GLU A 1 355 ? -0.186 4.522 -9.338 1.00 92.06 355 GLU A CA 1
ATOM 2821 C C . GLU A 1 355 ? -0.367 3.005 -9.194 1.00 92.06 355 GLU A C 1
ATOM 2823 O O . GLU A 1 355 ? -1.386 2.551 -8.675 1.00 92.06 355 GLU A O 1
ATOM 2828 N N . ALA A 1 356 ? 0.633 2.214 -9.595 1.00 92.44 356 ALA A N 1
ATOM 2829 C CA . ALA A 1 356 ? 0.596 0.757 -9.491 1.00 92.44 356 ALA A CA 1
ATOM 2830 C C . ALA A 1 356 ? 0.433 0.280 -8.039 1.00 92.44 356 ALA A C 1
ATOM 2832 O O . ALA A 1 356 ? -0.312 -0.661 -7.771 1.00 92.44 356 ALA A O 1
ATOM 2833 N N . TRP A 1 357 ? 1.075 0.956 -7.086 1.00 92.06 357 TRP A N 1
ATOM 2834 C CA . TRP A 1 357 ? 0.924 0.669 -5.661 1.00 92.06 357 TRP A CA 1
ATOM 2835 C C . TRP A 1 357 ? -0.487 0.957 -5.150 1.00 92.06 357 TRP A C 1
ATOM 2837 O O . TRP A 1 357 ? -1.083 0.124 -4.469 1.00 92.06 357 TRP A O 1
ATOM 2847 N N . ALA A 1 358 ? -1.044 2.121 -5.501 1.00 90.00 358 ALA A N 1
ATOM 2848 C CA . ALA A 1 358 ? -2.413 2.482 -5.144 1.00 90.00 358 ALA A CA 1
ATOM 2849 C C . ALA A 1 358 ? -3.410 1.439 -5.675 1.00 90.00 358 ALA A C 1
ATOM 2851 O O . ALA A 1 358 ? -4.269 0.946 -4.944 1.00 90.00 358 ALA A O 1
ATOM 2852 N N . LEU A 1 359 ? -3.234 1.029 -6.933 1.00 87.75 359 LEU A N 1
ATOM 2853 C CA . LEU A 1 359 ? -4.041 -0.011 -7.566 1.00 87.75 359 LEU A CA 1
ATOM 2854 C C . LEU A 1 359 ? -3.886 -1.369 -6.877 1.00 87.75 359 LEU A C 1
ATOM 2856 O O . LEU A 1 359 ? -4.893 -2.005 -6.573 1.00 87.75 359 LEU A O 1
ATOM 2860 N N . GLY A 1 360 ? -2.658 -1.778 -6.554 1.00 88.62 360 GLY A N 1
ATOM 2861 C CA . GLY A 1 360 ? -2.386 -3.006 -5.805 1.00 88.62 360 GLY A CA 1
ATOM 2862 C C . GLY A 1 360 ? -3.015 -3.017 -4.406 1.00 88.62 360 GLY A C 1
ATOM 2863 O O . GLY A 1 360 ? -3.427 -4.078 -3.923 1.00 88.62 360 GLY A O 1
ATOM 2864 N N . THR A 1 361 ? -3.149 -1.847 -3.773 1.00 88.94 361 THR A N 1
ATOM 2865 C CA . THR A 1 361 ? -3.856 -1.685 -2.496 1.00 88.94 361 THR A CA 1
ATOM 2866 C C . THR A 1 361 ? -5.360 -1.888 -2.684 1.00 88.94 361 THR A C 1
ATOM 2868 O O . THR A 1 361 ? -5.975 -2.659 -1.942 1.00 88.94 361 THR A O 1
ATOM 2871 N N . TYR A 1 362 ? -5.965 -1.240 -3.683 1.00 85.31 362 TYR A N 1
ATOM 2872 C CA . TYR A 1 362 ? -7.405 -1.349 -3.932 1.00 85.31 362 TYR A CA 1
ATOM 2873 C C . TYR A 1 362 ? -7.839 -2.734 -4.411 1.00 85.31 362 TYR A C 1
ATOM 2875 O O . TYR A 1 362 ? -8.906 -3.198 -4.001 1.00 85.31 362 TYR A O 1
ATOM 2883 N N . GLU A 1 363 ? -7.004 -3.414 -5.202 1.00 84.81 363 GLU A N 1
ATOM 2884 C CA . GLU A 1 363 ? -7.213 -4.804 -5.619 1.00 84.81 363 GLU A CA 1
ATOM 2885 C C . GLU A 1 363 ? -7.452 -5.711 -4.407 1.00 84.81 363 GLU A C 1
ATOM 2887 O O . GLU A 1 363 ? -8.467 -6.400 -4.319 1.00 84.81 363 GLU A O 1
ATOM 2892 N N . ARG A 1 364 ? -6.543 -5.650 -3.429 1.00 87.31 364 ARG A N 1
ATOM 2893 C CA . ARG A 1 364 ? -6.560 -6.503 -2.231 1.00 87.31 364 ARG A CA 1
ATOM 2894 C C . ARG A 1 364 ? -7.633 -6.102 -1.237 1.00 87.31 364 ARG A C 1
ATOM 2896 O O . ARG A 1 364 ? -8.259 -6.950 -0.600 1.00 87.31 364 ARG A O 1
ATOM 2903 N N . LEU A 1 365 ? -7.910 -4.802 -1.137 1.00 84.00 365 LEU A N 1
ATOM 2904 C CA . LEU A 1 365 ? -9.052 -4.334 -0.367 1.00 84.00 365 LEU A CA 1
ATOM 2905 C C . LEU A 1 365 ? -10.349 -4.927 -0.935 1.00 84.00 365 LEU A C 1
ATOM 2907 O O . LEU A 1 365 ? -11.204 -5.368 -0.168 1.00 84.00 365 LEU A O 1
ATOM 2911 N N . GLY A 1 366 ? -10.471 -5.024 -2.263 1.00 80.69 366 GLY A N 1
ATOM 2912 C CA . GLY A 1 366 ? -11.542 -5.759 -2.935 1.00 80.69 366 GLY A CA 1
ATOM 2913 C C . GLY A 1 366 ? -12.935 -5.196 -2.647 1.00 80.69 366 GLY A C 1
ATOM 2914 O O . GLY A 1 366 ? -13.886 -5.966 -2.522 1.00 80.69 366 GLY A O 1
ATOM 2915 N N . ILE A 1 367 ? -13.054 -3.867 -2.493 1.00 78.88 367 ILE A N 1
ATOM 2916 C CA . ILE A 1 367 ? -14.321 -3.179 -2.174 1.00 78.88 367 ILE A CA 1
ATOM 2917 C C . ILE A 1 367 ? -15.395 -3.538 -3.203 1.00 78.88 367 ILE A C 1
ATOM 2919 O O . ILE A 1 367 ? -16.484 -3.967 -2.830 1.00 78.88 367 ILE A O 1
ATOM 2923 N N . LEU A 1 368 ? -15.090 -3.396 -4.496 1.00 72.56 368 LEU A N 1
ATOM 2924 C CA . LEU A 1 368 ? -16.066 -3.625 -5.567 1.00 72.56 368 LEU A CA 1
ATOM 2925 C C . LEU A 1 368 ? -16.526 -5.089 -5.623 1.00 72.56 368 LEU A C 1
ATOM 2927 O O . LEU A 1 368 ? -17.716 -5.351 -5.776 1.00 72.56 368 LEU A O 1
ATOM 2931 N N . GLY A 1 369 ? -15.611 -6.037 -5.396 1.00 77.31 369 GLY A N 1
ATOM 2932 C CA . GLY A 1 369 ? -15.936 -7.463 -5.285 1.00 77.31 369 GLY A CA 1
ATOM 2933 C C . GLY A 1 369 ? -16.723 -7.837 -4.021 1.00 77.31 369 GLY A C 1
ATOM 2934 O O . GLY A 1 369 ? -17.207 -8.959 -3.919 1.00 77.31 369 GLY A O 1
ATOM 2935 N N . SER A 1 370 ? -16.870 -6.921 -3.057 1.00 81.19 370 SER A N 1
ATOM 2936 C CA . SER A 1 370 ? -17.621 -7.148 -1.812 1.00 81.19 370 SER A CA 1
ATOM 2937 C C . SER A 1 370 ? -19.096 -6.750 -1.890 1.00 81.19 370 SER A C 1
ATOM 2939 O O . SER A 1 370 ? -19.819 -6.878 -0.900 1.00 81.19 370 SER A O 1
ATOM 2941 N N . ILE A 1 371 ? -19.547 -6.241 -3.040 1.00 85.06 371 ILE A N 1
ATOM 2942 C CA . ILE A 1 371 ? -20.932 -5.818 -3.217 1.00 85.06 371 ILE A CA 1
ATOM 2943 C C . ILE A 1 371 ? -21.829 -7.049 -3.295 1.00 85.06 371 ILE A C 1
ATOM 2945 O O . ILE A 1 371 ? -21.676 -7.912 -4.156 1.00 85.06 371 ILE A O 1
ATOM 2949 N N . THR A 1 372 ? -22.807 -7.102 -2.401 1.00 89.56 372 THR A N 1
ATOM 2950 C CA . THR A 1 372 ? -23.830 -8.147 -2.354 1.00 89.56 372 THR A CA 1
ATOM 2951 C C . THR A 1 372 ? -25.210 -7.532 -2.541 1.00 89.56 372 THR A C 1
ATOM 2953 O O . THR A 1 372 ? -25.379 -6.315 -2.442 1.00 89.56 372 THR A O 1
ATOM 2956 N N . SER A 1 373 ? -26.214 -8.362 -2.831 1.00 93.38 373 SER A N 1
ATOM 2957 C CA . SER A 1 373 ? -27.603 -7.906 -2.839 1.00 93.38 373 SER A CA 1
ATOM 2958 C C . SER A 1 373 ? -28.530 -8.906 -2.168 1.00 93.38 373 SER A C 1
ATOM 2960 O O . SER A 1 373 ? -28.343 -10.118 -2.285 1.00 93.38 373 SER A O 1
ATOM 2962 N N . THR A 1 374 ? -29.550 -8.393 -1.490 1.00 95.06 374 THR A N 1
ATOM 2963 C CA . THR A 1 374 ? -30.630 -9.182 -0.893 1.00 95.06 374 THR A CA 1
ATOM 2964 C C . THR A 1 374 ? -31.975 -8.584 -1.289 1.00 95.06 374 THR A C 1
ATOM 2966 O O . THR A 1 374 ? -32.085 -7.383 -1.534 1.00 95.06 374 THR A O 1
ATOM 2969 N N . LYS A 1 375 ? -33.009 -9.422 -1.410 1.00 94.38 375 LYS A N 1
ATOM 2970 C CA . LYS A 1 375 ? -34.363 -8.981 -1.769 1.00 94.38 375 LYS A CA 1
ATOM 2971 C C . LYS A 1 375 ? -35.354 -9.396 -0.692 1.00 94.38 375 LYS A C 1
ATOM 2973 O O . LYS A 1 375 ? -35.446 -10.578 -0.366 1.00 94.38 375 LYS A O 1
ATOM 2978 N N . THR A 1 376 ? -36.139 -8.430 -0.226 1.00 94.62 376 THR A N 1
ATOM 2979 C CA . THR A 1 376 ? -37.238 -8.629 0.721 1.00 94.62 376 THR A CA 1
ATOM 2980 C C . THR A 1 376 ? -38.484 -7.950 0.168 1.00 94.62 376 THR A C 1
ATOM 2982 O O . THR A 1 376 ? -38.545 -6.726 0.061 1.00 94.62 376 THR A O 1
ATOM 2985 N N . ALA A 1 377 ? -39.490 -8.748 -0.202 1.00 93.44 377 ALA A N 1
ATOM 2986 C CA . ALA A 1 377 ? -40.660 -8.276 -0.945 1.00 93.44 377 ALA A CA 1
ATOM 2987 C C . ALA A 1 377 ? -40.247 -7.486 -2.207 1.00 93.44 377 ALA A C 1
ATOM 2989 O O . ALA A 1 377 ? -39.607 -8.057 -3.087 1.00 93.44 377 ALA A O 1
ATOM 2990 N N . ASN A 1 378 ? -40.587 -6.196 -2.286 1.00 91.69 378 ASN A N 1
ATOM 2991 C CA . ASN A 1 378 ? -40.280 -5.324 -3.429 1.00 91.69 378 ASN A CA 1
ATOM 2992 C C . ASN A 1 378 ? -39.029 -4.461 -3.211 1.00 91.69 378 ASN A C 1
ATOM 2994 O O . ASN A 1 378 ? -38.673 -3.665 -4.073 1.00 91.69 378 ASN A O 1
ATOM 2998 N N . LEU A 1 379 ? -38.369 -4.595 -2.060 1.00 93.62 379 LEU A N 1
ATOM 2999 C CA . LEU A 1 379 ? -37.150 -3.863 -1.754 1.00 93.62 379 LEU A CA 1
ATOM 3000 C C . LEU A 1 379 ? -35.945 -4.748 -2.051 1.00 93.62 379 LEU A C 1
ATOM 3002 O O . LEU A 1 379 ? -35.851 -5.873 -1.549 1.00 93.62 379 LEU A O 1
ATOM 3006 N N . ARG A 1 380 ? -35.012 -4.226 -2.845 1.00 95.00 380 ARG A N 1
ATOM 3007 C CA . ARG A 1 380 ? -33.691 -4.819 -3.025 1.00 95.00 380 ARG A CA 1
ATOM 3008 C C . ARG A 1 380 ? -32.643 -3.945 -2.363 1.00 95.00 380 ARG A C 1
ATOM 3010 O O . ARG A 1 380 ? -32.484 -2.782 -2.726 1.00 95.00 380 ARG A O 1
ATOM 3017 N N . THR A 1 381 ? -31.914 -4.531 -1.430 1.00 95.88 381 THR A N 1
ATOM 3018 C CA . THR A 1 381 ? -30.801 -3.892 -0.740 1.00 95.88 381 THR A CA 1
ATOM 3019 C C . THR A 1 381 ? -29.501 -4.309 -1.409 1.00 95.88 381 THR A C 1
ATOM 3021 O O . THR A 1 381 ? -29.295 -5.499 -1.649 1.00 95.88 381 THR A O 1
ATOM 3024 N N . PHE A 1 382 ? -28.636 -3.346 -1.714 1.00 94.75 382 PHE A N 1
ATOM 3025 C CA . PHE A 1 382 ? -27.265 -3.587 -2.155 1.00 94.75 382 PHE A CA 1
ATOM 3026 C C . PHE A 1 382 ? -26.313 -3.092 -1.078 1.00 94.75 382 PHE A C 1
ATOM 3028 O O . PHE A 1 382 ? -26.441 -1.955 -0.625 1.00 94.75 382 PHE A O 1
ATOM 3035 N N . THR A 1 383 ? -25.356 -3.932 -0.697 1.00 93.25 383 THR A N 1
ATOM 3036 C CA . THR A 1 383 ? -24.465 -3.662 0.433 1.00 93.25 383 THR A CA 1
ATOM 3037 C C . THR A 1 383 ? -23.017 -3.873 0.017 1.00 93.25 383 THR A C 1
ATOM 3039 O O . THR A 1 383 ? -22.675 -4.933 -0.507 1.00 93.25 383 THR A O 1
ATOM 3042 N N . VAL A 1 384 ? -22.161 -2.888 0.281 1.00 89.69 384 VAL A N 1
ATOM 3043 C CA . VAL A 1 384 ? -20.702 -3.034 0.270 1.00 89.69 384 VAL A CA 1
ATOM 3044 C C . VAL A 1 384 ? -20.306 -3.695 1.586 1.00 89.69 384 VAL A C 1
ATOM 3046 O O . VAL A 1 384 ? -20.385 -3.068 2.640 1.00 89.69 384 VAL A O 1
ATOM 3049 N N . ALA A 1 385 ? -19.924 -4.972 1.555 1.00 85.38 385 ALA A N 1
ATOM 3050 C CA . ALA A 1 385 ? -19.679 -5.727 2.785 1.00 85.38 385 ALA A CA 1
ATOM 3051 C C . ALA A 1 385 ? -18.384 -5.323 3.516 1.00 85.38 385 ALA A C 1
ATOM 3053 O O . ALA A 1 385 ? -18.225 -5.629 4.697 1.00 85.38 385 ALA A O 1
ATOM 3054 N N . LYS A 1 386 ? -17.443 -4.673 2.823 1.00 84.19 386 LYS A N 1
ATOM 3055 C CA . LYS A 1 386 ? -16.174 -4.216 3.3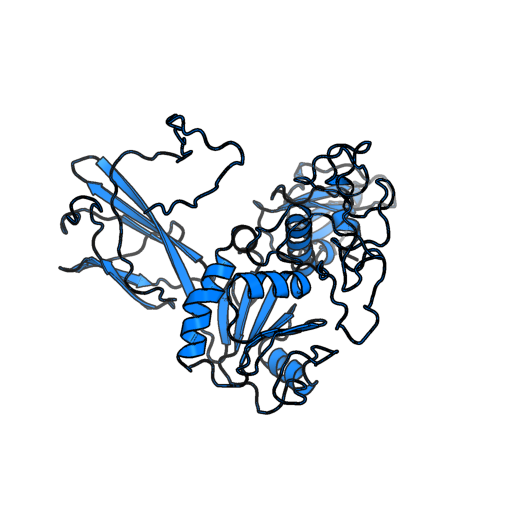99 1.00 84.19 386 LYS A CA 1
ATOM 3056 C C . LYS A 1 386 ? -16.213 -2.719 3.695 1.00 84.19 386 LYS A C 1
ATOM 3058 O O . LYS A 1 386 ? -16.573 -1.928 2.829 1.00 84.19 386 LYS A O 1
ATOM 3063 N N . GLU A 1 387 ? -15.771 -2.342 4.892 1.00 85.44 387 GLU A N 1
ATOM 3064 C CA . GLU A 1 387 ? -15.506 -0.944 5.248 1.00 85.44 387 GLU A CA 1
ATOM 3065 C C . GLU A 1 387 ? -14.349 -0.365 4.421 1.00 85.44 387 GLU A C 1
ATOM 3067 O O . GLU A 1 387 ? -13.433 -1.084 4.010 1.00 85.44 387 GLU A O 1
ATOM 3072 N N . TRP A 1 388 ? -14.378 0.952 4.210 1.00 86.75 388 TRP A N 1
ATOM 3073 C CA . TRP A 1 388 ? -13.333 1.684 3.496 1.00 86.75 388 TRP A CA 1
ATOM 3074 C C . TRP A 1 388 ? -13.070 3.063 4.108 1.00 86.75 388 TRP A C 1
ATOM 3076 O O . TRP A 1 388 ? -13.912 3.652 4.788 1.00 86.75 388 TRP A O 1
ATOM 3086 N N . ASP A 1 389 ? -11.886 3.603 3.837 1.00 86.06 389 ASP A N 1
ATOM 3087 C CA . ASP A 1 389 ? -11.488 4.950 4.220 1.00 86.06 389 ASP A CA 1
ATOM 3088 C C . ASP A 1 389 ? -12.069 5.963 3.227 1.00 86.06 389 ASP A C 1
ATOM 3090 O O . ASP A 1 389 ? -11.649 6.078 2.066 1.00 86.06 389 ASP A O 1
ATOM 3094 N N . ARG A 1 390 ? -13.051 6.725 3.712 1.00 87.50 390 ARG A N 1
ATOM 3095 C CA . ARG A 1 390 ? -13.751 7.765 2.949 1.00 87.50 390 ARG A CA 1
ATOM 3096 C C . ARG A 1 390 ? -12.863 8.966 2.596 1.00 87.50 390 ARG A C 1
ATOM 3098 O O . ARG A 1 390 ? -13.273 9.779 1.773 1.00 87.50 390 ARG A O 1
ATOM 3105 N N . ASN A 1 391 ? -11.667 9.084 3.181 1.00 85.88 391 ASN A N 1
ATOM 3106 C CA . ASN A 1 391 ? -10.680 10.101 2.800 1.00 85.88 391 ASN A CA 1
ATOM 3107 C C . ASN A 1 391 ? -9.828 9.669 1.603 1.00 85.88 391 ASN A C 1
ATOM 3109 O O . ASN A 1 391 ? -9.310 10.517 0.885 1.00 85.88 391 ASN A O 1
ATOM 3113 N N . LEU A 1 392 ? -9.675 8.359 1.396 1.00 83.81 392 LEU A N 1
ATOM 3114 C CA . LEU A 1 392 ? -8.888 7.798 0.296 1.00 83.81 392 LEU A CA 1
ATOM 3115 C C . LEU A 1 392 ? -9.760 7.380 -0.878 1.00 83.81 392 LEU A C 1
ATOM 3117 O O . LEU A 1 392 ? -9.278 7.310 -2.002 1.00 83.81 392 LEU A O 1
ATOM 3121 N N . THR A 1 393 ? -11.026 7.063 -0.623 1.00 82.81 393 THR A N 1
ATOM 3122 C CA . THR A 1 393 ? -11.919 6.521 -1.642 1.00 82.81 393 THR A CA 1
ATOM 3123 C C . THR A 1 393 ? -13.348 6.988 -1.468 1.00 82.81 393 THR A C 1
ATOM 3125 O O . THR A 1 393 ? -13.855 7.126 -0.355 1.00 82.81 393 THR A O 1
ATOM 3128 N N . LYS A 1 394 ? -14.021 7.182 -2.596 1.00 86.81 394 LYS A N 1
ATOM 3129 C CA . LYS A 1 394 ? -15.437 7.525 -2.677 1.00 86.81 394 LYS A CA 1
ATOM 3130 C C . LYS A 1 394 ? -16.172 6.439 -3.456 1.00 86.81 394 LYS A C 1
ATOM 3132 O O . LYS A 1 394 ? -15.689 6.019 -4.502 1.00 86.81 394 LYS A O 1
ATOM 3137 N N . VAL A 1 395 ? -17.337 6.016 -2.971 1.00 86.81 395 VAL A N 1
ATOM 3138 C CA . VAL A 1 395 ? -18.220 5.076 -3.681 1.00 86.81 395 VAL A CA 1
ATOM 3139 C C . VAL A 1 395 ? -19.425 5.839 -4.218 1.00 86.81 395 VAL A C 1
ATOM 3141 O O . VAL A 1 395 ? -20.162 6.464 -3.456 1.00 86.81 395 VAL A O 1
ATOM 3144 N N . GLU A 1 396 ? -19.629 5.797 -5.530 1.00 89.88 396 GLU A N 1
ATOM 3145 C CA . GLU A 1 396 ? -20.760 6.430 -6.212 1.00 89.88 396 GLU A CA 1
ATOM 3146 C C . GLU A 1 396 ? -21.657 5.372 -6.844 1.00 89.88 396 GLU A C 1
ATOM 3148 O O . GLU A 1 396 ? -21.179 4.440 -7.485 1.00 89.88 396 GLU A O 1
ATOM 3153 N N . TRP A 1 397 ? -22.969 5.520 -6.670 1.00 92.00 397 TRP A N 1
ATOM 3154 C CA . TRP A 1 397 ? -23.947 4.562 -7.168 1.00 92.00 397 TRP A CA 1
ATOM 3155 C C . TRP A 1 397 ? -24.759 5.138 -8.322 1.00 92.00 397 TRP A C 1
ATOM 3157 O O . TRP A 1 397 ? -25.118 6.318 -8.341 1.00 92.00 397 TRP A O 1
ATOM 3167 N N . PHE A 1 398 ? -25.088 4.269 -9.270 1.00 91.62 398 PHE A N 1
ATOM 3168 C CA . PHE A 1 398 ? -25.838 4.594 -10.470 1.00 91.62 398 PHE A CA 1
ATOM 3169 C C . PHE A 1 398 ? -26.989 3.607 -10.628 1.00 91.62 398 PHE A C 1
ATOM 3171 O O . PHE A 1 398 ? -26.782 2.396 -10.548 1.00 91.62 398 PHE A O 1
ATOM 3178 N N . LEU A 1 399 ? -28.179 4.134 -10.906 1.00 93.19 399 LEU A N 1
ATOM 3179 C CA . LEU A 1 399 ? -29.359 3.375 -11.311 1.00 93.19 399 LEU A CA 1
ATOM 3180 C C . LEU A 1 399 ? -29.614 3.660 -12.790 1.00 93.19 399 LEU A C 1
ATOM 3182 O O . LEU A 1 399 ? -29.767 4.819 -13.172 1.00 93.19 399 LEU A O 1
ATOM 3186 N N . ASN A 1 400 ? -29.621 2.620 -13.626 1.00 89.94 400 ASN A N 1
ATOM 3187 C CA . ASN A 1 400 ? -29.787 2.738 -15.081 1.00 89.94 400 ASN A CA 1
ATOM 3188 C C . ASN A 1 400 ? -28.824 3.757 -15.715 1.00 89.94 400 ASN A C 1
ATOM 3190 O O . ASN A 1 400 ? -29.202 4.577 -16.547 1.00 89.94 400 ASN A O 1
ATOM 3194 N N . GLY A 1 401 ? -27.568 3.746 -15.259 1.00 88.38 401 GLY A N 1
ATOM 3195 C CA . GLY A 1 401 ? -26.530 4.679 -15.708 1.00 88.38 401 GLY A CA 1
ATOM 3196 C C . GLY A 1 401 ? -26.656 6.109 -15.167 1.00 88.38 401 GLY A C 1
ATOM 3197 O O . GLY A 1 401 ? -25.729 6.894 -15.347 1.00 88.38 401 GLY A O 1
ATOM 3198 N N . SER A 1 402 ? -27.736 6.448 -14.456 1.00 92.69 402 SER A N 1
ATOM 3199 C CA . SER A 1 402 ? -27.932 7.761 -13.834 1.00 92.69 402 SER A CA 1
ATOM 3200 C C . SER A 1 402 ? -27.416 7.769 -12.398 1.00 92.69 402 SER A C 1
ATOM 3202 O O . SER A 1 402 ? -27.860 6.972 -11.564 1.00 92.69 402 SER A O 1
ATOM 3204 N N . LYS A 1 403 ? -26.492 8.687 -12.098 1.00 93.00 403 LYS A N 1
ATOM 3205 C CA . LYS A 1 403 ? -25.911 8.845 -10.760 1.00 93.00 403 LYS A CA 1
ATOM 3206 C C . LYS A 1 403 ? -26.987 9.203 -9.733 1.00 93.00 403 LYS A C 1
ATOM 3208 O O . LYS A 1 403 ? -27.825 10.064 -9.986 1.00 93.00 403 LYS A O 1
ATOM 3213 N N . GLN A 1 404 ? -26.929 8.570 -8.566 1.00 96.06 404 GLN A N 1
ATOM 3214 C CA . GLN A 1 404 ? -27.809 8.852 -7.436 1.00 96.06 404 GLN A CA 1
ATOM 3215 C C . GLN A 1 404 ? -27.014 9.569 -6.340 1.00 96.06 404 GLN A C 1
ATOM 3217 O O . GLN A 1 404 ? -26.354 8.931 -5.521 1.00 96.06 404 GLN A O 1
ATOM 3222 N N . ASP A 1 405 ? -27.046 10.906 -6.312 1.00 93.38 405 ASP A N 1
ATOM 3223 C CA . ASP A 1 405 ? -26.188 11.684 -5.401 1.00 93.38 405 ASP A CA 1
ATOM 3224 C C . ASP A 1 405 ? -26.430 11.352 -3.920 1.00 93.38 405 ASP A C 1
ATOM 3226 O O . ASP A 1 405 ? -25.470 11.239 -3.157 1.00 93.38 405 ASP A O 1
ATOM 3230 N N . GLY A 1 406 ? -27.686 11.095 -3.533 1.00 95.50 406 GLY A N 1
ATOM 3231 C CA . GLY A 1 406 ? -28.055 10.694 -2.169 1.00 95.50 406 GLY A CA 1
ATOM 3232 C C . GLY A 1 406 ? -27.532 9.318 -1.739 1.00 95.50 406 GLY A C 1
ATOM 3233 O O . GLY A 1 406 ? -27.594 8.986 -0.560 1.00 95.50 406 GLY A O 1
ATOM 3234 N N . TRP A 1 407 ? -27.010 8.520 -2.672 1.00 95.88 407 TRP A N 1
ATOM 3235 C CA . TRP A 1 407 ? -26.412 7.213 -2.395 1.00 95.88 407 TRP A CA 1
ATOM 3236 C C . TRP A 1 407 ? -24.888 7.278 -2.268 1.00 95.88 407 TRP A C 1
ATOM 3238 O O . TRP A 1 407 ? -24.260 6.297 -1.878 1.00 95.88 407 TRP A O 1
ATOM 3248 N N . THR A 1 408 ? -24.272 8.425 -2.562 1.00 93.69 408 THR A N 1
ATOM 3249 C CA . THR A 1 408 ? -22.816 8.589 -2.479 1.00 93.69 408 THR A CA 1
ATOM 3250 C C . THR A 1 408 ? -22.305 8.228 -1.082 1.00 93.69 408 THR A C 1
ATOM 3252 O O . THR A 1 408 ? -22.830 8.702 -0.074 1.00 93.69 408 THR A O 1
ATOM 3255 N N . ASN A 1 409 ? -21.261 7.400 -1.030 1.00 93.06 409 ASN A N 1
ATOM 3256 C CA . ASN A 1 409 ? -20.615 6.883 0.180 1.00 93.06 409 ASN A CA 1
ATOM 3257 C C . ASN A 1 409 ? -21.504 6.071 1.136 1.00 93.06 409 ASN A C 1
ATOM 3259 O O . ASN A 1 409 ? -21.071 5.770 2.255 1.00 93.06 409 ASN A O 1
ATOM 3263 N N . GLN A 1 410 ? -22.704 5.683 0.704 1.00 94.19 410 GLN A N 1
ATOM 3264 C CA . GLN A 1 410 ? -23.527 4.741 1.447 1.00 94.19 410 GLN A CA 1
ATOM 3265 C C . GLN A 1 410 ? -22.965 3.328 1.269 1.00 94.19 410 GLN A C 1
ATOM 3267 O O . GLN A 1 410 ? -22.740 2.878 0.142 1.00 94.19 410 GLN A O 1
ATOM 3272 N N . SER A 1 411 ? -22.725 2.641 2.389 1.00 92.19 411 SER A N 1
ATOM 3273 C CA . SER A 1 411 ? -22.365 1.217 2.405 1.00 92.19 411 SER A CA 1
ATOM 3274 C C . SER A 1 411 ? -23.568 0.331 2.101 1.00 92.19 411 SER A C 1
ATOM 3276 O O . SER A 1 411 ? -23.392 -0.809 1.688 1.00 92.19 411 SER A O 1
ATOM 3278 N N . GLU A 1 412 ? -24.779 0.864 2.248 1.00 95.25 412 GLU A N 1
ATOM 3279 C CA . GLU A 1 412 ? -26.028 0.195 1.929 1.00 95.25 412 GLU A CA 1
ATOM 3280 C C . GLU A 1 412 ? -26.954 1.139 1.156 1.00 95.25 412 GLU A C 1
ATOM 3282 O O . GLU A 1 412 ? -27.191 2.273 1.572 1.00 95.25 412 GLU A O 1
ATOM 3287 N N . ILE A 1 413 ? -27.498 0.665 0.036 1.00 96.44 413 ILE A N 1
ATOM 3288 C CA . ILE A 1 413 ? -28.540 1.363 -0.722 1.00 96.44 413 ILE A CA 1
ATOM 3289 C C . ILE A 1 413 ? -29.758 0.459 -0.875 1.00 96.44 413 ILE A C 1
ATOM 3291 O O . ILE A 1 413 ? -29.635 -0.760 -1.001 1.00 96.44 413 ILE A O 1
ATOM 3295 N N . ILE A 1 414 ? -30.946 1.058 -0.893 1.00 95.75 414 ILE A N 1
ATOM 3296 C CA . ILE A 1 414 ? -32.210 0.331 -1.024 1.00 95.75 414 ILE A CA 1
ATOM 3297 C C . ILE A 1 414 ? -32.940 0.835 -2.259 1.00 95.75 414 ILE A C 1
ATOM 3299 O O . ILE A 1 414 ? -33.174 2.033 -2.426 1.00 95.75 414 ILE A O 1
ATOM 3303 N N . VAL A 1 415 ? -33.327 -0.107 -3.109 1.00 93.94 415 VAL A N 1
ATOM 3304 C CA . VAL A 1 415 ? -34.086 0.129 -4.330 1.00 93.94 415 VAL A CA 1
ATOM 3305 C C . VAL A 1 415 ? -35.487 -0.440 -4.149 1.00 93.94 415 VAL A C 1
ATOM 3307 O O . VAL A 1 415 ? -35.651 -1.630 -3.886 1.00 93.94 415 VAL A O 1
ATOM 3310 N N . ASP A 1 416 ? -36.497 0.412 -4.297 1.00 93.12 416 ASP A N 1
ATOM 3311 C CA . ASP A 1 416 ? -37.901 0.004 -4.349 1.00 93.12 416 ASP A CA 1
ATOM 3312 C C . ASP A 1 416 ? -38.264 -0.361 -5.791 1.00 93.12 416 ASP A C 1
ATOM 3314 O O . ASP A 1 416 ? -38.487 0.518 -6.627 1.00 93.12 416 ASP A O 1
ATOM 3318 N N . GLU A 1 417 ? -38.295 -1.661 -6.090 1.00 89.94 417 GLU A N 1
ATOM 3319 C CA . GLU A 1 417 ? -38.525 -2.180 -7.441 1.00 89.94 417 GLU A CA 1
ATOM 3320 C C . GLU A 1 417 ? -39.926 -1.812 -7.973 1.00 89.94 417 GLU A C 1
ATOM 3322 O O . GLU A 1 417 ? -40.107 -1.746 -9.183 1.00 89.94 417 GLU A O 1
ATOM 3327 N N . ASN A 1 418 ? -40.899 -1.466 -7.113 1.00 90.44 418 ASN A N 1
ATOM 3328 C CA . ASN A 1 418 ? -42.218 -0.991 -7.565 1.00 90.44 418 ASN A CA 1
ATOM 3329 C C . ASN A 1 418 ? -42.183 0.416 -8.170 1.00 90.44 418 ASN A C 1
ATOM 3331 O O . ASN A 1 418 ? -43.112 0.812 -8.874 1.00 90.44 418 ASN A O 1
ATOM 3335 N N . LYS A 1 419 ? -41.154 1.203 -7.846 1.00 87.25 419 LYS A N 1
ATOM 3336 C CA . LYS A 1 419 ? -40.975 2.567 -8.363 1.00 87.25 419 LYS A CA 1
ATOM 3337 C C . LYS A 1 419 ? -40.134 2.598 -9.634 1.00 87.25 419 LYS A C 1
ATOM 3339 O O . LYS A 1 419 ? -39.944 3.669 -10.207 1.00 87.25 419 LYS A O 1
ATOM 3344 N N . ILE A 1 420 ? -39.632 1.446 -10.073 1.00 86.69 420 ILE A N 1
ATOM 3345 C CA . ILE A 1 420 ? -38.897 1.324 -11.322 1.00 86.69 420 ILE A CA 1
ATOM 3346 C C . ILE A 1 420 ? -39.910 1.103 -12.443 1.00 86.69 420 ILE A C 1
ATOM 3348 O O . ILE A 1 420 ? -40.651 0.128 -12.451 1.00 86.69 420 ILE A O 1
ATOM 3352 N N . ALA A 1 421 ? -39.950 2.039 -13.391 1.00 77.12 421 ALA A N 1
ATOM 3353 C CA . ALA A 1 421 ? -40.856 1.965 -14.537 1.00 77.12 421 ALA A CA 1
ATOM 3354 C C . ALA A 1 421 ? -40.478 0.847 -15.530 1.00 77.12 421 ALA A C 1
ATOM 3356 O O . ALA A 1 421 ? -41.319 0.384 -16.298 1.00 77.12 421 ALA A O 1
ATOM 3357 N N . GLU A 1 422 ? -39.212 0.431 -15.533 1.00 77.44 422 GLU A N 1
ATOM 3358 C CA . GLU A 1 422 ? -38.658 -0.590 -16.420 1.00 77.44 422 GLU A CA 1
ATOM 3359 C C . GLU A 1 422 ? -38.671 -1.978 -15.757 1.00 77.44 422 GLU A C 1
ATOM 3361 O O . GLU A 1 422 ? -38.307 -2.134 -14.595 1.00 77.44 422 GLU A O 1
ATOM 3366 N N . ASN A 1 423 ? -39.010 -3.024 -16.518 1.00 73.69 423 ASN A N 1
ATOM 3367 C CA . ASN A 1 423 ? -38.987 -4.412 -16.021 1.00 73.69 423 ASN A CA 1
ATOM 3368 C C . ASN A 1 423 ? -37.563 -4.961 -15.794 1.00 73.69 423 ASN A C 1
ATOM 3370 O O . ASN A 1 423 ? -37.396 -6.057 -15.262 1.00 73.69 423 ASN A O 1
ATOM 3374 N N . ILE A 1 424 ? -36.542 -4.231 -16.243 1.00 84.50 424 ILE A N 1
ATOM 3375 C CA . ILE A 1 424 ? -35.124 -4.554 -16.095 1.00 84.50 424 ILE A CA 1
ATOM 3376 C C . ILE A 1 424 ? -34.425 -3.262 -15.690 1.00 84.50 424 ILE A C 1
ATOM 3378 O O . ILE A 1 424 ? -34.652 -2.230 -16.309 1.00 84.50 424 ILE A O 1
ATOM 3382 N N . TYR A 1 425 ? -33.561 -3.328 -14.682 1.00 89.12 425 TYR A N 1
ATOM 3383 C CA . TYR A 1 425 ? -32.734 -2.202 -14.274 1.00 89.12 425 TYR A CA 1
ATOM 3384 C C . TYR A 1 425 ? -31.311 -2.665 -13.968 1.00 89.12 425 TYR A C 1
ATOM 3386 O O . TYR A 1 425 ? -31.061 -3.841 -13.700 1.00 89.12 425 TYR A O 1
ATOM 3394 N N . SER A 1 426 ? -30.370 -1.729 -14.010 1.00 89.69 426 SER A N 1
ATOM 3395 C CA . SER A 1 426 ? -28.970 -1.953 -13.661 1.00 89.69 426 SER A CA 1
ATOM 3396 C C . SER A 1 426 ? -28.566 -1.080 -12.483 1.00 89.69 426 SER A C 1
ATOM 3398 O O . SER A 1 426 ? -28.928 0.096 -12.405 1.00 89.69 426 SER A O 1
ATOM 3400 N N . ILE A 1 427 ? -27.790 -1.668 -11.576 1.00 90.81 427 ILE A N 1
ATOM 3401 C CA . ILE A 1 427 ? -27.089 -0.957 -10.513 1.00 90.81 427 ILE A CA 1
ATOM 3402 C C . ILE A 1 427 ? -25.599 -1.072 -10.789 1.00 90.81 427 ILE A C 1
ATOM 3404 O O . ILE A 1 427 ? -25.090 -2.168 -11.019 1.00 90.81 427 ILE A O 1
ATOM 3408 N N . LYS A 1 428 ? -24.909 0.064 -10.761 1.00 88.38 428 LYS A N 1
ATOM 3409 C CA . LYS A 1 428 ? -23.450 0.137 -10.838 1.00 88.38 428 LYS A CA 1
ATOM 3410 C C . LYS A 1 428 ? -22.942 0.907 -9.627 1.00 88.38 428 LYS A C 1
ATOM 3412 O O . LYS A 1 428 ? -23.480 1.968 -9.319 1.00 88.38 428 LYS A O 1
ATOM 3417 N N . ALA A 1 429 ? -21.905 0.390 -8.981 1.00 86.00 429 ALA A N 1
ATOM 3418 C CA . ALA A 1 429 ? -21.087 1.149 -8.047 1.00 86.00 429 ALA A CA 1
ATOM 3419 C C . ALA A 1 429 ? -19.748 1.467 -8.715 1.00 86.00 429 ALA A C 1
ATOM 3421 O O . ALA A 1 429 ? -19.156 0.600 -9.358 1.00 86.00 429 ALA A O 1
ATOM 3422 N N . GLU A 1 430 ? -19.273 2.693 -8.556 1.00 84.81 430 GLU A N 1
ATOM 3423 C CA . GLU A 1 430 ? -17.947 3.118 -8.989 1.00 84.81 430 GLU A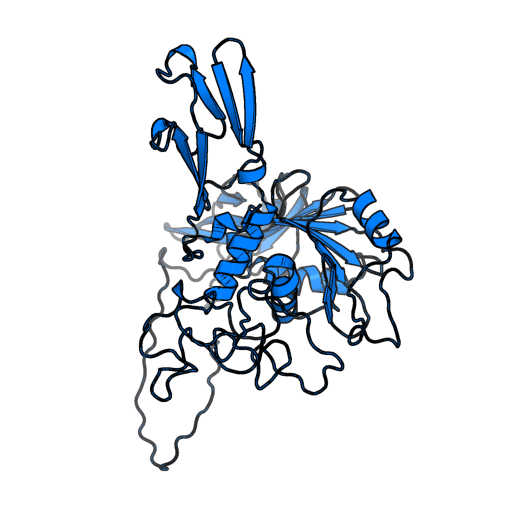 CA 1
ATOM 3424 C C . GLU A 1 430 ? -17.126 3.541 -7.777 1.00 84.81 430 GLU A C 1
ATOM 3426 O O . GLU A 1 430 ? -17.582 4.331 -6.948 1.00 84.81 430 GLU A O 1
ATOM 3431 N N . LEU A 1 431 ? -15.907 3.009 -7.683 1.00 80.25 431 LEU A N 1
ATOM 3432 C CA . LEU A 1 431 ? -14.916 3.426 -6.700 1.00 80.25 431 LEU A CA 1
ATOM 3433 C C . LEU A 1 431 ? -14.042 4.513 -7.327 1.00 80.25 431 LEU A C 1
ATOM 3435 O O . LEU A 1 431 ? -13.412 4.293 -8.356 1.00 80.25 431 LEU A O 1
ATOM 3439 N N . THR A 1 432 ? -13.999 5.679 -6.697 1.00 83.56 432 THR A N 1
ATOM 3440 C CA . THR A 1 432 ? -13.122 6.787 -7.072 1.00 83.56 432 THR A CA 1
ATOM 3441 C C . THR A 1 432 ? -12.000 6.910 -6.052 1.00 83.56 432 THR A C 1
ATOM 3443 O O . THR A 1 432 ? -12.271 7.057 -4.860 1.00 83.56 432 THR A O 1
ATOM 3446 N N . ASP A 1 433 ? -10.757 6.895 -6.521 1.00 83.75 433 ASP A N 1
ATOM 3447 C CA . ASP A 1 433 ? -9.585 7.271 -5.729 1.00 83.75 433 ASP A CA 1
ATOM 3448 C C . ASP A 1 433 ? -9.566 8.776 -5.441 1.00 83.75 433 ASP A C 1
ATOM 3450 O O . ASP A 1 433 ? -9.823 9.602 -6.318 1.00 83.75 433 ASP A O 1
ATOM 3454 N N . LEU A 1 434 ? -9.251 9.125 -4.196 1.00 86.81 434 LEU A N 1
ATOM 3455 C CA . LEU A 1 434 ? -9.073 10.498 -3.728 1.00 86.81 434 LEU A CA 1
ATOM 3456 C C . LEU A 1 434 ? -7.602 10.805 -3.392 1.00 86.81 434 LEU A C 1
ATOM 3458 O O . LEU A 1 434 ? -7.284 11.936 -3.027 1.00 86.81 434 LEU A O 1
ATOM 3462 N N . SER A 1 435 ? -6.696 9.827 -3.521 1.00 82.31 435 SER A N 1
ATOM 3463 C CA . SER A 1 435 ? -5.266 9.972 -3.220 1.00 82.31 435 SER A CA 1
ATOM 3464 C C . SER A 1 435 ? -4.514 10.870 -4.199 1.00 82.31 435 SER A C 1
ATOM 3466 O O . SER A 1 435 ? -3.451 11.376 -3.838 1.00 82.31 435 SER A O 1
ATOM 3468 N N . SER A 1 436 ? -5.056 11.068 -5.410 1.00 84.19 436 SER A N 1
ATOM 3469 C CA . SER A 1 436 ? -4.439 11.721 -6.580 1.00 84.19 436 SER A CA 1
ATOM 3470 C C . SER A 1 436 ? -3.329 10.926 -7.279 1.00 84.19 436 SER A C 1
ATOM 3472 O O . SER A 1 436 ? -2.712 11.429 -8.222 1.00 84.19 436 SER A O 1
ATOM 3474 N N . TYR A 1 437 ? -3.081 9.685 -6.857 1.00 87.19 437 TYR A N 1
ATOM 3475 C CA . TYR A 1 437 ? -2.030 8.841 -7.426 1.00 87.19 437 TYR A CA 1
ATOM 3476 C C . TYR A 1 437 ? -2.460 8.074 -8.668 1.00 87.19 437 TYR A C 1
ATOM 3478 O O . TYR A 1 437 ? -1.595 7.640 -9.423 1.00 87.19 437 TYR A O 1
ATOM 3486 N N . ILE A 1 438 ? -3.762 7.938 -8.916 1.00 86.44 438 ILE A N 1
ATOM 3487 C CA . ILE A 1 438 ? -4.275 7.232 -10.089 1.00 86.44 438 ILE A CA 1
ATOM 3488 C C . ILE A 1 438 ? -4.740 8.248 -11.135 1.00 86.44 438 ILE A C 1
ATOM 3490 O O . ILE A 1 438 ? -5.686 9.004 -10.923 1.00 86.44 438 ILE A O 1
ATOM 3494 N N . LYS A 1 439 ? -4.072 8.252 -12.291 1.00 86.44 439 LYS A N 1
ATOM 3495 C CA . LYS A 1 439 ? -4.450 9.011 -13.490 1.00 86.44 439 LYS A CA 1
ATOM 3496 C C . LYS A 1 439 ? -5.076 8.143 -14.571 1.00 86.44 439 LYS A C 1
ATOM 3498 O O . LYS A 1 439 ? -5.759 8.686 -15.437 1.00 86.44 439 LYS A O 1
ATOM 3503 N N . ASN A 1 440 ? -4.840 6.832 -14.561 1.00 78.94 440 ASN A N 1
ATOM 3504 C CA . ASN A 1 440 ? -5.411 5.934 -15.555 1.00 78.94 440 ASN A CA 1
ATOM 3505 C C . ASN A 1 440 ? -6.949 5.875 -15.405 1.00 78.94 440 ASN A C 1
ATOM 3507 O O . ASN A 1 440 ? -7.448 5.348 -14.408 1.00 78.94 440 ASN A O 1
ATOM 3511 N N . PRO A 1 441 ? -7.727 6.346 -16.398 1.00 58.84 441 PRO A N 1
ATOM 3512 C CA . PRO A 1 441 ? -9.189 6.362 -16.319 1.00 58.84 441 PRO A CA 1
ATOM 3513 C C . PRO A 1 441 ? -9.818 4.959 -16.362 1.00 58.84 441 PRO A C 1
ATOM 3515 O O . PRO A 1 441 ? -10.990 4.801 -16.032 1.00 58.84 441 PRO A O 1
ATOM 3518 N N . HIS A 1 442 ? -9.056 3.933 -16.757 1.00 60.22 442 HIS A N 1
ATOM 3519 C CA . HIS A 1 442 ? -9.517 2.546 -16.870 1.00 60.22 442 HIS A CA 1
ATOM 3520 C C . HIS A 1 442 ? -8.947 1.622 -15.792 1.00 60.22 442 HIS A C 1
ATOM 3522 O O . HIS A 1 442 ? -9.207 0.418 -15.828 1.00 60.22 442 HIS A O 1
ATOM 3528 N N . ALA A 1 443 ? -8.203 2.162 -14.825 1.00 62.16 443 ALA A N 1
ATOM 3529 C CA . ALA A 1 443 ? -7.431 1.372 -13.871 1.00 62.16 443 ALA A CA 1
ATOM 3530 C C . ALA A 1 443 ? -8.270 0.340 -13.094 1.00 62.16 443 ALA A C 1
ATOM 3532 O O . ALA A 1 443 ? -7.803 -0.755 -12.805 1.00 62.16 443 ALA A O 1
ATOM 3533 N N . TYR A 1 444 ? -9.540 0.658 -12.828 1.00 54.53 444 TYR A N 1
ATOM 3534 C CA . TYR A 1 444 ? -10.450 -0.201 -12.066 1.00 54.53 444 TYR A CA 1
ATOM 3535 C C . TYR A 1 444 ? -11.083 -1.336 -12.871 1.00 54.53 444 TYR A C 1
ATOM 3537 O O . TYR A 1 444 ? -11.599 -2.282 -12.287 1.00 54.53 444 TYR A O 1
ATOM 3545 N N . SER A 1 445 ? -11.041 -1.270 -14.206 1.00 42.81 445 SER A N 1
ATOM 3546 C CA . SER A 1 445 ? -11.585 -2.326 -15.074 1.00 42.81 445 SER A CA 1
ATOM 3547 C C . SER A 1 445 ? -10.705 -3.583 -15.126 1.00 42.81 445 SER A C 1
ATOM 3549 O O . SER A 1 445 ? -11.155 -4.626 -15.603 1.00 42.81 445 SER A O 1
ATOM 3551 N N . ALA A 1 446 ? -9.472 -3.484 -14.615 1.00 39.19 446 ALA A N 1
ATOM 3552 C CA . ALA A 1 446 ? -8.516 -4.581 -14.505 1.00 39.19 446 ALA A CA 1
ATOM 3553 C C . ALA A 1 446 ? -8.764 -5.487 -13.284 1.00 39.19 446 ALA A C 1
ATOM 3555 O O . ALA A 1 446 ? -8.256 -6.604 -13.247 1.00 39.19 446 ALA A O 1
ATOM 3556 N N . PHE A 1 447 ? -9.559 -5.038 -12.306 1.00 39.75 447 PHE A N 1
ATOM 3557 C CA . PHE A 1 447 ? -9.952 -5.844 -11.151 1.00 39.75 447 PHE A CA 1
ATOM 3558 C C . PHE A 1 447 ? -11.191 -6.667 -11.523 1.00 39.75 447 PHE A C 1
ATOM 3560 O O . PHE A 1 447 ? -12.322 -6.205 -11.369 1.00 39.75 447 PHE A O 1
ATOM 3567 N N . LYS A 1 448 ? -10.977 -7.851 -12.100 1.00 32.16 448 LYS A N 1
ATOM 3568 C CA . LYS A 1 448 ? -12.035 -8.835 -12.366 1.00 32.16 448 LYS A CA 1
ATOM 3569 C C . LYS A 1 448 ? -11.995 -9.974 -11.370 1.00 32.16 448 LYS A C 1
ATOM 3571 O O . LYS A 1 448 ? -10.877 -10.474 -11.120 1.00 32.16 448 LYS A O 1
#

Radius of gyration: 25.95 Å; chains: 1; bounding box: 81×61×68 Å

Secondary structure (DSSP, 8-state):
---------TT------PPP---------S---B----S--EE-TT-EEEEEPPB-TTT-PBPPTTS--EEEETTEE--EEEETTEEEEEPPP-SSBEEEEEEEEEEETTEEEEEEEEEEE-EE-SSEEEEEB-TT-SSEEEEEEESS-TTSHHHHHHIIIIIHHHHTSHHHHHTGGGEEEEEE-SPPPS--B---TTBGGG-TT--B-HHHHHHHHHH-SS-SEEEEE-SSB-EEEETTEEEESS--HHHHHHHHHHHHH-PPP-SB-TT--SPPP--TTSSTT-BS--STTT-TTGGG-S-TTS-TTTSTTS-TTSS--EEEETBEEEEEEESSSS-TTTT-TTSPP-HHHHHHHHHHHHHHHTTGGGEEEEEETTEEEEEE-S---TTTEEEEEEETTEE-GGGTT-SEEEEEGGG-SSSS--EEEEEEE-SS----TTGGGG--